Protein AF-A0A2G2VMS7-F1 (afdb_monomer_lite)

pLDDT: mean 73.16, std 27.75, range [20.22, 98.94]

Sequence (441 aa):
MAATEAIKEALWLKGLFSELSSHQGGIIIFCDSQSSIHSTKDQIYHERTKHIDIKYHFIRESIIEGKVSAQKINTRDNPADMFTKSLLVMKQSKSIPDMKPTVLRFYSSFNVTVRDIKIINSPQCHLKFDNSKGVKINNVTISAPESSPNTDGIHLQNTQDVEIHHSNIGTGDDCVSIQTGCSNIHVHHMNCGPGHGISLGGLGKYKSVACVSDIIVDNIILESTMYGARIKTWQGGIGSVKNISFSNIQVSDVRVPIMIDQYYCDKYVCKNQTGAVAISNVKFNQIIGTYSASPIHLACSNSIPCTDVDLIDIQLKPSRNYRGINQMGLCWNSYGKSQAPLLPSKEDIDADLISLIPRVTNMFGRVFIEPDGSSSYPASKEVNEAVRESVMRLFTYPWHEWWDIPIVSKQAMFQEFKVVAPDSSSEEEINSDEKFVGATP

Radius of gyration: 31.31 Å; chains: 1; bounding box: 99×70×89 Å

Structure (mmCIF, N/CA/C/O backbone):
data_AF-A0A2G2VMS7-F1
#
_entry.id   AF-A0A2G2VMS7-F1
#
loop_
_atom_site.group_PDB
_atom_site.id
_atom_site.type_symbol
_atom_site.label_atom_id
_atom_site.label_alt_id
_atom_site.label_comp_id
_atom_site.label_asym_id
_atom_site.label_entity_id
_atom_site.label_seq_id
_atom_site.pdbx_PDB_ins_code
_atom_site.Cartn_x
_atom_site.Cartn_y
_atom_site.Cartn_z
_atom_site.occupancy
_atom_site.B_iso_or_equiv
_atom_site.auth_seq_id
_atom_site.auth_comp_id
_atom_site.auth_asym_id
_atom_site.auth_atom_id
_atom_site.pdbx_PDB_model_num
ATOM 1 N N . MET A 1 1 ? -3.299 3.782 44.952 1.00 56.81 1 MET A N 1
ATOM 2 C CA . MET A 1 1 ? -3.317 4.721 43.807 1.00 56.81 1 MET A CA 1
ATOM 3 C C . MET A 1 1 ? -3.631 3.988 42.513 1.00 56.81 1 MET A C 1
ATOM 5 O O . MET A 1 1 ? -4.711 4.209 42.005 1.00 56.81 1 MET A O 1
ATOM 9 N N . ALA A 1 2 ? -2.799 3.052 42.054 1.00 62.12 2 ALA A N 1
ATOM 10 C CA . ALA A 1 2 ? -3.054 2.280 40.832 1.00 62.12 2 ALA A CA 1
ATOM 11 C C . ALA A 1 2 ? -4.267 1.317 40.910 1.00 62.12 2 ALA A C 1
ATOM 13 O O . ALA A 1 2 ? -5.183 1.404 40.102 1.00 62.12 2 ALA A O 1
ATOM 14 N N . ALA A 1 3 ? -4.345 0.487 41.961 1.00 64.62 3 ALA A N 1
ATOM 15 C CA . ALA A 1 3 ? -5.488 -0.415 42.183 1.00 64.62 3 ALA A CA 1
ATOM 16 C C . ALA A 1 3 ? -6.835 0.326 42.277 1.00 64.62 3 ALA A C 1
ATOM 18 O O . ALA A 1 3 ? -7.872 -0.206 41.909 1.00 64.62 3 ALA A O 1
ATOM 19 N N . THR A 1 4 ? -6.814 1.565 42.778 1.00 67.25 4 THR A N 1
ATOM 20 C CA . THR A 1 4 ? -8.007 2.402 42.936 1.00 67.25 4 THR A CA 1
ATOM 21 C C . THR A 1 4 ? -8.600 2.791 41.592 1.00 67.25 4 THR A C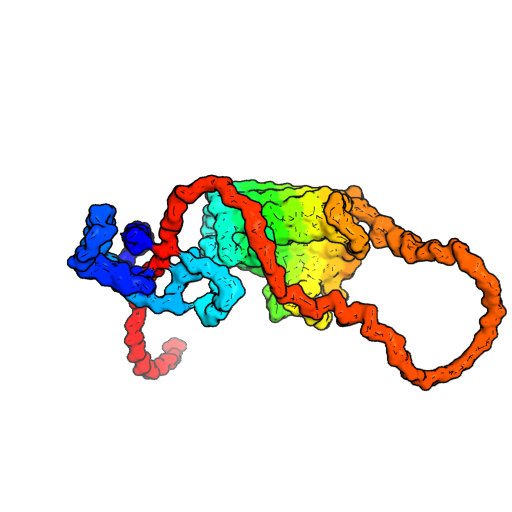 1
ATOM 23 O O . THR A 1 4 ? -9.810 2.702 41.421 1.00 67.25 4 THR A O 1
ATOM 26 N N . GLU A 1 5 ? -7.763 3.229 40.653 1.00 69.69 5 GLU A N 1
ATOM 27 C CA . GLU A 1 5 ? -8.233 3.637 39.329 1.00 69.69 5 GLU A CA 1
ATOM 28 C C . GLU A 1 5 ? -8.671 2.412 38.516 1.00 69.69 5 GLU A C 1
ATOM 30 O O . GLU A 1 5 ? -9.765 2.430 37.961 1.00 69.69 5 GLU A O 1
ATOM 35 N N . ALA A 1 6 ? -7.934 1.297 38.602 1.00 70.50 6 ALA A N 1
ATOM 36 C CA . ALA A 1 6 ? -8.342 0.039 37.975 1.00 70.50 6 ALA A CA 1
ATOM 37 C C . ALA A 1 6 ? -9.704 -0.477 38.482 1.00 70.50 6 ALA A C 1
ATOM 39 O O . ALA A 1 6 ? -10.517 -0.955 37.699 1.00 70.50 6 ALA A O 1
ATOM 40 N N . ILE A 1 7 ? -9.988 -0.354 39.786 1.00 72.50 7 ILE A N 1
ATOM 41 C CA . ILE A 1 7 ? -11.293 -0.724 40.363 1.00 72.50 7 ILE A CA 1
ATOM 42 C C . ILE A 1 7 ? -12.416 0.169 39.835 1.00 72.50 7 ILE A C 1
ATOM 44 O O . ILE A 1 7 ? -13.483 -0.337 39.492 1.00 72.50 7 ILE A O 1
ATOM 48 N N . LYS A 1 8 ? -12.198 1.486 39.767 1.00 71.31 8 LYS A N 1
ATOM 49 C CA . LYS A 1 8 ? -13.206 2.420 39.245 1.00 71.31 8 LYS A CA 1
ATOM 50 C C . LYS A 1 8 ? -13.518 2.141 37.780 1.00 71.31 8 LYS A C 1
ATOM 52 O O . LYS A 1 8 ? -14.686 2.103 37.411 1.00 71.31 8 LYS A O 1
ATOM 57 N N . GLU A 1 9 ? -12.486 1.924 36.973 1.00 73.12 9 GLU A N 1
ATOM 58 C CA . GLU A 1 9 ? -12.631 1.621 35.552 1.00 73.12 9 GLU A CA 1
ATOM 59 C C . GLU A 1 9 ? -13.335 0.277 35.338 1.00 73.12 9 GLU A C 1
ATOM 61 O O . GLU A 1 9 ? -14.265 0.187 34.541 1.00 73.12 9 GLU A O 1
ATOM 66 N N . ALA A 1 10 ? -12.998 -0.741 36.134 1.00 72.06 10 ALA A N 1
ATOM 67 C CA . ALA A 1 10 ? -13.682 -2.029 36.102 1.00 72.06 10 ALA A CA 1
ATOM 68 C C . ALA A 1 10 ? -15.173 -1.918 36.468 1.00 72.06 10 ALA A C 1
ATOM 70 O O . ALA A 1 10 ? -16.020 -2.538 35.824 1.00 72.06 10 ALA A O 1
ATOM 71 N N . LEU A 1 11 ? -15.508 -1.121 37.489 1.00 75.81 11 LEU A N 1
ATOM 72 C CA . LEU A 1 11 ? -16.896 -0.863 37.885 1.00 75.81 11 LEU A CA 1
ATOM 73 C C . LEU A 1 11 ? -17.662 -0.091 36.803 1.00 75.81 11 LEU A C 1
ATOM 75 O O . LEU A 1 11 ? -18.822 -0.410 36.545 1.00 75.81 11 LEU A O 1
ATOM 79 N N . TRP A 1 12 ? -17.016 0.876 36.146 1.00 75.75 12 TRP A N 1
ATOM 80 C CA . TRP A 1 12 ? -17.600 1.609 35.024 1.00 75.75 12 TRP A CA 1
ATOM 81 C C . TRP A 1 12 ? -17.863 0.696 33.820 1.00 75.75 12 TRP A C 1
ATOM 83 O O . TRP A 1 12 ? -18.983 0.669 33.312 1.00 75.75 12 TRP A O 1
ATOM 93 N N . LEU A 1 13 ? -16.881 -0.125 33.427 1.00 69.00 13 LEU A N 1
ATOM 94 C CA . LEU A 1 13 ? -17.032 -1.117 32.358 1.00 69.00 13 LEU A CA 1
ATOM 95 C C . LEU A 1 13 ? -18.156 -2.105 32.671 1.00 69.00 13 LEU A C 1
ATOM 97 O O . LEU A 1 13 ? -18.963 -2.404 31.799 1.00 69.00 13 LEU A O 1
ATOM 101 N N . LYS A 1 14 ? -18.263 -2.579 33.917 1.00 72.38 14 LYS A N 1
ATOM 102 C CA . LYS A 1 14 ? -19.378 -3.437 34.339 1.00 72.38 14 LYS A CA 1
ATOM 103 C C . LYS A 1 14 ? -20.733 -2.738 34.199 1.00 72.38 14 LYS A C 1
ATOM 105 O O . LYS A 1 14 ? -21.682 -3.382 33.766 1.00 72.38 14 LYS A O 1
ATOM 110 N N . GLY A 1 15 ? -20.820 -1.448 34.530 1.00 72.12 15 GLY A N 1
ATOM 111 C CA . GLY A 1 15 ? -22.018 -0.640 34.286 1.00 72.12 15 GLY A CA 1
ATOM 112 C C . GLY A 1 15 ? -22.392 -0.623 32.803 1.00 72.12 15 GLY A C 1
ATOM 113 O O . GLY A 1 15 ? -23.500 -1.014 32.446 1.00 72.12 15 GLY A O 1
ATOM 114 N N . LEU A 1 16 ? -21.430 -0.308 31.935 1.00 69.56 16 LEU A N 1
ATOM 115 C CA . LEU A 1 16 ? -21.624 -0.310 30.483 1.00 69.56 16 LEU A CA 1
ATOM 116 C C . LEU A 1 16 ? -22.055 -1.689 29.946 1.00 69.56 16 LEU A C 1
ATOM 118 O O . LEU A 1 16 ? -23.002 -1.796 29.172 1.00 69.56 16 LEU A O 1
ATOM 122 N N . PHE A 1 17 ? -21.402 -2.769 30.385 1.00 65.25 17 PHE A N 1
ATOM 123 C CA . PHE A 1 17 ? -21.760 -4.134 29.987 1.00 65.25 17 PHE A CA 1
ATOM 124 C C . PHE A 1 17 ? -23.147 -4.556 30.476 1.00 65.25 17 PHE A C 1
ATOM 126 O O . PHE A 1 17 ? -23.812 -5.319 29.778 1.00 65.25 17 PHE A O 1
ATOM 133 N N . SER A 1 18 ? -23.589 -4.057 31.635 1.00 68.88 18 SER A N 1
ATOM 134 C CA . SER A 1 18 ? -24.926 -4.336 32.171 1.00 68.88 18 SER A CA 1
ATOM 135 C C . SER A 1 18 ? -26.051 -3.657 31.382 1.00 68.88 18 SER A C 1
ATOM 137 O O . SER A 1 18 ? -27.169 -4.167 31.362 1.00 68.88 18 SER A O 1
ATOM 139 N N . GLU A 1 19 ? -25.755 -2.556 30.684 1.00 67.12 19 GLU A N 1
ATOM 140 C CA . GLU A 1 19 ? -26.687 -1.911 29.748 1.00 67.12 19 GLU A CA 1
ATOM 141 C C . GLU A 1 19 ? -26.764 -2.658 28.406 1.00 67.12 19 GLU A C 1
ATOM 143 O O . GLU A 1 19 ? -27.805 -2.662 27.752 1.00 67.12 19 GLU A O 1
ATOM 148 N N . LEU A 1 20 ? -25.674 -3.325 28.009 1.00 60.50 20 LEU A N 1
ATOM 149 C CA . LEU A 1 20 ? -25.564 -4.068 26.748 1.00 60.50 20 LEU A CA 1
ATOM 150 C C . LEU A 1 20 ? -25.966 -5.550 26.867 1.00 60.50 20 LEU A C 1
ATOM 152 O O . LEU A 1 20 ? -26.271 -6.186 25.859 1.00 60.50 20 LEU A O 1
ATOM 156 N N . SER A 1 21 ? -25.947 -6.127 28.072 1.00 54.62 21 SER A N 1
ATOM 157 C CA . SER A 1 21 ? -26.222 -7.548 28.321 1.00 54.62 21 SER A CA 1
ATOM 158 C C . SER A 1 21 ? -26.572 -7.817 29.794 1.00 54.62 21 SER A C 1
ATOM 160 O O . SER A 1 21 ? -26.029 -7.184 30.692 1.00 54.62 21 SER A O 1
ATOM 162 N N . SER A 1 22 ? -27.435 -8.797 30.086 1.00 55.59 22 SER A N 1
ATOM 163 C CA . SER A 1 22 ? -27.894 -9.122 31.456 1.00 55.59 22 SER A CA 1
ATOM 164 C C . SER A 1 22 ? -26.861 -9.871 32.325 1.00 55.59 22 SER A C 1
ATOM 166 O O . SER A 1 22 ? -27.227 -10.711 33.147 1.00 55.59 22 SER A O 1
ATOM 168 N N . HIS A 1 23 ? -25.564 -9.614 32.145 1.00 54.91 23 HIS A N 1
ATOM 169 C CA . HIS A 1 23 ? -24.501 -10.321 32.861 1.00 54.91 23 HIS A CA 1
ATOM 170 C C . HIS A 1 23 ? -24.306 -9.783 34.288 1.00 54.91 23 HIS A C 1
ATOM 172 O O . HIS A 1 23 ? -23.928 -8.630 34.494 1.00 54.91 23 HIS A O 1
ATOM 178 N N . GLN A 1 24 ? -24.497 -10.649 35.289 1.00 55.97 24 GLN A N 1
ATOM 179 C CA . GLN A 1 24 ? -24.246 -10.356 36.705 1.00 55.97 24 GLN A CA 1
ATOM 180 C C . GLN A 1 24 ? -23.114 -11.233 37.263 1.00 55.97 24 GLN A C 1
ATOM 182 O O . GLN A 1 24 ? -23.333 -12.128 38.071 1.00 55.97 24 GLN A O 1
ATOM 187 N N . GLY A 1 25 ? -21.879 -10.967 36.829 1.00 63.38 25 GLY A N 1
ATOM 188 C CA . GLY A 1 25 ? -20.665 -11.559 37.407 1.00 63.38 25 GLY A CA 1
ATOM 189 C C . GLY A 1 25 ? -19.941 -10.599 38.361 1.00 63.38 25 GLY A C 1
ATOM 190 O O . GLY A 1 25 ? -19.968 -9.378 38.173 1.00 63.38 25 GLY A O 1
ATOM 191 N N . GLY A 1 26 ? -19.286 -11.123 39.401 1.00 66.06 26 GLY A N 1
ATOM 192 C CA . GLY A 1 26 ? -18.329 -10.362 40.220 1.00 66.06 26 GLY A CA 1
ATOM 193 C C . GLY A 1 26 ? -17.059 -10.023 39.427 1.00 66.06 26 GLY A C 1
ATOM 194 O O . GLY A 1 26 ? -16.653 -10.789 38.557 1.00 66.06 26 GLY A O 1
ATOM 195 N N . ILE A 1 27 ? -16.434 -8.873 39.696 1.00 75.75 27 ILE A N 1
ATOM 196 C CA . ILE A 1 27 ? -15.222 -8.426 38.985 1.00 75.75 27 ILE A CA 1
ATOM 197 C C . ILE A 1 27 ? -13.990 -9.006 39.685 1.00 75.75 27 ILE A C 1
ATOM 199 O O . ILE A 1 27 ? -13.792 -8.747 40.870 1.00 75.75 27 ILE A O 1
ATOM 203 N N . ILE A 1 28 ? -13.120 -9.731 38.980 1.00 78.06 28 ILE A N 1
ATOM 204 C CA . ILE A 1 28 ? -11.822 -10.156 39.529 1.00 78.06 28 ILE A CA 1
ATOM 205 C C . ILE A 1 28 ? -10.730 -9.211 39.031 1.00 78.06 28 ILE A C 1
ATOM 207 O O . ILE A 1 28 ? -10.585 -9.020 37.826 1.00 78.06 28 ILE A O 1
ATOM 211 N N . ILE A 1 29 ? -9.949 -8.650 39.954 1.00 79.25 29 ILE A N 1
ATOM 212 C CA . ILE A 1 29 ? -8.814 -7.768 39.677 1.00 79.25 29 ILE A CA 1
ATOM 213 C C . ILE A 1 29 ? -7.516 -8.431 40.125 1.00 79.25 29 ILE A C 1
ATOM 215 O O . ILE A 1 29 ? -7.349 -8.789 41.291 1.00 79.25 29 ILE A O 1
ATOM 219 N N . PHE A 1 30 ? -6.568 -8.552 39.200 1.00 79.88 30 PHE A N 1
ATOM 220 C CA . PHE A 1 30 ? -5.276 -9.190 39.444 1.00 79.88 30 PHE A CA 1
ATOM 221 C C . PHE A 1 30 ? -4.177 -8.181 39.787 1.00 79.88 30 PHE A C 1
ATOM 223 O O . PHE A 1 30 ? -3.913 -7.271 39.008 1.00 79.88 30 PHE A O 1
ATOM 230 N N . CYS A 1 31 ? -3.506 -8.367 40.928 1.00 77.56 31 CYS A N 1
ATOM 231 C CA . CYS A 1 31 ? -2.429 -7.507 41.423 1.00 77.56 31 CYS A CA 1
ATOM 232 C C . CYS A 1 31 ? -1.133 -8.292 41.638 1.00 77.56 31 CYS A C 1
ATOM 234 O O . CYS A 1 31 ? -1.147 -9.374 42.223 1.00 77.56 31 CYS A O 1
ATOM 236 N N . ASP A 1 32 ? 0.007 -7.735 41.237 1.00 76.44 32 ASP A N 1
ATOM 237 C CA . ASP A 1 32 ? 1.329 -8.333 41.436 1.00 76.44 32 ASP A CA 1
ATOM 238 C C . ASP A 1 32 ? 2.009 -7.890 42.748 1.00 76.44 32 ASP A C 1
ATOM 240 O O . ASP A 1 32 ? 3.096 -8.369 43.070 1.00 76.44 32 ASP A O 1
ATOM 244 N N . SER A 1 33 ? 1.364 -7.055 43.567 1.00 78.81 33 SER A N 1
ATOM 245 C CA . SER A 1 33 ? 1.876 -6.575 44.858 1.00 78.81 33 SER A CA 1
ATOM 246 C C . SER A 1 33 ? 1.069 -7.154 46.024 1.00 78.81 33 SER A C 1
ATOM 248 O O . SER A 1 33 ? -0.098 -6.820 46.223 1.00 78.81 33 SER A O 1
ATOM 250 N N . GLN A 1 34 ? 1.706 -8.005 46.839 1.00 74.12 34 GLN A N 1
ATOM 251 C CA . GLN A 1 34 ? 1.060 -8.592 48.026 1.00 74.12 34 GLN A CA 1
ATOM 252 C C . GLN A 1 34 ? 0.698 -7.528 49.064 1.00 74.12 34 GLN A C 1
ATOM 254 O O . GLN A 1 34 ? -0.389 -7.568 49.629 1.00 74.12 34 GLN A O 1
ATOM 259 N N . SER A 1 35 ? 1.558 -6.525 49.257 1.00 69.38 35 SER A N 1
ATOM 260 C CA . SER A 1 35 ? 1.289 -5.415 50.175 1.00 69.38 35 SER A CA 1
ATOM 261 C C . SER A 1 35 ? 0.072 -4.598 49.737 1.00 69.38 35 SER A C 1
ATOM 263 O O . SER A 1 35 ? -0.714 -4.157 50.574 1.00 69.38 35 SER A O 1
ATOM 265 N N . SER A 1 36 ? -0.118 -4.422 48.424 1.00 69.75 36 SER A N 1
ATOM 266 C CA . SER A 1 36 ? -1.281 -3.720 47.874 1.00 69.75 36 SER A CA 1
ATOM 267 C C . SER A 1 36 ? -2.568 -4.517 48.078 1.00 69.75 36 SER A C 1
ATOM 269 O O . SER A 1 36 ? -3.551 -3.931 48.515 1.00 69.75 36 SER A O 1
ATOM 271 N N . ILE A 1 37 ? -2.553 -5.838 47.861 1.00 73.88 37 ILE A N 1
ATOM 272 C CA . ILE A 1 37 ? -3.697 -6.722 48.153 1.00 73.88 37 ILE A CA 1
ATOM 273 C C . ILE A 1 37 ? -4.012 -6.711 49.652 1.00 73.88 37 ILE A C 1
ATOM 275 O O . ILE A 1 37 ? -5.162 -6.534 50.045 1.00 73.88 37 ILE A O 1
ATOM 279 N N . HIS A 1 38 ? -3.001 -6.840 50.507 1.00 70.38 38 HIS A N 1
ATOM 280 C CA . HIS A 1 38 ? -3.191 -6.824 51.954 1.00 70.38 38 HIS A CA 1
ATOM 281 C C . HIS A 1 38 ? -3.762 -5.486 52.446 1.00 70.38 38 HIS A C 1
ATOM 283 O O . HIS A 1 38 ? -4.691 -5.479 53.241 1.00 70.38 38 HIS A O 1
ATOM 289 N N . SER A 1 39 ? -3.336 -4.354 51.872 1.00 67.50 39 SER A N 1
ATOM 290 C CA . SER A 1 39 ? -3.912 -3.032 52.185 1.00 67.50 39 SER A CA 1
ATOM 291 C C . SER A 1 39 ? -5.403 -2.912 51.832 1.00 67.50 39 SER A C 1
ATOM 293 O O . SER A 1 39 ? -6.114 -2.091 52.420 1.00 67.50 39 SER A O 1
ATOM 295 N N . THR A 1 40 ? -5.881 -3.708 50.867 1.00 67.06 40 THR A N 1
ATOM 296 C CA . THR A 1 40 ? -7.308 -3.765 50.513 1.00 67.06 40 THR A CA 1
ATOM 297 C C . THR A 1 40 ? -8.136 -4.636 51.455 1.00 67.06 40 THR A C 1
ATOM 299 O O . THR A 1 40 ? -9.352 -4.483 51.468 1.00 67.06 40 THR A O 1
ATOM 302 N N . LYS A 1 41 ? -7.500 -5.505 52.253 1.00 65.31 41 LYS A N 1
ATOM 303 C CA . LYS A 1 41 ? -8.172 -6.456 53.153 1.00 65.31 41 LYS A CA 1
ATOM 304 C C . LYS A 1 41 ? -8.037 -6.082 54.631 1.00 65.31 41 LYS A C 1
ATOM 306 O O . LYS A 1 41 ? -9.017 -6.191 55.353 1.00 65.31 41 LYS A O 1
ATOM 311 N N . ASP A 1 42 ? -6.877 -5.573 55.046 1.00 58.06 42 ASP A N 1
ATOM 312 C CA . ASP A 1 42 ? -6.546 -5.329 56.451 1.00 58.06 42 ASP A CA 1
ATOM 313 C C . ASP A 1 42 ? -6.157 -3.870 56.744 1.00 58.06 42 ASP A C 1
ATOM 315 O O . ASP A 1 42 ? -5.661 -3.117 55.896 1.00 58.06 42 ASP A O 1
ATOM 319 N N . GLN A 1 43 ? -6.396 -3.460 57.990 1.00 50.72 43 GLN A N 1
ATOM 320 C CA . GLN A 1 43 ? -6.168 -2.110 58.501 1.00 50.72 43 GLN A CA 1
ATOM 321 C C . GLN A 1 43 ? -4.821 -2.027 59.237 1.00 50.72 43 GLN A C 1
ATOM 323 O O . GLN A 1 43 ? -4.773 -1.802 60.442 1.00 50.72 43 GLN A O 1
ATOM 328 N N . ILE A 1 44 ? -3.702 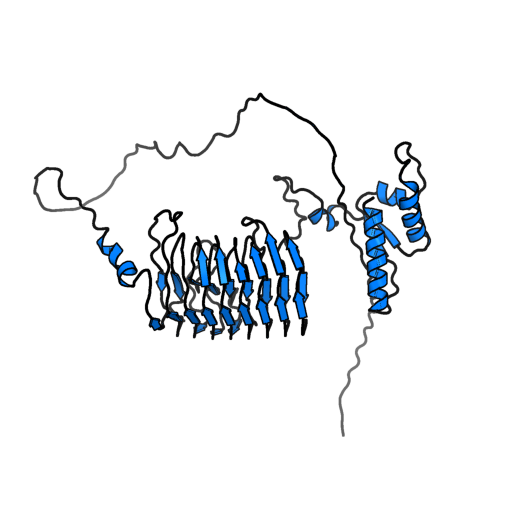-2.210 58.527 1.00 47.94 44 ILE A N 1
ATOM 329 C CA . ILE A 1 44 ? -2.377 -1.973 59.124 1.00 47.94 44 ILE A CA 1
ATOM 330 C C . ILE A 1 44 ? -1.934 -0.539 58.822 1.00 47.94 44 ILE A C 1
ATOM 332 O O . ILE A 1 44 ? -1.555 -0.195 57.701 1.00 47.94 44 ILE A O 1
ATOM 336 N N . TYR A 1 45 ? -2.017 0.308 59.848 1.00 45.88 45 TYR A N 1
ATOM 337 C CA . TYR A 1 45 ? -1.551 1.691 59.838 1.00 45.88 45 TYR A CA 1
ATOM 338 C C . TYR A 1 45 ? -0.018 1.743 59.787 1.00 45.88 45 TYR A C 1
ATOM 340 O O . TYR A 1 45 ? 0.657 1.318 60.719 1.00 45.88 45 TYR A O 1
ATOM 348 N N . HIS A 1 46 ? 0.537 2.339 58.730 1.00 46.19 46 HIS A N 1
ATOM 349 C CA . HIS A 1 46 ? 1.910 2.849 58.730 1.00 46.19 46 HIS A CA 1
ATOM 350 C C . HIS A 1 46 ? 1.890 4.384 58.766 1.00 46.19 46 HIS A C 1
ATOM 352 O O . HIS A 1 46 ? 1.114 5.018 58.046 1.00 46.19 46 HIS A O 1
ATOM 358 N N . GLU A 1 47 ? 2.785 4.996 59.550 1.00 39.19 47 GLU A N 1
ATOM 359 C CA . GLU A 1 47 ? 2.875 6.456 59.770 1.00 39.19 47 GLU A CA 1
ATOM 360 C C . GLU A 1 47 ? 3.038 7.299 58.486 1.00 39.19 47 GLU A C 1
ATOM 362 O O . GLU A 1 47 ? 2.795 8.504 58.501 1.00 39.19 47 GLU A O 1
ATOM 367 N N . ARG A 1 48 ? 3.383 6.683 57.344 1.00 49.22 48 ARG A N 1
ATOM 368 C CA . ARG A 1 48 ? 3.546 7.349 56.037 1.00 49.22 48 ARG A CA 1
ATOM 369 C C . ARG A 1 48 ? 2.254 7.507 55.210 1.00 49.22 48 ARG A C 1
ATOM 371 O O . ARG A 1 48 ? 2.331 7.976 54.078 1.00 49.22 48 ARG A O 1
ATOM 378 N N . THR A 1 49 ? 1.078 7.154 55.736 1.00 51.16 49 THR A N 1
ATOM 379 C CA . THR A 1 49 ? -0.153 6.955 54.931 1.00 51.16 49 THR A CA 1
ATOM 380 C C . THR A 1 49 ? -1.293 7.953 55.221 1.00 51.16 49 THR A C 1
ATOM 382 O O . THR A 1 49 ? -2.457 7.643 55.008 1.00 51.16 49 THR A O 1
ATOM 385 N N . LYS A 1 50 ? -0.987 9.171 55.695 1.00 44.62 50 LYS A N 1
ATOM 386 C CA . LYS A 1 50 ? -1.988 10.144 56.198 1.00 44.62 50 LYS A CA 1
ATOM 387 C C . LYS A 1 50 ? -2.885 10.844 55.154 1.00 44.62 50 LYS A C 1
ATOM 389 O O . LYS A 1 50 ? -3.862 11.466 55.546 1.00 44.62 50 LYS A O 1
ATOM 394 N N . HIS A 1 51 ? -2.609 10.753 53.849 1.00 47.28 51 HIS A N 1
ATOM 395 C CA . HIS A 1 51 ? -3.432 11.396 52.795 1.00 47.28 51 HIS A CA 1
ATOM 396 C C . HIS A 1 51 ? -4.261 10.405 51.959 1.00 47.28 51 HIS A C 1
ATOM 398 O O . HIS A 1 51 ? -4.668 10.708 50.838 1.00 47.28 51 HIS A O 1
ATOM 404 N N . ILE A 1 52 ? -4.470 9.192 52.472 1.00 52.06 52 ILE A N 1
ATOM 405 C CA . ILE A 1 52 ? -4.923 8.041 51.682 1.00 52.06 52 ILE A CA 1
ATOM 406 C C . ILE A 1 52 ? -6.360 7.587 52.005 1.00 52.06 52 ILE A C 1
ATOM 408 O O . ILE A 1 52 ? -6.958 6.883 51.190 1.00 52.06 52 ILE A O 1
ATOM 412 N N . ASP A 1 53 ? -6.952 8.047 53.112 1.00 52.84 53 ASP A N 1
ATOM 413 C CA . ASP A 1 53 ? -8.165 7.456 53.701 1.00 52.84 53 ASP A CA 1
ATOM 414 C C . ASP A 1 53 ? -9.350 7.314 52.727 1.00 52.84 53 ASP A C 1
ATOM 416 O O . ASP A 1 53 ? -9.858 6.209 52.543 1.00 52.84 53 ASP A O 1
ATOM 420 N N . ILE A 1 54 ? -9.749 8.365 52.001 1.00 55.03 54 ILE A N 1
ATOM 421 C CA . ILE A 1 54 ? -10.976 8.326 51.172 1.00 55.03 54 ILE A CA 1
ATOM 422 C C . ILE A 1 54 ? -10.886 7.290 50.035 1.00 55.03 54 ILE A C 1
ATOM 424 O O . ILE A 1 54 ? -11.836 6.555 49.766 1.00 55.03 54 ILE A O 1
ATOM 428 N N . LYS A 1 55 ? -9.729 7.191 49.367 1.00 55.59 55 LYS A N 1
ATOM 429 C CA . LYS A 1 55 ? -9.549 6.287 48.215 1.00 55.59 55 LYS A CA 1
ATOM 430 C C . LYS A 1 55 ? -9.498 4.813 48.624 1.00 55.59 55 LYS A C 1
ATOM 432 O O . LYS A 1 55 ? -9.827 3.952 47.812 1.00 55.59 55 LYS A O 1
ATOM 437 N N . TYR A 1 56 ? -9.060 4.520 49.847 1.00 60.41 56 TYR A N 1
ATOM 438 C CA . TYR A 1 56 ? -8.935 3.152 50.351 1.00 60.41 56 TYR A CA 1
ATOM 439 C C . TYR A 1 56 ? -10.241 2.660 50.981 1.00 60.41 56 TYR A C 1
ATOM 441 O O . TYR A 1 56 ? -10.524 1.468 50.884 1.00 60.41 56 TYR A O 1
ATOM 449 N N . HIS A 1 57 ? -11.070 3.559 51.526 1.00 65.06 57 HIS A N 1
ATOM 450 C CA . HIS A 1 57 ? -12.432 3.229 51.958 1.00 65.06 57 HIS A CA 1
ATOM 451 C C . HIS A 1 57 ? -13.299 2.719 50.799 1.00 65.06 57 HIS A C 1
ATOM 453 O O . HIS A 1 57 ? -13.835 1.622 50.900 1.00 65.06 57 HIS A O 1
ATOM 459 N N . PHE A 1 58 ? -13.322 3.419 49.659 1.00 69.12 58 PHE A N 1
ATOM 460 C CA . PHE A 1 58 ? -14.096 3.003 48.477 1.00 69.12 58 PHE A CA 1
ATOM 461 C C . PHE A 1 58 ? -13.735 1.596 47.963 1.00 69.12 58 PHE A C 1
ATOM 463 O O . PHE A 1 58 ? -14.603 0.793 47.618 1.00 69.12 58 PHE A O 1
ATOM 470 N N . ILE A 1 59 ? -12.435 1.280 47.917 1.00 70.62 59 ILE A N 1
ATOM 471 C CA . ILE A 1 59 ? -11.951 -0.039 47.484 1.00 70.62 59 ILE A CA 1
ATOM 472 C C . ILE A 1 59 ? -12.384 -1.124 48.470 1.00 70.62 59 ILE A C 1
ATOM 474 O O . ILE A 1 59 ? -12.827 -2.190 48.052 1.00 70.62 59 ILE A O 1
ATOM 478 N N . ARG A 1 60 ? -12.249 -0.851 49.771 1.00 71.38 60 ARG A N 1
ATOM 479 C CA . ARG A 1 60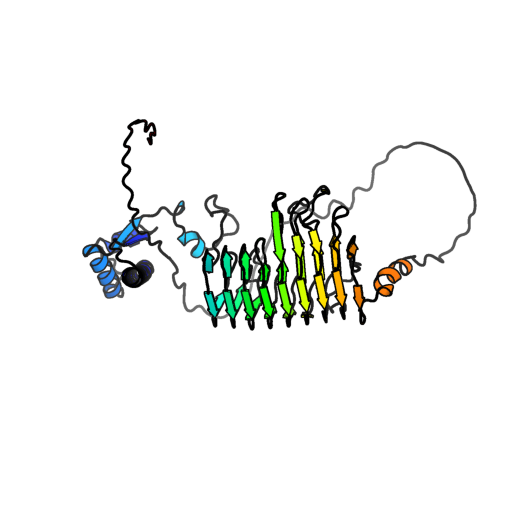 ? -12.630 -1.790 50.828 1.00 71.38 60 ARG A CA 1
ATOM 480 C C . ARG A 1 60 ? -14.123 -2.069 50.800 1.00 71.38 60 ARG A C 1
ATOM 482 O O . ARG A 1 60 ? -14.494 -3.232 50.796 1.00 71.38 60 ARG A O 1
ATOM 489 N N . GLU A 1 61 ? -14.956 -1.036 50.699 1.00 71.62 61 GLU A N 1
ATOM 490 C CA . GLU A 1 61 ? -16.408 -1.189 50.554 1.00 71.62 61 GLU A CA 1
ATOM 491 C C . GLU A 1 61 ? -16.752 -2.032 49.324 1.00 71.62 61 GLU A C 1
ATOM 493 O O . GLU A 1 61 ? -17.468 -3.019 49.442 1.00 71.62 61 GLU A O 1
ATOM 498 N N . SER A 1 62 ? -16.139 -1.751 48.171 1.00 74.12 62 SER A N 1
ATOM 499 C CA . SER A 1 62 ? -16.372 -2.519 46.937 1.00 74.12 62 SER A CA 1
ATOM 500 C C . SER A 1 62 ? -15.975 -4.002 47.044 1.00 74.12 62 SER A C 1
ATOM 502 O O . SER A 1 62 ? -16.567 -4.847 46.370 1.00 74.12 62 SER A O 1
ATOM 504 N N . ILE A 1 63 ? -14.976 -4.331 47.870 1.00 74.19 63 ILE A N 1
ATOM 505 C CA . ILE A 1 63 ? -14.538 -5.714 48.122 1.00 74.19 63 ILE A CA 1
ATOM 506 C C . ILE A 1 63 ? -15.421 -6.395 49.175 1.00 74.19 63 ILE A C 1
ATOM 508 O O . ILE A 1 63 ? -15.801 -7.549 48.991 1.00 74.19 63 ILE A O 1
ATOM 512 N N . ILE A 1 64 ? -15.781 -5.688 50.251 1.00 74.56 64 ILE A N 1
ATOM 513 C CA . ILE A 1 64 ? -16.667 -6.182 51.319 1.00 74.56 64 ILE A CA 1
ATOM 514 C C . ILE A 1 64 ? -18.072 -6.460 50.771 1.00 74.56 64 ILE A C 1
ATOM 516 O O . ILE A 1 64 ? -18.663 -7.486 51.089 1.00 74.56 64 ILE A O 1
ATOM 520 N N . GLU A 1 65 ? -18.579 -5.595 49.893 1.00 75.50 65 GLU A N 1
ATOM 521 C CA . GLU A 1 65 ? -19.853 -5.776 49.187 1.00 75.50 65 GLU A CA 1
ATOM 522 C C . GLU A 1 65 ? -19.798 -6.874 48.107 1.00 75.50 65 GLU A C 1
ATOM 524 O O . GLU A 1 65 ? -20.792 -7.122 47.426 1.00 75.50 65 GLU A O 1
ATOM 529 N N . GLY A 1 66 ? -18.640 -7.511 47.894 1.00 71.06 66 GLY A N 1
ATOM 530 C CA . GLY A 1 66 ? -18.464 -8.585 46.913 1.00 71.06 66 GLY A CA 1
ATOM 531 C C . GLY A 1 66 ? -18.534 -8.131 45.451 1.00 71.06 66 GLY A C 1
ATOM 532 O O . GLY A 1 66 ? -18.574 -8.967 44.547 1.00 71.06 66 GLY A O 1
ATOM 533 N N . LYS A 1 67 ? -18.531 -6.818 45.180 1.00 75.12 67 LYS A N 1
ATOM 534 C CA . LYS A 1 67 ? -18.553 -6.275 43.811 1.00 75.12 67 LYS A CA 1
ATOM 535 C C . LYS A 1 67 ? -17.245 -6.563 43.074 1.00 75.12 67 LYS A C 1
ATOM 537 O O . LYS A 1 67 ? -17.270 -6.769 41.856 1.00 75.12 67 LYS A O 1
ATOM 542 N N . VAL A 1 68 ? -16.130 -6.586 43.810 1.00 77.00 68 VAL A N 1
ATOM 543 C CA . VAL A 1 68 ? -14.776 -6.793 43.287 1.00 77.00 68 VAL A CA 1
ATOM 544 C C . VAL A 1 68 ? -13.978 -7.753 44.177 1.00 77.00 68 VAL A C 1
ATOM 546 O O . VAL A 1 68 ? -14.022 -7.656 45.397 1.00 77.00 68 VAL A O 1
ATOM 549 N N . SER A 1 69 ? -13.190 -8.647 43.582 1.00 80.44 69 SER A N 1
ATOM 550 C CA . SER A 1 69 ? -12.245 -9.530 44.276 1.00 80.44 69 SER A CA 1
ATOM 551 C C . SER A 1 69 ? -10.818 -9.259 43.807 1.00 80.44 69 SER A C 1
ATOM 553 O O . SER A 1 69 ? -10.537 -9.310 42.612 1.00 80.44 69 SER A O 1
ATOM 555 N N . ALA A 1 70 ? -9.904 -8.977 44.739 1.00 78.50 70 ALA A N 1
ATOM 556 C CA . ALA A 1 70 ? -8.487 -8.778 44.438 1.00 78.50 70 ALA A CA 1
ATOM 557 C C . ALA A 1 70 ? -7.702 -10.093 44.593 1.00 78.50 70 ALA A C 1
ATOM 559 O O . ALA A 1 70 ? -7.604 -10.642 45.698 1.00 78.50 70 ALA A O 1
ATOM 560 N N . GLN A 1 71 ? -7.111 -10.575 43.499 1.00 82.25 71 GLN A N 1
ATOM 561 C CA . GLN A 1 71 ? -6.316 -11.803 43.449 1.00 82.25 71 GLN A CA 1
ATOM 562 C C . GLN A 1 71 ? -4.852 -11.519 43.109 1.00 82.25 71 GLN A C 1
ATOM 564 O O . GLN A 1 71 ? -4.523 -10.567 42.403 1.00 82.25 71 GLN A O 1
ATOM 569 N N . LYS A 1 72 ? -3.949 -12.359 43.620 1.00 82.81 72 LYS A N 1
ATOM 570 C CA . LYS A 1 72 ? -2.524 -12.274 43.296 1.00 82.81 72 LYS A CA 1
ATOM 571 C C . LYS A 1 72 ? -2.277 -12.849 41.906 1.00 82.81 72 LYS A C 1
ATOM 573 O O . LYS A 1 72 ? -2.702 -13.963 41.629 1.00 82.81 72 LYS A O 1
ATOM 578 N N . ILE A 1 73 ? -1.505 -12.137 41.092 1.00 81.00 73 ILE A N 1
ATOM 579 C CA . ILE A 1 73 ? -0.926 -12.672 39.857 1.00 81.00 73 ILE A CA 1
ATOM 580 C C . ILE A 1 73 ? 0.593 -12.765 39.976 1.00 81.00 73 ILE A C 1
ATOM 582 O O . ILE A 1 73 ? 1.239 -11.951 40.649 1.00 81.00 73 ILE A O 1
ATOM 586 N N . ASN A 1 74 ? 1.170 -13.806 39.380 1.00 79.00 74 ASN A N 1
ATOM 587 C CA . ASN A 1 74 ? 2.615 -13.921 39.272 1.00 79.00 74 ASN A CA 1
ATOM 588 C C . ASN A 1 74 ? 3.121 -12.889 38.260 1.00 79.00 74 ASN A C 1
ATOM 590 O O . ASN A 1 74 ? 2.491 -12.664 37.235 1.00 79.00 74 ASN A O 1
ATOM 594 N N . THR A 1 75 ? 4.288 -12.304 38.514 1.00 70.75 75 THR A N 1
ATOM 595 C CA . THR A 1 75 ? 4.953 -11.382 37.586 1.00 70.75 75 THR A CA 1
ATOM 596 C C . THR A 1 75 ? 5.115 -11.974 36.182 1.00 70.75 75 THR A C 1
ATOM 598 O O . THR A 1 75 ? 4.961 -11.261 35.201 1.00 70.75 75 THR A O 1
ATOM 601 N N . ARG A 1 76 ? 5.377 -13.283 36.061 1.00 68.31 76 ARG A N 1
ATOM 602 C CA . ARG A 1 76 ? 5.502 -13.954 34.753 1.00 68.31 76 ARG A CA 1
ATOM 603 C C . ARG A 1 76 ? 4.189 -14.046 33.980 1.00 68.31 76 ARG A C 1
ATOM 605 O O . ARG A 1 76 ? 4.229 -14.134 32.760 1.00 68.31 76 ARG A O 1
ATOM 612 N N . ASP A 1 77 ? 3.072 -13.994 34.692 1.00 73.56 77 ASP A N 1
ATOM 613 C CA . ASP A 1 77 ? 1.729 -14.154 34.143 1.00 73.56 77 ASP A CA 1
ATOM 614 C C . ASP A 1 77 ? 0.983 -12.813 34.095 1.00 73.56 77 ASP A C 1
ATOM 616 O O . ASP A 1 77 ? -0.178 -12.774 33.697 1.00 73.56 77 ASP A O 1
ATOM 620 N N . ASN A 1 78 ? 1.626 -11.712 34.512 1.00 74.62 78 ASN A N 1
ATOM 621 C CA . ASN A 1 78 ? 1.026 -10.387 34.564 1.00 74.62 78 ASN A CA 1
ATOM 622 C C . ASN A 1 78 ? 1.136 -9.690 33.198 1.00 74.62 78 ASN A C 1
ATOM 624 O O . ASN A 1 78 ? 2.192 -9.134 32.890 1.00 74.62 78 ASN A O 1
ATOM 628 N N . PRO A 1 79 ? 0.068 -9.637 32.381 1.00 66.31 79 PRO A N 1
ATOM 629 C CA . PRO A 1 79 ? 0.141 -8.994 31.071 1.00 66.31 79 PRO A CA 1
ATOM 630 C C . PRO A 1 79 ? 0.399 -7.484 31.173 1.00 66.31 79 PRO A C 1
ATOM 632 O O . PRO A 1 79 ? 0.921 -6.896 30.231 1.00 66.31 79 PRO A O 1
ATOM 635 N N . ALA A 1 80 ? 0.088 -6.856 32.314 1.00 66.06 80 ALA A N 1
ATOM 636 C CA . ALA A 1 80 ? 0.328 -5.432 32.527 1.00 66.06 80 ALA A CA 1
ATOM 637 C C . ALA A 1 80 ? 1.821 -5.074 32.609 1.00 66.06 80 ALA A C 1
ATOM 639 O O . ALA A 1 80 ? 2.192 -3.924 32.366 1.00 66.06 80 ALA A O 1
ATOM 640 N N . ASP A 1 81 ? 2.700 -6.041 32.895 1.00 65.00 81 ASP A N 1
ATOM 641 C CA . ASP A 1 81 ? 4.149 -5.820 32.893 1.00 65.00 81 ASP A CA 1
ATOM 642 C C . ASP A 1 81 ? 4.648 -5.361 31.516 1.00 65.00 81 ASP A C 1
ATOM 644 O O . ASP A 1 81 ? 5.562 -4.541 31.445 1.00 65.00 81 ASP A O 1
ATOM 648 N N . MET A 1 82 ? 4.010 -5.834 30.437 1.00 63.50 82 MET A N 1
ATOM 649 C CA . MET A 1 82 ? 4.320 -5.442 29.057 1.00 63.50 82 MET A CA 1
ATOM 650 C C . MET A 1 82 ? 4.165 -3.934 28.829 1.00 63.50 82 MET A C 1
ATOM 652 O O . MET A 1 82 ? 4.935 -3.348 28.074 1.00 63.50 82 MET A O 1
ATOM 656 N N . PHE A 1 83 ? 3.182 -3.313 29.481 1.00 56.75 83 PHE A N 1
ATOM 657 C CA . PHE A 1 83 ? 2.860 -1.896 29.312 1.00 56.75 83 PHE A CA 1
ATOM 658 C C . PHE A 1 83 ? 3.552 -0.995 30.343 1.00 56.75 83 PHE A C 1
ATOM 660 O O . PHE A 1 83 ? 3.664 0.208 30.131 1.00 56.75 83 PHE A O 1
ATOM 667 N N . THR A 1 84 ? 4.013 -1.558 31.465 1.00 58.34 84 THR A N 1
ATOM 668 C CA . THR A 1 84 ? 4.431 -0.774 32.642 1.00 58.34 84 THR A CA 1
ATOM 669 C C . THR A 1 84 ? 5.913 -0.892 32.984 1.00 58.34 84 THR A C 1
ATOM 671 O O . THR A 1 84 ? 6.446 -0.029 33.686 1.00 58.34 84 THR A O 1
ATOM 674 N N . LYS A 1 85 ? 6.619 -1.924 32.498 1.00 60.62 85 LYS A N 1
ATOM 675 C CA . LYS A 1 85 ? 8.043 -2.129 32.801 1.00 60.62 85 LYS A CA 1
ATOM 676 C C . LYS A 1 85 ? 8.927 -1.693 31.640 1.00 60.62 85 LYS A C 1
ATOM 678 O O . LYS A 1 85 ? 8.813 -2.186 30.523 1.00 60.62 85 LYS A O 1
ATOM 683 N N . SER A 1 86 ? 9.861 -0.786 31.929 1.00 51.72 86 SER A N 1
ATOM 684 C CA . SER A 1 86 ? 10.886 -0.354 30.978 1.00 51.72 86 SER A CA 1
ATOM 685 C C . SER A 1 86 ? 11.763 -1.532 30.548 1.00 51.72 86 SER A C 1
ATOM 687 O O . SER A 1 86 ? 12.309 -2.252 31.387 1.00 51.72 86 SER A O 1
ATOM 689 N N . LEU A 1 87 ? 11.924 -1.711 29.236 1.00 52.94 87 LEU A N 1
ATOM 690 C CA . LEU A 1 87 ? 12.809 -2.721 28.662 1.00 52.94 87 LEU A CA 1
ATOM 691 C C . LEU A 1 87 ? 14.270 -2.349 28.960 1.00 52.94 87 LEU A C 1
ATOM 693 O O . LEU A 1 87 ? 14.846 -1.475 28.317 1.00 52.94 87 LEU A O 1
ATOM 697 N N . LEU A 1 88 ? 14.887 -3.013 29.939 1.00 47.62 88 LEU A N 1
ATOM 698 C CA . LEU A 1 88 ? 16.339 -2.968 30.104 1.00 47.62 88 LEU A CA 1
ATOM 699 C C . LEU A 1 88 ? 16.978 -3.838 29.014 1.00 47.62 88 LEU A C 1
ATOM 701 O O . LEU A 1 88 ? 16.676 -5.026 28.903 1.00 47.62 88 LEU A O 1
ATOM 705 N N . VAL A 1 89 ? 17.895 -3.241 28.249 1.00 50.06 89 VAL A N 1
ATOM 706 C CA . VAL A 1 89 ? 18.559 -3.757 27.030 1.00 50.06 89 VAL A CA 1
ATOM 707 C C . VAL A 1 89 ? 19.271 -5.123 27.183 1.00 50.06 89 VAL A C 1
ATOM 709 O O . VAL A 1 89 ? 19.785 -5.654 26.209 1.00 50.06 89 VAL A O 1
ATOM 712 N N . MET A 1 90 ? 19.275 -5.776 28.350 1.00 41.53 90 MET A N 1
ATOM 713 C CA . MET A 1 90 ? 19.974 -7.059 28.548 1.00 41.53 90 MET A CA 1
ATOM 714 C C . MET A 1 90 ? 19.211 -8.125 29.348 1.00 41.53 90 MET A C 1
ATOM 716 O O . MET A 1 90 ? 19.816 -8.980 29.992 1.00 41.53 90 MET A O 1
ATOM 720 N N . LYS A 1 91 ? 17.879 -8.153 29.274 1.00 40.81 91 LYS A N 1
ATOM 721 C CA . LYS A 1 91 ? 17.116 -9.363 29.623 1.00 40.81 91 LYS A CA 1
ATOM 722 C C . LYS A 1 91 ? 15.933 -9.518 28.674 1.00 40.81 91 LYS A C 1
ATOM 724 O O . LYS A 1 91 ? 14.827 -9.088 28.980 1.00 40.81 91 LYS A O 1
ATOM 729 N N . GLN A 1 92 ? 16.158 -10.181 27.539 1.00 45.00 92 GLN A N 1
ATOM 730 C CA . GLN A 1 92 ? 15.082 -10.912 26.867 1.00 45.00 92 GLN A CA 1
ATOM 731 C C . GLN A 1 92 ? 14.562 -11.947 27.872 1.00 45.00 92 GLN A C 1
ATOM 733 O O . GLN A 1 92 ? 15.140 -13.023 28.038 1.00 45.00 92 GLN A O 1
ATOM 738 N N . SER A 1 93 ? 13.523 -11.595 28.632 1.00 40.41 93 SER A N 1
ATOM 739 C CA . SER A 1 93 ? 12.804 -12.598 29.398 1.00 40.41 93 SER A CA 1
ATOM 740 C C . SER A 1 93 ? 12.109 -13.502 28.386 1.00 40.41 93 SER A C 1
ATOM 742 O O . SER A 1 93 ? 11.450 -13.036 27.459 1.00 40.41 93 SER A O 1
ATOM 744 N N . LYS A 1 94 ? 12.239 -14.817 28.575 1.00 46.53 94 LYS A N 1
ATOM 745 C CA . LYS A 1 94 ? 11.489 -15.866 27.861 1.00 46.53 94 LYS A CA 1
ATOM 746 C C . LYS A 1 94 ? 9.963 -15.797 28.114 1.00 46.53 94 LYS A C 1
ATOM 748 O O . LYS A 1 94 ? 9.295 -16.819 28.077 1.00 46.53 94 LYS A O 1
ATOM 753 N N . SER A 1 95 ? 9.429 -14.628 28.467 1.00 49.53 95 SER A N 1
ATOM 754 C CA . SER A 1 95 ? 8.053 -14.421 28.920 1.00 49.53 95 SER A CA 1
ATOM 755 C C . SER A 1 95 ? 7.379 -13.202 28.292 1.00 49.53 95 SER A C 1
ATOM 757 O O . SER A 1 95 ? 6.285 -12.856 28.721 1.00 49.53 95 SER A O 1
ATOM 759 N N . ILE A 1 96 ? 8.005 -12.524 27.323 1.00 50.69 96 ILE A N 1
ATOM 760 C CA . ILE A 1 96 ? 7.264 -11.594 26.465 1.00 50.69 96 ILE A CA 1
ATOM 761 C C . ILE A 1 96 ? 6.521 -12.484 25.464 1.00 50.69 96 ILE A C 1
ATOM 763 O O . ILE A 1 96 ? 7.190 -13.241 24.754 1.00 50.69 96 ILE A O 1
ATOM 767 N N . PRO A 1 97 ? 5.177 -12.471 25.417 1.00 50.44 97 PRO A N 1
ATOM 768 C CA . PRO A 1 97 ? 4.466 -13.108 24.322 1.00 50.44 97 PRO A CA 1
ATOM 769 C C . PRO A 1 97 ? 5.037 -12.561 23.013 1.00 50.44 97 PRO A C 1
ATOM 771 O O . PRO A 1 97 ? 5.157 -11.349 22.859 1.00 50.44 97 PRO A O 1
ATOM 774 N N . ASP A 1 98 ? 5.365 -13.431 22.061 1.00 61.28 98 ASP A N 1
ATOM 775 C CA . ASP A 1 98 ? 5.851 -13.032 20.725 1.00 61.28 98 ASP A CA 1
ATOM 776 C C . ASP A 1 98 ? 4.836 -12.131 19.975 1.00 61.28 98 ASP A C 1
ATOM 778 O O . ASP A 1 98 ? 5.123 -11.517 18.951 1.00 61.28 98 ASP A O 1
ATOM 782 N N . MET A 1 99 ? 3.623 -12.012 20.519 1.00 66.75 99 MET A N 1
ATOM 783 C CA . MET A 1 99 ? 2.524 -11.237 19.977 1.00 66.75 99 MET A CA 1
ATOM 784 C C . MET A 1 99 ? 2.372 -9.892 20.699 1.00 66.75 99 MET A C 1
ATOM 786 O O . MET A 1 99 ? 1.890 -9.818 21.829 1.00 66.75 99 MET A O 1
ATOM 790 N N . LYS A 1 100 ? 2.739 -8.811 20.005 1.00 82.81 100 LYS A N 1
ATOM 791 C CA . LYS A 1 100 ? 2.422 -7.434 20.408 1.00 82.81 100 LYS A CA 1
ATOM 792 C C . LYS A 1 100 ? 0.956 -7.119 20.066 1.00 82.81 100 LYS A C 1
ATOM 794 O O . LYS A 1 100 ? 0.499 -7.538 19.001 1.00 82.81 100 LYS A O 1
ATOM 799 N N . PRO A 1 101 ? 0.208 -6.399 20.918 1.00 88.44 101 PRO A N 1
ATOM 800 C CA . PRO A 1 101 ? -1.186 -6.076 20.637 1.00 88.44 101 PRO A CA 1
ATOM 801 C C . PRO A 1 101 ? -1.318 -4.963 19.586 1.00 88.44 101 PRO A C 1
ATOM 803 O O . PRO A 1 101 ? -0.544 -4.008 19.560 1.00 88.44 101 PRO A O 1
ATOM 806 N N . THR A 1 102 ? -2.355 -5.073 18.759 1.00 91.94 102 THR A N 1
ATOM 807 C CA . THR A 1 102 ? -2.904 -3.970 17.955 1.00 91.94 102 THR A CA 1
ATOM 808 C C . THR A 1 102 ? -3.797 -3.107 18.852 1.00 91.94 102 THR A C 1
ATOM 810 O O . THR A 1 102 ? -4.581 -3.668 19.615 1.00 91.94 102 THR A O 1
ATOM 813 N N . VAL A 1 103 ? -3.715 -1.773 18.757 1.00 91.12 103 VAL A N 1
ATOM 814 C CA . VAL A 1 103 ? -4.499 -0.860 19.618 1.00 91.12 103 VAL A CA 1
ATOM 815 C C . VAL A 1 103 ? -6.004 -1.011 19.405 1.00 91.12 103 VAL A C 1
ATOM 817 O O . VAL A 1 103 ? -6.735 -1.198 20.375 1.00 91.12 103 VAL A O 1
ATOM 820 N N . LEU A 1 104 ? -6.477 -0.950 18.157 1.00 95.31 104 LEU A N 1
ATOM 821 C CA . LEU A 1 104 ? -7.893 -1.116 17.849 1.00 95.31 104 LEU A CA 1
ATOM 822 C C . LEU A 1 104 ? -8.078 -2.072 16.674 1.00 95.31 104 LEU A C 1
ATOM 824 O O . LEU A 1 104 ? -7.558 -1.858 15.578 1.00 95.31 104 LEU A O 1
ATOM 828 N N . ARG A 1 105 ? -8.841 -3.137 16.917 1.00 96.44 105 ARG A N 1
ATOM 829 C CA . ARG A 1 105 ? -9.146 -4.178 15.939 1.00 96.44 105 ARG A CA 1
ATOM 830 C C . ARG A 1 105 ? -10.653 -4.378 15.849 1.00 96.44 105 ARG A C 1
ATOM 832 O O . ARG A 1 105 ? -11.278 -4.779 16.825 1.00 96.44 105 ARG A O 1
ATOM 839 N N . PHE A 1 106 ? -11.205 -4.166 14.664 1.00 97.88 106 PHE A N 1
ATOM 840 C CA . PHE A 1 106 ? -12.564 -4.543 14.301 1.00 97.88 106 PHE A CA 1
ATOM 841 C C . PHE A 1 106 ? -12.528 -5.901 13.608 1.00 97.88 106 PHE A C 1
ATOM 843 O O . PHE A 1 106 ? -11.748 -6.119 12.680 1.00 97.88 106 PHE A O 1
ATOM 850 N N . TYR A 1 107 ? -13.354 -6.828 14.076 1.00 97.62 107 TYR A N 1
ATOM 851 C CA . TYR A 1 107 ? -13.429 -8.182 13.543 1.00 97.62 107 TYR A CA 1
ATOM 852 C C . TYR A 1 107 ? -14.875 -8.500 13.185 1.00 97.62 107 TYR A C 1
ATOM 854 O O . TYR A 1 107 ? -15.764 -8.290 14.008 1.00 97.62 107 TYR A O 1
ATOM 862 N N . SER A 1 108 ? -15.113 -9.010 11.974 1.00 97.62 108 SER A N 1
ATOM 863 C CA . SER A 1 108 ? -16.456 -9.379 11.492 1.00 97.62 108 SER A CA 1
ATOM 864 C C . SER A 1 108 ? -17.496 -8.271 11.698 1.00 97.62 108 SER A C 1
ATOM 866 O O . SER A 1 108 ? -18.608 -8.518 12.160 1.00 97.62 108 SER A O 1
ATOM 868 N N . SER A 1 109 ? -17.097 -7.026 11.431 1.00 98.00 109 SER A N 1
ATOM 869 C CA . SER A 1 109 ? -17.895 -5.832 11.709 1.00 98.00 109 SER A CA 1
ATOM 870 C C . SER A 1 109 ? -18.448 -5.228 10.417 1.00 98.00 109 SER A C 1
ATOM 872 O O . SER A 1 109 ? -17.787 -5.237 9.379 1.00 98.00 109 SER A O 1
ATOM 874 N N . PHE A 1 110 ? -19.661 -4.681 10.480 1.00 98.12 110 PHE A N 1
ATOM 875 C CA . PHE A 1 110 ? -20.381 -4.160 9.317 1.00 98.12 110 PHE A CA 1
ATOM 876 C C . PHE A 1 110 ? -20.786 -2.704 9.548 1.00 98.12 110 PHE A C 1
ATOM 878 O O . PHE A 1 110 ? -21.238 -2.373 10.642 1.00 98.12 110 PHE A O 1
ATOM 885 N N . ASN A 1 111 ? -20.666 -1.853 8.526 1.00 98.44 111 ASN A N 1
ATOM 886 C CA . ASN A 1 111 ? -21.057 -0.436 8.576 1.00 98.44 111 ASN A CA 1
ATOM 887 C C . ASN A 1 111 ? -20.347 0.352 9.694 1.00 98.44 111 ASN A C 1
ATOM 889 O O . ASN A 1 111 ? -20.969 1.109 10.441 1.00 98.44 111 ASN A O 1
ATOM 893 N N . VAL A 1 112 ? -19.033 0.158 9.826 1.00 98.12 112 VAL A N 1
ATOM 894 C CA . VAL A 1 112 ? -18.220 0.815 10.858 1.00 98.12 112 VAL A CA 1
ATOM 895 C C . VAL A 1 112 ? -17.761 2.180 10.368 1.00 98.12 112 VAL A C 1
ATOM 897 O O . VAL A 1 112 ? -17.209 2.292 9.279 1.00 98.12 112 VAL A O 1
ATOM 900 N N . THR A 1 113 ? -17.925 3.213 11.195 1.00 98.62 113 THR A N 1
ATOM 901 C CA . THR A 1 113 ? -17.313 4.530 10.967 1.00 98.62 113 THR A CA 1
ATOM 902 C C . THR A 1 113 ? -16.331 4.856 12.086 1.00 98.62 113 THR A C 1
ATOM 904 O O . THR A 1 113 ? -16.708 4.854 13.257 1.00 98.62 113 THR A O 1
ATOM 907 N N . VAL A 1 114 ? -15.085 5.165 11.729 1.00 98.50 114 VAL A N 1
ATOM 908 C CA . VAL A 1 114 ? -14.039 5.643 12.643 1.00 98.50 114 VAL A CA 1
ATOM 909 C C . VAL A 1 114 ? -13.649 7.052 12.225 1.00 98.50 114 VAL A C 1
ATOM 911 O O . VAL A 1 114 ? -13.171 7.250 11.111 1.00 98.50 114 VAL A O 1
ATOM 914 N N . ARG A 1 115 ? -13.850 8.034 13.107 1.00 98.38 115 ARG A N 1
ATOM 915 C CA . ARG A 1 115 ? -13.630 9.436 12.752 1.00 98.38 115 ARG A CA 1
ATOM 916 C C . ARG A 1 115 ? -13.142 10.301 13.890 1.00 98.38 115 ARG A C 1
ATOM 918 O O . ARG A 1 115 ? -13.483 10.031 15.037 1.00 98.38 115 ARG A O 1
ATOM 925 N N . ASP A 1 116 ? -12.400 11.350 13.551 1.00 98.19 116 ASP A N 1
ATOM 926 C CA . ASP A 1 116 ? -12.011 12.423 14.475 1.00 98.19 116 ASP A CA 1
ATOM 927 C C . ASP A 1 116 ? -11.198 11.934 15.691 1.00 98.19 116 ASP A C 1
ATOM 929 O O . ASP A 1 116 ? -11.307 12.474 16.794 1.00 98.19 116 ASP A O 1
ATOM 933 N N . ILE A 1 117 ? -10.378 10.894 15.502 1.00 97.62 117 ILE A N 1
ATOM 934 C CA . ILE A 1 117 ? -9.548 10.311 16.564 1.00 97.62 117 ILE A CA 1
ATOM 935 C C . ILE A 1 117 ? -8.055 10.437 16.278 1.00 97.62 117 ILE A C 1
ATOM 937 O O . ILE A 1 117 ? -7.606 10.475 15.130 1.00 97.62 117 ILE A O 1
ATOM 941 N N . LYS A 1 118 ? -7.273 10.429 17.361 1.00 98.44 118 LYS A N 1
ATOM 942 C CA . LYS A 1 118 ? -5.815 10.360 17.322 1.00 98.44 118 LYS A CA 1
ATOM 943 C C . LYS A 1 118 ? -5.324 9.085 18.005 1.00 98.44 118 LYS A C 1
ATOM 945 O O . LYS A 1 118 ? -5.704 8.830 19.144 1.00 98.44 118 LYS A O 1
ATOM 950 N N . ILE A 1 119 ? -4.457 8.321 17.341 1.00 97.56 119 ILE A N 1
ATOM 951 C CA . ILE A 1 119 ? -3.851 7.095 17.885 1.00 97.56 119 ILE A CA 1
ATOM 952 C C . ILE A 1 119 ? -2.332 7.226 17.821 1.00 97.56 119 ILE A C 1
ATOM 954 O O . ILE A 1 119 ? -1.774 7.542 16.773 1.00 97.56 119 ILE A O 1
ATOM 958 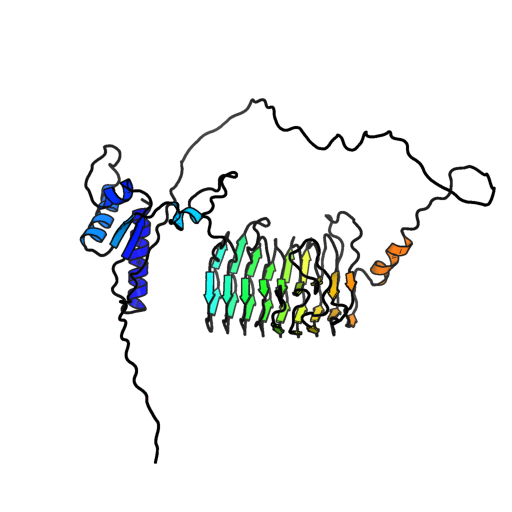N N . ILE A 1 120 ? -1.657 7.014 18.950 1.00 97.56 120 ILE A N 1
ATOM 959 C CA . ILE A 1 120 ? -0.223 7.275 19.088 1.00 97.56 120 ILE A CA 1
ATOM 960 C C . ILE A 1 120 ? 0.475 6.035 19.642 1.00 97.56 120 ILE A C 1
ATOM 962 O O . ILE A 1 120 ? 0.018 5.474 20.634 1.00 97.56 120 ILE A O 1
ATOM 966 N N . ASN A 1 121 ? 1.608 5.667 19.041 1.00 94.94 121 ASN A N 1
ATOM 967 C CA . ASN A 1 121 ? 2.548 4.656 19.525 1.00 94.94 121 ASN A CA 1
ATOM 968 C C . ASN A 1 121 ? 1.902 3.288 19.783 1.00 94.94 121 ASN A C 1
ATOM 970 O O . ASN A 1 121 ? 2.082 2.704 20.854 1.00 94.94 121 ASN A O 1
ATOM 974 N N . SER A 1 122 ? 1.163 2.763 18.799 1.00 94.38 122 SER A N 1
ATOM 975 C CA . SER A 1 122 ? 0.690 1.381 18.890 1.00 94.38 122 SER A CA 1
ATOM 976 C C . SER A 1 122 ? 1.878 0.405 18.977 1.00 94.38 122 SER A C 1
ATOM 978 O O . SER A 1 122 ? 2.853 0.574 18.239 1.00 94.38 122 SER A O 1
ATOM 980 N N . PRO A 1 123 ? 1.824 -0.635 19.836 1.00 90.69 123 PRO A N 1
ATOM 981 C CA . PRO A 1 123 ? 2.857 -1.675 19.887 1.00 90.69 123 PRO A CA 1
ATOM 982 C C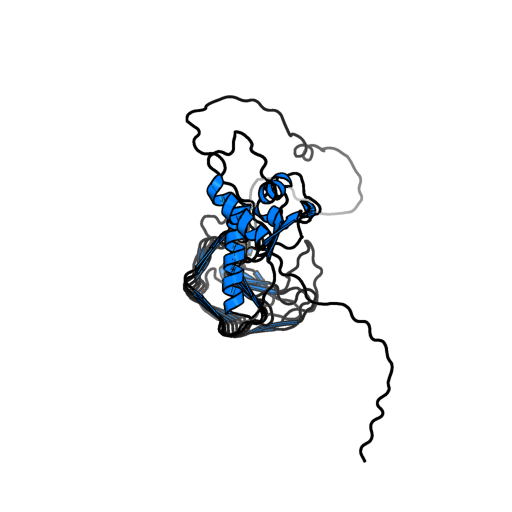 . PRO A 1 123 ? 2.977 -2.498 18.592 1.00 90.69 123 PRO A C 1
ATOM 984 O O . PRO A 1 123 ? 4.007 -3.134 18.362 1.00 90.69 123 PRO A O 1
ATOM 987 N N . GLN A 1 124 ? 1.916 -2.509 17.781 1.00 92.25 124 GLN A N 1
ATOM 988 C CA . GLN A 1 124 ? 1.820 -3.140 16.464 1.00 92.25 124 GLN A CA 1
ATOM 989 C C . GLN A 1 124 ? 0.971 -2.229 15.550 1.00 92.25 124 GLN A C 1
ATOM 991 O O . GLN A 1 124 ? 1.133 -1.012 15.582 1.00 92.25 124 GLN A O 1
ATOM 996 N N . CYS A 1 125 ? 0.022 -2.763 14.774 1.00 95.62 125 CYS A N 1
ATOM 997 C CA . CYS A 1 125 ? -0.892 -1.973 13.949 1.00 95.62 125 CYS A CA 1
ATOM 998 C C . CYS A 1 125 ? -1.751 -1.025 14.810 1.00 95.62 125 CYS A C 1
ATOM 1000 O O . CYS A 1 125 ? -2.086 -1.349 15.954 1.00 95.62 125 CYS A O 1
ATOM 1002 N N . HIS A 1 126 ? -2.139 0.134 14.282 1.00 98.25 126 HIS A N 1
ATOM 1003 C CA . HIS A 1 126 ? -2.977 1.098 15.006 1.00 98.25 126 HIS A CA 1
ATOM 1004 C C . HIS A 1 126 ? -4.466 0.794 14.826 1.00 98.25 126 HIS A C 1
ATOM 1006 O O . HIS A 1 126 ? -5.168 0.575 15.814 1.00 98.25 126 HIS A O 1
ATOM 1012 N N . LEU A 1 127 ? -4.927 0.739 13.574 1.00 98.06 127 LEU A N 1
ATOM 1013 C CA . LEU A 1 127 ? -6.292 0.379 13.202 1.00 98.06 127 LEU A CA 1
ATOM 1014 C C . LEU A 1 127 ? -6.277 -0.875 12.342 1.00 98.06 127 LEU A C 1
ATOM 1016 O O . LEU A 1 127 ? -5.686 -0.876 11.267 1.00 98.06 127 LEU A O 1
ATOM 1020 N N . LYS A 1 128 ? -6.958 -1.930 12.783 1.00 98.44 128 LYS A N 1
ATOM 1021 C CA . LYS A 1 128 ? -7.082 -3.171 12.020 1.00 98.44 128 LYS A CA 1
ATOM 1022 C C . LYS A 1 128 ? -8.538 -3.528 11.761 1.00 98.44 128 LYS A C 1
ATOM 1024 O O . LYS A 1 128 ? -9.350 -3.492 12.679 1.00 98.44 128 LYS A O 1
ATOM 1029 N N . PHE A 1 129 ? -8.839 -3.926 10.532 1.00 98.69 129 PHE A N 1
ATOM 1030 C CA . PHE A 1 129 ? -10.137 -4.450 10.122 1.00 98.69 129 PHE A CA 1
ATOM 1031 C C . PHE A 1 129 ? -9.947 -5.828 9.514 1.00 98.69 129 PHE A C 1
ATOM 1033 O O . PHE A 1 129 ? -9.241 -5.988 8.520 1.00 98.69 129 PHE A O 1
ATOM 1040 N N . ASP A 1 130 ? -10.593 -6.813 10.122 1.00 98.12 130 ASP A N 1
ATOM 1041 C CA . ASP A 1 130 ? -10.581 -8.195 9.670 1.00 98.12 130 ASP A CA 1
ATOM 1042 C C . ASP A 1 130 ? -12.007 -8.651 9.365 1.00 98.12 130 ASP A C 1
ATOM 1044 O O . ASP A 1 130 ? -12.914 -8.452 10.180 1.00 98.12 130 ASP A O 1
ATOM 1048 N N . ASN A 1 131 ? -12.203 -9.305 8.218 1.00 98.50 131 ASN A N 1
ATOM 1049 C CA . ASN A 1 131 ? -13.487 -9.896 7.817 1.00 98.50 131 ASN A CA 1
ATOM 1050 C C . ASN A 1 131 ? -14.664 -8.899 7.876 1.00 98.50 131 ASN A C 1
ATOM 1052 O O . ASN A 1 131 ? -15.774 -9.273 8.243 1.00 98.50 131 ASN A O 1
ATOM 1056 N N . SER A 1 132 ? -14.419 -7.619 7.596 1.00 98.75 132 SER A N 1
ATOM 1057 C CA . SER A 1 132 ? -15.391 -6.540 7.808 1.00 98.75 132 SER A CA 1
ATOM 1058 C C . SER A 1 132 ? -15.952 -6.006 6.485 1.00 98.75 132 SER A C 1
ATOM 1060 O O . SER A 1 132 ? -15.425 -6.295 5.410 1.00 98.75 132 SER A O 1
ATOM 1062 N N . LYS A 1 133 ? -17.035 -5.226 6.526 1.00 98.81 133 LYS A N 1
ATOM 1063 C CA . LYS A 1 133 ? -17.626 -4.643 5.311 1.00 98.81 133 LYS A CA 1
ATOM 1064 C C . LYS A 1 133 ? -18.277 -3.287 5.565 1.00 98.81 133 LYS A C 1
ATOM 1066 O O . LYS A 1 133 ? -18.877 -3.091 6.618 1.00 98.81 133 LYS A O 1
ATOM 1071 N N . GLY A 1 134 ? -18.203 -2.367 4.606 1.00 98.75 134 GLY A N 1
ATOM 1072 C CA . GLY A 1 134 ? -18.805 -1.038 4.744 1.00 98.75 134 GLY A CA 1
ATOM 1073 C C . GLY A 1 134 ? -18.061 -0.210 5.788 1.00 98.75 134 GLY A C 1
ATOM 1074 O O . GLY A 1 134 ? -18.641 0.218 6.782 1.00 98.75 134 GLY A O 1
ATOM 1075 N N . VAL A 1 135 ? -16.752 -0.058 5.620 1.00 98.88 135 VAL A N 1
ATOM 1076 C CA . VAL A 1 135 ? -15.894 0.643 6.584 1.00 98.88 135 VAL A CA 1
ATOM 1077 C C . VAL A 1 135 ? -15.629 2.060 6.091 1.00 98.88 135 VAL A C 1
ATOM 1079 O O . VAL A 1 135 ? -15.219 2.257 4.953 1.00 98.88 135 VAL A O 1
ATOM 1082 N N . LYS A 1 136 ? -15.819 3.051 6.961 1.00 98.88 136 LYS A N 1
ATOM 1083 C CA . LYS A 1 136 ? -15.486 4.453 6.697 1.00 98.88 136 LYS A CA 1
ATOM 1084 C C . LYS A 1 136 ? -14.502 4.963 7.732 1.00 98.88 136 LYS A C 1
ATOM 1086 O O . LYS A 1 136 ? -14.751 4.848 8.931 1.00 98.88 136 LYS A O 1
ATOM 1091 N N . ILE A 1 137 ? -13.390 5.523 7.278 1.00 98.88 137 ILE A N 1
ATOM 1092 C CA . ILE A 1 137 ? -12.355 6.084 8.143 1.00 98.88 137 ILE A CA 1
ATOM 1093 C C . ILE A 1 137 ? -12.056 7.495 7.667 1.00 98.88 137 ILE A C 1
ATOM 1095 O O . ILE A 1 137 ? -11.596 7.677 6.541 1.00 98.88 137 ILE A O 1
ATOM 1099 N N . ASN A 1 138 ? -12.295 8.499 8.505 1.00 98.56 138 ASN A N 1
ATOM 1100 C CA . ASN A 1 138 ? -12.051 9.879 8.108 1.00 98.56 138 ASN A CA 1
ATOM 1101 C C . ASN A 1 138 ? -11.552 10.786 9.226 1.00 98.56 138 ASN A C 1
ATOM 1103 O O . ASN A 1 138 ? -11.929 10.643 10.382 1.00 98.56 138 ASN A O 1
ATOM 1107 N N . ASN A 1 139 ? -10.718 11.760 8.862 1.00 98.62 139 ASN A N 1
ATOM 1108 C CA . ASN A 1 139 ? -10.156 12.721 9.811 1.00 98.62 139 ASN A CA 1
ATOM 1109 C C . ASN A 1 139 ? -9.457 12.048 11.007 1.00 98.62 139 ASN A C 1
ATOM 1111 O O . ASN A 1 139 ? -9.645 12.438 12.160 1.00 98.62 139 ASN A O 1
ATOM 1115 N N . VAL A 1 140 ? -8.673 10.997 10.742 1.00 98.75 140 VAL A N 1
ATOM 1116 C CA . VAL A 1 140 ? -7.871 10.329 11.773 1.00 98.75 140 VAL A CA 1
ATOM 1117 C C . VAL A 1 140 ? -6.419 10.791 11.718 1.00 98.75 140 VAL A C 1
ATOM 1119 O O . VAL A 1 140 ? -5.867 11.072 10.654 1.00 98.75 140 VAL A O 1
ATOM 1122 N N . THR A 1 141 ? -5.778 10.867 12.881 1.00 98.81 141 THR A N 1
ATOM 1123 C CA . THR A 1 141 ? -4.336 11.113 12.987 1.00 98.81 141 THR A CA 1
ATOM 1124 C C . THR A 1 141 ? -3.660 9.922 13.648 1.00 98.81 141 THR A C 1
ATOM 1126 O O . THR A 1 141 ? -3.997 9.569 14.777 1.00 98.81 141 THR A O 1
ATOM 1129 N N . ILE A 1 142 ? -2.690 9.309 12.977 1.00 98.81 142 ILE A N 1
ATOM 1130 C CA . ILE A 1 142 ? -1.949 8.159 13.498 1.00 98.81 142 ILE A CA 1
ATOM 1131 C C . ILE A 1 142 ? -0.457 8.475 13.501 1.00 98.81 142 ILE A C 1
ATOM 1133 O O . ILE A 1 142 ? 0.077 8.956 12.503 1.00 98.81 142 ILE A O 1
ATOM 1137 N N . SER A 1 143 ? 0.221 8.220 14.620 1.00 98.44 143 SER A N 1
ATOM 1138 C CA . SER A 1 143 ? 1.656 8.490 14.736 1.00 98.44 143 SER A CA 1
ATOM 1139 C C . SER A 1 143 ? 2.409 7.427 15.533 1.00 98.44 143 SER A C 1
ATOM 1141 O O . SER A 1 143 ? 2.042 7.162 16.676 1.00 98.44 143 SER A O 1
ATOM 1143 N N . ALA A 1 144 ? 3.510 6.914 14.991 1.00 97.50 144 ALA A N 1
ATOM 1144 C CA . ALA A 1 144 ? 4.518 6.119 15.696 1.00 97.50 144 ALA A CA 1
ATOM 1145 C C . ALA A 1 144 ? 5.932 6.473 15.188 1.00 97.50 144 ALA A C 1
ATOM 1147 O O . ALA A 1 144 ? 6.057 7.031 14.096 1.00 97.50 144 ALA A O 1
ATOM 1148 N N . PRO A 1 145 ? 7.009 6.170 15.941 1.00 96.56 145 PRO A N 1
ATOM 1149 C CA . PRO A 1 145 ? 8.374 6.414 15.479 1.00 96.56 145 PRO A CA 1
ATOM 1150 C C . PRO A 1 145 ? 8.690 5.636 14.195 1.00 96.56 145 PRO A C 1
ATOM 1152 O O . PRO A 1 145 ? 8.333 4.465 14.089 1.00 96.56 145 PRO A O 1
ATOM 1155 N N . GLU A 1 146 ? 9.439 6.247 13.271 1.00 93.31 146 GLU A N 1
ATOM 1156 C CA . GLU A 1 146 ? 9.887 5.619 12.012 1.00 93.31 146 GLU A CA 1
ATOM 1157 C C . GLU A 1 146 ? 10.642 4.299 12.244 1.00 93.31 146 GLU A C 1
ATOM 1159 O O . GLU A 1 146 ? 10.525 3.350 11.478 1.00 93.31 146 GLU A O 1
ATOM 1164 N N . SER A 1 147 ? 11.397 4.207 13.338 1.00 92.75 147 SER A N 1
ATOM 1165 C CA . SER A 1 147 ? 12.155 3.007 13.693 1.00 92.75 147 SER A CA 1
ATOM 1166 C C . SER A 1 147 ? 11.310 1.894 14.327 1.00 92.75 147 SER A C 1
ATOM 1168 O O . SER A 1 147 ? 11.866 0.858 14.694 1.00 92.75 147 SER A O 1
ATOM 1170 N N . SER A 1 148 ? 9.995 2.089 14.499 1.00 92.38 148 SER A N 1
ATOM 1171 C CA . SER A 1 148 ? 9.107 1.136 15.170 1.00 92.38 148 SER A CA 1
ATOM 1172 C C . SER A 1 148 ? 8.522 0.117 14.182 1.00 92.38 148 SER A C 1
ATOM 1174 O O . SER A 1 148 ? 7.581 0.440 13.451 1.00 92.38 148 SER A O 1
ATOM 1176 N N . PRO A 1 149 ? 9.019 -1.132 14.157 1.00 89.94 149 PRO A N 1
ATOM 1177 C CA . PRO A 1 149 ? 8.630 -2.100 13.138 1.00 89.94 149 PRO A CA 1
ATOM 1178 C C . PRO A 1 149 ? 7.174 -2.547 13.303 1.00 89.94 149 PRO A C 1
ATOM 1180 O O . PRO A 1 149 ? 6.690 -2.684 14.430 1.00 89.94 149 PRO A O 1
ATOM 1183 N N . ASN A 1 150 ? 6.511 -2.862 12.184 1.00 92.44 150 ASN A N 1
ATOM 1184 C CA . ASN A 1 150 ? 5.161 -3.441 12.145 1.00 92.44 150 ASN A CA 1
ATOM 1185 C C . ASN A 1 150 ? 4.084 -2.557 12.788 1.00 92.44 150 ASN A C 1
ATOM 1187 O O . ASN A 1 150 ? 3.124 -3.064 13.376 1.00 92.44 150 ASN A O 1
ATOM 1191 N N . THR A 1 151 ? 4.268 -1.238 12.704 1.00 96.31 151 THR A N 1
ATOM 1192 C CA . THR A 1 151 ? 3.340 -0.247 13.249 1.00 96.31 151 THR A CA 1
ATOM 1193 C C . THR A 1 151 ? 2.368 0.308 12.217 1.00 96.31 151 THR A C 1
ATOM 1195 O O . THR A 1 151 ? 2.082 1.501 12.235 1.00 96.31 151 THR A O 1
ATOM 1198 N N . ASP A 1 152 ? 1.835 -0.553 11.341 1.00 98.31 152 ASP A N 1
ATOM 1199 C CA . ASP A 1 152 ? 0.909 -0.172 10.269 1.00 98.31 152 ASP A CA 1
ATOM 1200 C C . ASP A 1 152 ? -0.162 0.812 10.775 1.00 98.31 152 ASP A C 1
ATOM 1202 O O . ASP A 1 152 ? -0.738 0.631 11.857 1.00 98.31 152 ASP A O 1
ATOM 1206 N N . GLY A 1 153 ? -0.445 1.856 9.996 1.00 98.62 153 GLY A N 1
ATOM 1207 C CA . GLY A 1 153 ? -1.477 2.834 10.325 1.00 98.62 153 GLY A CA 1
ATOM 1208 C C . GLY A 1 153 ? -2.865 2.204 10.267 1.00 98.62 153 GLY A C 1
ATOM 1209 O O . GLY A 1 153 ? -3.494 1.949 11.296 1.00 98.62 153 GLY A O 1
ATOM 1210 N N . ILE A 1 154 ? -3.327 1.920 9.050 1.00 98.81 154 ILE A N 1
ATOM 1211 C CA . ILE A 1 154 ? -4.583 1.206 8.803 1.00 98.81 154 ILE A CA 1
ATOM 1212 C C . ILE A 1 154 ? -4.274 -0.114 8.104 1.00 98.81 154 ILE A C 1
ATOM 1214 O O . ILE A 1 154 ? -3.674 -0.130 7.034 1.00 98.81 154 ILE A O 1
ATOM 1218 N N . HIS A 1 155 ? -4.712 -1.219 8.692 1.00 98.75 155 HIS A N 1
ATOM 1219 C CA . HIS A 1 155 ? -4.500 -2.568 8.191 1.00 98.75 155 HIS A CA 1
ATOM 1220 C C . HIS A 1 155 ? -5.841 -3.226 7.862 1.00 98.75 155 HIS A C 1
ATOM 1222 O O . HIS A 1 155 ? -6.684 -3.413 8.739 1.00 98.75 155 HIS A O 1
ATOM 1228 N N . LEU A 1 156 ? -6.036 -3.592 6.600 1.00 98.88 156 LEU A N 1
ATOM 1229 C CA . LEU A 1 156 ? -7.258 -4.203 6.089 1.00 98.88 156 LEU A CA 1
ATOM 1230 C C . LEU A 1 156 ? -6.969 -5.636 5.655 1.00 98.88 156 LEU A C 1
ATOM 1232 O O . LEU A 1 156 ? -6.059 -5.874 4.865 1.00 98.88 156 LEU A O 1
ATOM 1236 N N . GLN A 1 157 ? -7.770 -6.585 6.127 1.00 98.50 157 GLN A N 1
ATOM 1237 C CA . GLN A 1 157 ? -7.717 -7.976 5.693 1.00 98.50 157 GLN A CA 1
ATOM 1238 C C . GLN A 1 157 ? -9.130 -8.533 5.542 1.00 98.50 157 GLN A C 1
ATOM 1240 O O . GLN A 1 157 ? -9.988 -8.314 6.398 1.00 98.50 157 GLN A O 1
ATOM 1245 N N . ASN A 1 158 ? -9.387 -9.255 4.447 1.00 98.56 158 ASN A N 1
ATOM 1246 C CA . ASN A 1 158 ? -10.707 -9.802 4.116 1.00 98.56 158 ASN A CA 1
ATOM 1247 C C . ASN A 1 158 ? -11.840 -8.768 4.257 1.00 98.56 158 ASN A C 1
ATOM 1249 O O . ASN A 1 158 ? -12.920 -9.087 4.749 1.00 98.56 158 ASN A O 1
ATOM 1253 N N . THR A 1 159 ? -11.566 -7.509 3.913 1.00 98.81 159 THR A N 1
ATOM 1254 C CA . THR A 1 159 ? -12.470 -6.388 4.186 1.00 98.81 159 THR A CA 1
ATOM 1255 C C . THR A 1 159 ? -12.883 -5.704 2.891 1.00 98.81 159 THR A C 1
ATOM 1257 O O . THR A 1 159 ? -12.034 -5.427 2.045 1.00 98.81 159 THR A O 1
ATOM 1260 N N . GLN A 1 160 ? -14.181 -5.450 2.732 1.00 98.88 160 GLN A N 1
ATOM 1261 C CA . GLN A 1 160 ? -14.775 -4.959 1.483 1.00 98.88 160 GLN A CA 1
ATOM 1262 C C . GLN A 1 160 ? -15.531 -3.648 1.689 1.00 98.88 160 GLN A C 1
ATOM 1264 O O . GLN A 1 160 ? -15.993 -3.375 2.796 1.00 98.88 160 GLN A O 1
ATOM 1269 N N . ASP A 1 161 ? -15.709 -2.877 0.618 1.00 98.88 161 ASP A N 1
ATOM 1270 C CA . ASP A 1 161 ? -16.445 -1.607 0.626 1.00 98.88 161 ASP A CA 1
ATOM 1271 C C . ASP A 1 161 ? -15.869 -0.642 1.675 1.00 98.88 161 ASP A C 1
ATOM 1273 O O . ASP A 1 161 ? -16.471 -0.401 2.727 1.00 98.88 161 ASP A O 1
ATOM 1277 N N . VAL A 1 162 ? -14.657 -0.147 1.417 1.00 98.94 162 VAL A N 1
ATOM 1278 C CA . VAL A 1 162 ? -13.909 0.693 2.362 1.00 98.94 162 VAL A CA 1
ATOM 1279 C C . VAL A 1 162 ? -13.621 2.068 1.776 1.00 98.94 162 VAL A C 1
ATOM 1281 O O . VAL A 1 162 ? -13.122 2.175 0.662 1.00 98.94 162 VAL A O 1
ATOM 1284 N N . GLU A 1 163 ? -13.863 3.111 2.562 1.00 98.94 163 GLU A N 1
ATOM 1285 C CA . GLU A 1 163 ? -13.545 4.501 2.239 1.00 98.94 163 GLU A CA 1
ATOM 1286 C C . GLU A 1 163 ? -12.616 5.063 3.330 1.00 98.94 163 GLU A C 1
ATOM 1288 O O . GLU A 1 163 ? -12.985 5.095 4.506 1.00 98.94 163 GLU A O 1
ATOM 1293 N N . ILE A 1 164 ? -11.395 5.472 2.969 1.00 98.94 164 ILE A N 1
ATOM 1294 C CA . ILE A 1 164 ? -10.410 6.065 3.889 1.00 98.94 164 ILE A CA 1
ATOM 1295 C C . ILE A 1 164 ? -10.027 7.435 3.360 1.00 98.94 164 ILE A C 1
ATOM 1297 O O . ILE A 1 164 ? -9.488 7.527 2.257 1.00 98.94 164 ILE A O 1
ATOM 1301 N N . HIS A 1 165 ? -10.248 8.493 4.143 1.00 98.88 165 HIS A N 1
ATOM 1302 C CA . HIS A 1 165 ? -9.934 9.826 3.654 1.00 98.88 165 HIS A CA 1
ATOM 1303 C C . HIS A 1 165 ? -9.553 10.883 4.683 1.00 98.88 165 HIS A C 1
ATOM 1305 O O . HIS A 1 165 ? -9.812 10.757 5.879 1.00 98.88 165 HIS A O 1
ATOM 1311 N N . HIS A 1 166 ? -8.973 11.984 4.196 1.00 98.81 166 HIS A N 1
ATOM 1312 C CA . HIS A 1 166 ? -8.702 13.203 4.969 1.00 98.81 166 HIS A CA 1
ATOM 1313 C C . HIS A 1 166 ? -7.924 12.937 6.265 1.00 98.81 166 HIS A C 1
ATOM 1315 O O . HIS A 1 166 ? -8.268 13.470 7.312 1.00 98.81 166 HIS A O 1
ATOM 1321 N N . SER A 1 167 ? -6.924 12.058 6.223 1.00 98.81 167 SER A N 1
ATOM 1322 C CA . SER A 1 167 ? -6.230 11.580 7.425 1.00 98.81 167 SER A CA 1
ATOM 1323 C C . SER A 1 167 ? -4.715 11.738 7.310 1.00 98.81 167 SER A C 1
ATOM 1325 O O . SER A 1 167 ? -4.161 11.778 6.211 1.00 98.81 167 SER A O 1
ATOM 1327 N N . ASN A 1 168 ? -4.045 11.842 8.458 1.00 98.88 168 ASN A N 1
ATOM 1328 C CA . ASN A 1 168 ? -2.599 12.038 8.556 1.00 98.88 168 ASN A CA 1
ATOM 1329 C C . ASN A 1 168 ? -1.953 10.874 9.315 1.00 98.88 168 ASN A C 1
ATOM 1331 O O . ASN A 1 168 ? -2.284 10.640 10.478 1.00 98.88 168 ASN A O 1
ATOM 1335 N N . ILE A 1 169 ? -1.054 10.135 8.671 1.00 98.81 169 ILE A N 1
ATOM 1336 C CA . ILE A 1 169 ? -0.493 8.892 9.205 1.00 98.81 169 ILE A CA 1
ATOM 1337 C C . ILE A 1 169 ? 1.027 8.878 9.008 1.00 98.81 169 ILE A C 1
ATOM 1339 O O . ILE A 1 169 ? 1.519 8.851 7.885 1.00 98.81 169 ILE A O 1
ATOM 1343 N N . GLY A 1 170 ? 1.778 8.821 10.105 1.00 98.56 170 GLY A N 1
ATOM 1344 C CA . GLY A 1 170 ? 3.229 8.611 10.092 1.00 98.56 170 GLY A CA 1
ATOM 1345 C C . GLY A 1 170 ? 3.608 7.472 11.026 1.00 98.56 170 GLY A C 1
ATOM 1346 O O . GLY A 1 170 ? 3.278 7.513 12.206 1.00 98.56 170 GLY A O 1
ATOM 1347 N N . THR A 1 171 ? 4.255 6.424 10.528 1.00 97.62 171 THR A N 1
ATOM 1348 C CA . THR A 1 171 ? 4.565 5.227 11.332 1.00 97.62 171 THR A CA 1
ATOM 1349 C C . THR A 1 171 ? 5.927 4.649 10.953 1.00 97.62 171 THR A C 1
ATOM 1351 O O . THR A 1 171 ? 6.636 5.219 10.126 1.00 97.62 171 THR A O 1
ATOM 1354 N N . GLY A 1 172 ? 6.311 3.521 11.551 1.00 96.50 172 GLY A N 1
ATOM 1355 C CA . GLY A 1 172 ? 7.482 2.757 11.116 1.00 96.50 172 GLY A CA 1
ATOM 1356 C C . GLY A 1 172 ? 7.173 1.645 10.112 1.00 96.50 172 GLY A C 1
ATOM 1357 O O . GLY A 1 172 ? 8.056 0.852 9.800 1.00 96.50 172 GLY A O 1
ATOM 1358 N N . ASP A 1 173 ? 5.933 1.544 9.618 1.00 97.19 173 ASP A N 1
ATOM 1359 C CA . ASP A 1 173 ? 5.551 0.567 8.594 1.00 97.19 173 ASP A CA 1
ATOM 1360 C C . ASP A 1 173 ? 4.524 1.171 7.613 1.00 97.19 173 ASP A C 1
ATOM 1362 O O . ASP A 1 173 ? 4.549 2.372 7.334 1.00 97.19 173 ASP A O 1
ATOM 1366 N N . ASP A 1 174 ? 3.663 0.351 7.014 1.00 98.56 174 ASP A N 1
ATOM 1367 C CA . ASP A 1 174 ? 2.681 0.772 6.015 1.00 98.56 174 ASP A CA 1
ATOM 1368 C C . ASP A 1 174 ? 1.720 1.857 6.546 1.00 98.56 174 ASP A C 1
ATOM 1370 O O . ASP A 1 174 ? 1.085 1.705 7.588 1.00 98.56 174 ASP A O 1
ATOM 1374 N N . CYS A 1 175 ? 1.561 2.950 5.791 1.00 98.62 175 CYS A N 1
ATOM 1375 C CA . CYS A 1 175 ? 0.546 3.975 6.056 1.00 98.62 175 CYS A CA 1
ATOM 1376 C C . CYS A 1 175 ? -0.856 3.350 5.974 1.00 98.62 175 CYS A C 1
ATOM 1378 O O . CYS A 1 175 ? -1.661 3.439 6.906 1.00 98.62 175 CYS A O 1
ATOM 1380 N N . VAL A 1 176 ? -1.101 2.644 4.866 1.00 98.88 176 VAL A N 1
ATOM 1381 C CA . VAL A 1 176 ? -2.268 1.787 4.654 1.00 98.88 176 VAL A CA 1
ATOM 1382 C C . VAL A 1 176 ? -1.786 0.458 4.079 1.00 98.88 176 VAL A C 1
ATOM 1384 O O . VAL A 1 176 ? -1.056 0.433 3.087 1.00 98.88 176 VAL A O 1
ATOM 1387 N N . SER A 1 177 ? -2.199 -0.639 4.706 1.00 98.56 177 SER A N 1
ATOM 1388 C CA . SER A 1 177 ? -1.847 -2.015 4.365 1.00 98.56 177 SER A CA 1
ATOM 1389 C C . SER A 1 177 ? -3.106 -2.766 3.936 1.00 98.56 177 SER A C 1
ATOM 1391 O O . SER A 1 177 ? -4.036 -2.925 4.726 1.00 98.56 177 SER A O 1
ATOM 1393 N N . ILE A 1 178 ? -3.157 -3.206 2.679 1.00 98.88 178 ILE A N 1
ATOM 1394 C CA . ILE A 1 178 ? -4.301 -3.901 2.075 1.00 98.88 178 ILE A CA 1
ATOM 1395 C C . ILE A 1 178 ? -3.902 -5.351 1.809 1.00 98.88 178 ILE A C 1
ATOM 1397 O O . ILE A 1 178 ? -3.081 -5.635 0.935 1.00 98.88 178 ILE A O 1
ATOM 1401 N N . GLN A 1 179 ? -4.465 -6.278 2.576 1.00 98.50 179 GLN A N 1
ATOM 1402 C CA . GLN A 1 179 ? -4.171 -7.706 2.486 1.00 98.50 179 GLN A CA 1
ATOM 1403 C C . GLN A 1 179 ? -5.184 -8.450 1.609 1.00 98.50 179 GLN A C 1
ATOM 1405 O O . GLN A 1 179 ? -6.079 -7.873 0.996 1.00 98.50 179 GLN A O 1
ATOM 1410 N N . THR A 1 180 ? -5.012 -9.768 1.528 1.00 98.25 180 THR A N 1
ATOM 1411 C CA . THR A 1 180 ? -5.910 -10.667 0.798 1.00 98.25 180 THR A CA 1
ATOM 1412 C C . THR A 1 180 ? -7.374 -10.530 1.228 1.00 98.25 180 THR A C 1
ATOM 1414 O O . THR A 1 180 ? -7.669 -10.181 2.372 1.00 98.25 180 THR A O 1
ATOM 1417 N N . GLY A 1 181 ? -8.284 -10.829 0.299 1.00 98.19 181 GLY A N 1
ATOM 1418 C CA . GLY A 1 181 ? -9.734 -10.815 0.489 1.00 98.19 181 GLY A CA 1
ATOM 1419 C C . GLY A 1 181 ? -10.344 -9.413 0.491 1.00 98.19 181 GLY A C 1
ATOM 1420 O O . GLY A 1 181 ? -11.537 -9.269 0.758 1.00 98.19 181 GLY A O 1
ATOM 1421 N N . CYS A 1 182 ? -9.539 -8.388 0.211 1.00 98.88 182 CYS A N 1
ATOM 1422 C CA . CYS A 1 182 ? -9.983 -7.009 0.115 1.00 98.88 182 CYS A CA 1
ATOM 1423 C C . CYS A 1 182 ? -10.479 -6.655 -1.289 1.00 98.88 182 CYS A C 1
ATOM 1425 O O . CYS A 1 182 ? -9.849 -7.013 -2.284 1.00 98.88 182 CYS A O 1
ATOM 1427 N N . SER A 1 183 ? -11.594 -5.925 -1.369 1.00 98.88 183 SER A N 1
ATOM 1428 C CA . SER A 1 183 ? -12.093 -5.392 -2.642 1.00 98.88 183 SER A CA 1
ATOM 1429 C C . SER A 1 183 ? -12.956 -4.147 -2.469 1.00 98.88 183 SER A C 1
ATOM 1431 O O . SER A 1 183 ? -13.513 -3.949 -1.389 1.00 98.88 183 SER A O 1
ATOM 1433 N N . ASN A 1 184 ? -13.066 -3.335 -3.524 1.00 98.94 184 ASN A N 1
ATOM 1434 C CA . ASN A 1 184 ? -13.801 -2.067 -3.522 1.00 98.94 184 ASN A CA 1
ATOM 1435 C C . ASN A 1 184 ? -13.323 -1.130 -2.399 1.00 98.94 184 ASN A C 1
ATOM 1437 O O . ASN A 1 184 ? -14.032 -0.869 -1.424 1.00 98.94 184 ASN A O 1
ATOM 1441 N N . ILE A 1 185 ? -12.069 -0.689 -2.506 1.00 98.94 185 ILE A N 1
ATOM 1442 C CA . ILE A 1 185 ? -11.429 0.185 -1.516 1.00 98.94 185 ILE A CA 1
ATOM 1443 C C . ILE A 1 185 ? -11.042 1.495 -2.180 1.00 98.94 185 ILE A C 1
ATOM 1445 O O . ILE A 1 185 ? -10.371 1.496 -3.211 1.00 98.94 185 ILE A O 1
ATOM 1449 N N . HIS A 1 186 ? -11.403 2.601 -1.541 1.00 98.94 186 HIS A N 1
ATOM 1450 C CA . HIS A 1 186 ? -11.046 3.944 -1.960 1.00 98.94 186 HIS A CA 1
ATOM 1451 C C . HIS A 1 186 ? -10.258 4.650 -0.854 1.00 98.94 186 HIS A C 1
ATOM 1453 O O . HIS A 1 186 ? -10.761 4.853 0.249 1.00 98.94 186 HIS A O 1
ATOM 1459 N N . VAL A 1 187 ? -9.002 4.997 -1.137 1.00 98.94 187 VAL A N 1
ATOM 1460 C CA . VAL A 1 187 ? -8.117 5.743 -0.232 1.00 98.94 187 VAL A CA 1
ATOM 1461 C C . VAL A 1 187 ? -7.812 7.090 -0.865 1.00 98.94 187 VAL A C 1
ATOM 1463 O O . VAL A 1 187 ? -7.197 7.121 -1.929 1.00 98.94 187 VAL A O 1
ATOM 1466 N N . HIS A 1 188 ? -8.206 8.198 -0.235 1.00 98.88 188 HIS A N 1
ATOM 1467 C CA . HIS A 1 188 ? -7.985 9.509 -0.839 1.00 98.88 188 HIS A CA 1
ATOM 1468 C C . HIS A 1 188 ? -7.769 10.668 0.126 1.00 98.88 188 HIS A C 1
ATOM 1470 O O . HIS A 1 188 ? -8.243 10.657 1.252 1.00 98.88 188 HIS A O 1
ATOM 1476 N N . HIS A 1 189 ? -7.093 11.727 -0.325 1.00 98.81 189 HIS A N 1
ATOM 1477 C CA . HIS A 1 189 ? -6.828 12.917 0.501 1.00 98.81 189 HIS A CA 1
ATOM 1478 C C . HIS A 1 189 ? -6.071 12.550 1.788 1.00 98.81 189 HIS A C 1
ATOM 1480 O O . HIS A 1 189 ? -6.496 12.873 2.896 1.00 98.81 189 HIS A O 1
ATOM 1486 N N . MET A 1 190 ? -4.973 11.812 1.641 1.00 98.56 190 MET A N 1
ATOM 1487 C CA . MET A 1 190 ? -4.173 11.309 2.759 1.00 98.56 190 MET A CA 1
ATOM 1488 C C . MET A 1 190 ? -2.795 11.953 2.777 1.00 98.56 190 MET A C 1
ATOM 1490 O O . MET A 1 190 ? -2.175 12.122 1.727 1.00 98.56 190 MET A O 1
ATOM 1494 N N . ASN A 1 191 ? -2.286 12.199 3.980 1.00 98.81 191 ASN A N 1
ATOM 1495 C CA . ASN A 1 191 ? -0.886 12.532 4.211 1.00 98.81 191 ASN A CA 1
ATOM 1496 C C . ASN A 1 191 ? -0.215 11.333 4.886 1.00 98.81 191 ASN A C 1
ATOM 1498 O O . ASN A 1 191 ? -0.642 10.906 5.959 1.00 98.81 191 ASN A O 1
ATOM 1502 N N . CYS A 1 192 ? 0.810 10.781 4.245 1.00 98.75 192 CYS A N 1
ATOM 1503 C CA . CYS A 1 192 ? 1.552 9.620 4.713 1.00 98.75 192 CYS A CA 1
ATOM 1504 C C . CYS A 1 192 ? 3.034 9.977 4.876 1.00 98.75 192 CYS A C 1
ATOM 1506 O O . CYS A 1 192 ? 3.671 10.408 3.916 1.00 98.75 192 CYS A O 1
ATOM 1508 N N . GLY A 1 193 ? 3.616 9.741 6.047 1.00 96.50 193 GLY A N 1
ATOM 1509 C CA . GLY A 1 193 ? 5.048 9.959 6.241 1.00 96.50 193 GLY A CA 1
ATOM 1510 C C . GLY A 1 193 ? 5.444 10.256 7.683 1.00 96.50 193 GLY A C 1
ATOM 1511 O O . GLY A 1 193 ? 4.759 11.045 8.340 1.00 96.50 193 GLY A O 1
ATOM 1512 N N . PRO A 1 194 ? 6.537 9.657 8.196 1.00 97.56 194 PRO A N 1
ATOM 1513 C CA . PRO A 1 194 ? 7.370 8.609 7.580 1.00 97.56 194 PRO A CA 1
ATOM 1514 C C . PRO A 1 194 ? 6.659 7.234 7.532 1.00 97.56 194 PRO A C 1
ATOM 1516 O O . PRO A 1 194 ? 5.501 7.115 7.941 1.00 97.56 194 PRO A O 1
ATOM 1519 N N . GLY A 1 195 ? 7.324 6.201 6.993 1.00 97.50 195 GLY A N 1
ATOM 1520 C CA . GLY A 1 195 ? 6.813 4.818 6.939 1.00 97.50 195 GLY A CA 1
ATOM 1521 C C . GLY A 1 195 ? 7.050 4.115 5.597 1.00 97.50 195 GLY A C 1
ATOM 1522 O O . GLY A 1 195 ? 7.948 4.476 4.842 1.00 97.50 195 GLY A O 1
ATOM 1523 N N . HIS A 1 196 ? 6.241 3.110 5.262 1.00 98.12 196 HIS A N 1
ATOM 1524 C CA . HIS A 1 196 ? 6.382 2.275 4.058 1.00 98.12 196 HIS A CA 1
ATOM 1525 C C . HIS A 1 196 ? 5.363 2.572 2.940 1.00 98.12 196 HIS A C 1
ATOM 1527 O O . HIS A 1 196 ? 5.279 1.805 1.981 1.00 98.12 196 HIS A O 1
ATOM 1533 N N . GLY A 1 197 ? 4.614 3.673 3.041 1.00 98.31 197 GLY A N 1
ATOM 1534 C CA . GLY A 1 197 ? 3.668 4.107 2.007 1.00 98.31 197 GLY A CA 1
ATOM 1535 C C . GLY A 1 197 ? 2.347 3.344 1.998 1.00 98.31 197 GLY A C 1
ATOM 1536 O O . GLY A 1 197 ? 1.910 2.830 3.028 1.00 98.31 197 GLY A O 1
ATOM 1537 N N . ILE A 1 198 ? 1.687 3.308 0.840 1.00 98.81 198 ILE A N 1
ATOM 1538 C CA . ILE A 1 198 ? 0.421 2.594 0.639 1.00 98.81 198 ILE A CA 1
ATOM 1539 C C . ILE A 1 198 ? 0.726 1.270 -0.054 1.00 98.81 198 ILE A C 1
ATOM 1541 O O . ILE A 1 198 ? 1.206 1.248 -1.190 1.00 98.81 198 ILE A O 1
ATOM 1545 N N . SER A 1 199 ? 0.438 0.169 0.635 1.00 98.56 199 SER A N 1
ATOM 1546 C CA . SER A 1 199 ? 0.888 -1.160 0.237 1.00 98.56 199 SER A CA 1
ATOM 1547 C C . SER A 1 199 ? -0.255 -2.147 0.074 1.00 98.56 199 SER A C 1
ATOM 1549 O O . SER A 1 199 ? -1.053 -2.353 0.985 1.00 98.56 199 SER A O 1
ATOM 1551 N N . LEU A 1 200 ? -0.265 -2.847 -1.057 1.00 98.81 200 LEU A N 1
ATOM 1552 C CA . LEU A 1 200 ? -1.048 -4.061 -1.268 1.00 98.81 200 LEU A CA 1
ATOM 1553 C C . LEU A 1 200 ? -0.137 -5.269 -1.011 1.00 98.81 200 LEU A C 1
ATOM 1555 O O . LEU A 1 200 ? 0.845 -5.471 -1.727 1.00 98.81 200 LEU A O 1
ATOM 1559 N N . GLY A 1 201 ? -0.451 -6.074 0.004 1.00 94.81 201 GLY A N 1
ATOM 1560 C CA . GLY A 1 201 ? 0.287 -7.280 0.394 1.00 94.81 201 GLY A CA 1
ATOM 1561 C C . GLY A 1 201 ? 1.098 -7.175 1.679 1.00 94.81 201 GLY A C 1
ATOM 1562 O O . GLY A 1 201 ? 1.025 -6.179 2.386 1.00 94.81 201 GLY A O 1
ATOM 1563 N N . GLY A 1 202 ? 1.913 -8.168 2.057 1.00 95.69 202 GLY A N 1
ATOM 1564 C CA . GLY A 1 202 ? 2.442 -9.274 1.248 1.00 95.69 202 GLY A CA 1
ATOM 1565 C C . GLY A 1 202 ? 1.433 -10.371 0.917 1.00 95.69 202 GLY A C 1
ATOM 1566 O O . GLY A 1 202 ? 1.064 -11.157 1.784 1.00 95.69 202 GLY A O 1
ATOM 1567 N N . LEU A 1 203 ? 1.054 -10.481 -0.356 1.00 97.81 203 LEU A N 1
ATOM 1568 C CA . LEU A 1 203 ? 0.010 -11.403 -0.821 1.00 97.81 203 LEU A CA 1
ATOM 1569 C C . LEU A 1 203 ? 0.558 -12.786 -1.182 1.00 97.81 203 LEU A C 1
ATOM 1571 O O . LEU A 1 203 ? 1.588 -12.891 -1.838 1.00 97.81 203 LEU A O 1
ATOM 1575 N N . GLY A 1 204 ? -0.143 -13.853 -0.796 1.00 95.94 204 GLY A N 1
ATOM 1576 C CA . GLY A 1 204 ? 0.171 -15.221 -1.228 1.00 95.94 204 GLY A CA 1
ATOM 1577 C C . GLY A 1 204 ? 1.278 -15.913 -0.427 1.00 95.94 204 GLY A C 1
ATOM 1578 O O . GLY A 1 204 ? 1.931 -16.833 -0.929 1.00 95.94 204 GLY A O 1
ATOM 1579 N N . LYS A 1 205 ? 1.518 -15.486 0.823 1.00 93.62 205 LYS A N 1
ATOM 1580 C CA . LYS A 1 205 ? 2.516 -16.111 1.709 1.00 93.62 205 LYS A CA 1
ATOM 1581 C C . LYS A 1 205 ? 2.273 -17.615 1.819 1.00 93.62 205 LYS A C 1
ATOM 1583 O O . LYS A 1 205 ? 1.129 -18.051 1.894 1.00 93.62 205 LYS A O 1
ATOM 1588 N N . TYR A 1 206 ? 3.341 -18.410 1.843 1.00 90.94 206 TYR A N 1
ATOM 1589 C CA . TYR A 1 206 ? 3.261 -19.875 1.937 1.00 90.94 206 TYR A CA 1
ATOM 1590 C C . TYR A 1 206 ? 2.464 -20.539 0.803 1.00 90.94 206 TYR A C 1
ATOM 1592 O O . TYR A 1 206 ? 1.818 -21.559 1.024 1.00 90.94 206 TYR A O 1
ATOM 1600 N N . LYS A 1 207 ? 2.519 -19.976 -0.414 1.00 91.25 207 LYS A N 1
ATOM 1601 C CA . LYS A 1 207 ? 1.761 -20.465 -1.581 1.00 91.25 207 LYS A CA 1
ATOM 1602 C C . LYS A 1 207 ? 0.242 -20.436 -1.368 1.00 91.25 207 LYS A C 1
ATOM 1604 O O . LYS A 1 207 ? -0.491 -21.202 -1.988 1.00 91.25 207 LYS A O 1
ATOM 1609 N N . SER A 1 208 ? -0.225 -19.575 -0.465 1.00 93.06 208 SER A N 1
ATOM 1610 C CA . SER A 1 208 ? -1.652 -19.359 -0.253 1.00 93.06 208 SER A CA 1
ATOM 1611 C C . SER A 1 208 ? -2.275 -18.617 -1.432 1.00 93.06 208 SER A C 1
ATOM 1613 O O . SER A 1 208 ? -1.591 -17.926 -2.196 1.00 93.06 208 SER A O 1
ATOM 1615 N N . VAL A 1 209 ? -3.593 -18.767 -1.559 1.00 96.62 209 VAL A N 1
ATOM 1616 C CA . VAL A 1 209 ? -4.391 -17.972 -2.488 1.00 96.62 209 VAL A CA 1
ATOM 1617 C C . VAL A 1 209 ? -4.578 -16.576 -1.904 1.00 96.62 209 VAL A C 1
ATOM 1619 O O . VAL A 1 209 ? -5.025 -16.434 -0.765 1.00 96.62 209 VAL A O 1
ATOM 1622 N N . ALA A 1 210 ? -4.258 -15.552 -2.688 1.00 97.88 210 ALA A N 1
ATOM 1623 C CA . ALA A 1 210 ? -4.502 -14.169 -2.337 1.00 97.88 210 ALA A CA 1
ATOM 1624 C C . ALA A 1 210 ? -5.184 -13.404 -3.467 1.00 97.88 210 ALA A C 1
ATOM 1626 O O . ALA A 1 210 ? -4.700 -13.377 -4.599 1.00 97.88 210 ALA A O 1
ATOM 1627 N N . CYS A 1 211 ? -6.306 -12.769 -3.134 1.00 98.50 211 CYS A N 1
ATOM 1628 C CA . CYS A 1 211 ? -7.110 -12.011 -4.083 1.00 98.50 211 CYS A CA 1
ATOM 1629 C C . CYS A 1 211 ? -7.335 -10.592 -3.567 1.00 98.50 211 CYS A C 1
ATOM 1631 O O . CYS A 1 211 ? -7.784 -10.425 -2.434 1.00 98.50 211 CYS A O 1
ATOM 1633 N N . VAL A 1 212 ? -7.032 -9.595 -4.394 1.00 98.88 212 VAL A N 1
ATOM 1634 C CA . VAL A 1 212 ? -7.334 -8.179 -4.151 1.00 98.88 212 VAL A CA 1
ATOM 1635 C C . VAL A 1 212 ? -7.866 -7.582 -5.447 1.00 98.88 212 VAL A C 1
ATOM 1637 O O . VAL A 1 212 ? -7.288 -7.821 -6.511 1.00 98.88 212 VAL A O 1
ATOM 1640 N N . SER A 1 213 ? -8.958 -6.823 -5.393 1.00 98.88 213 SER A N 1
ATOM 1641 C CA . SER A 1 213 ? -9.461 -6.156 -6.595 1.00 98.88 213 SER A CA 1
ATOM 1642 C C . SER A 1 213 ? -10.105 -4.808 -6.343 1.00 98.88 213 SER A C 1
ATOM 1644 O O . SER A 1 213 ? -10.581 -4.538 -5.248 1.00 98.88 213 SER A O 1
ATOM 1646 N N . ASP A 1 214 ? -10.153 -3.982 -7.384 1.00 98.94 214 ASP A N 1
ATOM 1647 C CA . ASP A 1 214 ? -10.958 -2.758 -7.408 1.00 98.94 214 ASP A CA 1
ATOM 1648 C C . ASP A 1 214 ? -10.525 -1.789 -6.295 1.00 98.94 214 ASP A C 1
ATOM 1650 O O . ASP A 1 214 ? -11.269 -1.479 -5.362 1.00 98.94 214 ASP A O 1
ATOM 1654 N N . ILE A 1 215 ? -9.261 -1.367 -6.375 1.00 98.94 215 ILE A N 1
ATOM 1655 C CA . ILE A 1 215 ? -8.628 -0.471 -5.403 1.00 98.94 215 ILE A CA 1
ATOM 1656 C C . ILE A 1 215 ? -8.299 0.849 -6.092 1.00 98.94 215 ILE A C 1
ATOM 1658 O O . ILE A 1 215 ? -7.591 0.873 -7.100 1.00 98.94 215 ILE A O 1
ATOM 1662 N N . ILE A 1 216 ? -8.781 1.947 -5.524 1.00 98.94 216 ILE A N 1
ATOM 1663 C CA . ILE A 1 216 ? -8.507 3.303 -5.985 1.00 98.94 216 ILE A CA 1
ATOM 1664 C C . ILE A 1 216 ? -7.769 4.036 -4.871 1.00 98.94 216 ILE A C 1
ATOM 1666 O O . ILE A 1 216 ? -8.232 4.105 -3.735 1.00 98.94 216 ILE A O 1
ATOM 1670 N N . VAL A 1 217 ? -6.606 4.574 -5.203 1.00 98.94 217 VAL A N 1
ATOM 1671 C CA . VAL A 1 217 ? -5.773 5.382 -4.323 1.00 98.94 217 VAL A CA 1
ATOM 1672 C C . VAL A 1 217 ? -5.512 6.699 -5.036 1.00 98.94 217 VAL A C 1
ATOM 1674 O O . VAL A 1 217 ? -4.821 6.708 -6.057 1.00 98.94 217 VAL A O 1
ATOM 1677 N N . ASP A 1 218 ? -6.056 7.805 -4.534 1.00 98.69 218 ASP A N 1
ATOM 1678 C CA . ASP A 1 218 ? -5.887 9.109 -5.173 1.00 98.69 218 ASP A CA 1
ATOM 1679 C C . ASP A 1 218 ? -5.652 10.277 -4.224 1.00 98.69 218 ASP A C 1
ATOM 1681 O O . ASP A 1 218 ? -5.973 10.221 -3.047 1.00 98.69 218 ASP A O 1
ATOM 1685 N N . ASN A 1 219 ? -5.062 11.360 -4.728 1.00 98.81 219 ASN A N 1
ATOM 1686 C CA . ASN A 1 219 ? -4.870 12.590 -3.959 1.00 98.81 219 ASN A CA 1
ATOM 1687 C C . ASN A 1 219 ? -4.084 12.322 -2.660 1.00 98.81 219 ASN A C 1
ATOM 1689 O O . ASN A 1 219 ? -4.547 12.597 -1.552 1.00 98.81 219 ASN A O 1
ATOM 1693 N N . ILE A 1 220 ? -2.894 11.740 -2.809 1.00 98.88 220 ILE A N 1
ATOM 1694 C CA . ILE A 1 220 ? -2.032 11.323 -1.697 1.00 98.88 220 ILE A CA 1
ATOM 1695 C C . ILE A 1 220 ? -0.781 12.195 -1.660 1.00 98.88 220 ILE A C 1
ATOM 1697 O O . ILE A 1 220 ? -0.178 12.469 -2.697 1.00 98.88 220 ILE A O 1
ATOM 1701 N N . ILE A 1 221 ? -0.351 12.576 -0.460 1.00 98.94 221 ILE A N 1
ATOM 1702 C CA . ILE A 1 221 ? 0.957 13.181 -0.212 1.00 98.94 221 ILE A CA 1
ATOM 1703 C C . ILE A 1 221 ? 1.797 12.180 0.580 1.00 98.94 221 ILE A C 1
ATOM 1705 O O . ILE A 1 221 ? 1.391 11.726 1.648 1.00 98.94 221 ILE A O 1
ATOM 1709 N N . LEU A 1 222 ? 2.963 11.824 0.048 1.00 98.81 222 LEU A N 1
ATOM 1710 C CA . LEU A 1 222 ? 3.928 10.916 0.662 1.00 98.81 222 LEU A CA 1
ATOM 1711 C C . LEU A 1 222 ? 5.233 11.659 0.927 1.00 98.81 222 LEU A C 1
ATOM 1713 O O . LEU A 1 222 ? 5.877 12.134 -0.007 1.00 98.81 222 LEU A O 1
ATOM 1717 N N . GLU A 1 223 ? 5.654 11.716 2.185 1.00 98.12 223 GLU A N 1
ATOM 1718 C CA . GLU A 1 223 ? 6.881 12.398 2.595 1.00 98.12 223 GLU A CA 1
ATOM 1719 C C . GLU A 1 223 ? 7.796 11.455 3.376 1.00 98.12 223 GLU A C 1
ATOM 1721 O O . GLU A 1 223 ? 7.366 10.805 4.326 1.00 98.12 223 GLU A O 1
ATOM 1726 N N . SER A 1 224 ? 9.070 11.376 2.979 1.00 96.56 224 SER A N 1
ATOM 1727 C CA . SER A 1 224 ? 10.106 10.598 3.680 1.00 96.56 224 SER A CA 1
ATOM 1728 C C . SER A 1 224 ? 9.700 9.141 3.962 1.00 96.56 224 SER A C 1
ATOM 1730 O O . SER A 1 224 ? 9.994 8.578 5.015 1.00 96.56 224 SER A O 1
ATOM 1732 N N . THR A 1 225 ? 8.981 8.517 3.028 1.00 98.12 225 THR A N 1
ATOM 1733 C CA . THR A 1 225 ? 8.590 7.104 3.110 1.00 98.12 225 THR A CA 1
ATOM 1734 C C . THR A 1 225 ? 9.569 6.215 2.344 1.00 98.12 225 THR A C 1
ATOM 1736 O O . THR A 1 225 ? 10.222 6.633 1.386 1.00 98.12 225 THR A O 1
ATOM 1739 N N . MET A 1 226 ? 9.676 4.946 2.735 1.00 96.94 226 MET A N 1
ATOM 1740 C CA . MET A 1 226 ? 10.465 3.962 1.993 1.00 96.94 226 MET A CA 1
ATOM 1741 C C . MET A 1 226 ? 9.854 3.645 0.626 1.00 96.94 226 MET A C 1
ATOM 1743 O O . MET A 1 226 ? 10.582 3.423 -0.338 1.00 96.94 226 MET A O 1
ATOM 1747 N N . TYR A 1 227 ? 8.529 3.626 0.527 1.00 98.19 227 TYR A N 1
ATOM 1748 C CA . TYR A 1 227 ? 7.831 3.336 -0.718 1.00 98.19 227 TYR A CA 1
ATOM 1749 C C . TYR A 1 227 ? 6.654 4.284 -0.885 1.00 98.19 227 TYR A C 1
ATOM 1751 O O . TYR A 1 227 ? 6.113 4.760 0.109 1.00 98.19 227 TYR A O 1
ATOM 1759 N N . GLY A 1 228 ? 6.262 4.551 -2.129 1.00 98.38 228 GLY A N 1
ATOM 1760 C CA . GLY A 1 228 ? 5.049 5.309 -2.415 1.00 98.38 228 GLY A CA 1
ATOM 1761 C C . GLY A 1 228 ? 3.842 4.392 -2.590 1.00 98.38 228 GLY A C 1
ATOM 1762 O O . GLY A 1 228 ? 3.242 3.942 -1.614 1.00 98.38 228 GLY A O 1
ATOM 1763 N N . ALA A 1 229 ? 3.501 4.113 -3.845 1.00 98.62 229 ALA A N 1
ATOM 1764 C CA . ALA A 1 229 ? 2.502 3.128 -4.238 1.00 98.62 229 ALA A CA 1
ATOM 1765 C C . ALA A 1 229 ? 3.172 1.761 -4.434 1.00 98.62 229 ALA A C 1
ATOM 1767 O O . ALA A 1 229 ? 4.009 1.598 -5.328 1.00 98.62 229 ALA A O 1
ATOM 1768 N N . ARG A 1 230 ? 2.821 0.780 -3.593 1.00 98.69 230 ARG A N 1
ATOM 1769 C CA . ARG A 1 230 ? 3.504 -0.518 -3.538 1.00 98.69 230 ARG A CA 1
ATOM 1770 C C . ARG A 1 230 ? 2.546 -1.699 -3.677 1.00 98.69 230 ARG A C 1
ATOM 1772 O O . ARG A 1 230 ? 1.548 -1.790 -2.970 1.00 98.69 230 ARG A O 1
ATOM 1779 N N . ILE A 1 231 ? 2.912 -2.672 -4.508 1.00 98.81 231 ILE A N 1
ATOM 1780 C CA . ILE A 1 231 ? 2.299 -4.005 -4.561 1.00 98.81 231 ILE A CA 1
ATOM 1781 C C . ILE A 1 231 ? 3.391 -5.041 -4.277 1.00 98.81 231 ILE A C 1
ATOM 1783 O O . ILE A 1 231 ? 4.392 -5.099 -4.985 1.00 98.81 231 ILE A O 1
ATOM 1787 N N . LYS A 1 232 ? 3.212 -5.858 -3.237 1.00 97.12 232 LYS A N 1
ATOM 1788 C CA . LYS A 1 232 ? 4.162 -6.897 -2.814 1.00 97.12 232 LYS A CA 1
ATOM 1789 C C . LYS A 1 232 ? 3.472 -8.259 -2.765 1.00 97.12 232 LYS A C 1
ATOM 1791 O O . LYS A 1 232 ? 2.510 -8.459 -2.021 1.00 97.12 232 LYS A O 1
ATOM 1796 N N . THR A 1 233 ? 3.966 -9.226 -3.532 1.00 97.50 233 THR A N 1
ATOM 1797 C CA . THR A 1 233 ? 3.432 -10.596 -3.539 1.00 97.50 233 THR A CA 1
ATOM 1798 C C . THR A 1 233 ? 4.547 -11.595 -3.293 1.00 97.50 233 THR A C 1
ATOM 1800 O O . THR A 1 233 ? 5.629 -11.475 -3.858 1.00 97.50 233 THR A O 1
ATOM 1803 N N . TRP A 1 234 ? 4.272 -12.595 -2.466 1.00 95.44 234 TRP A N 1
ATOM 1804 C CA . TRP A 1 234 ? 5.214 -13.652 -2.155 1.00 95.44 234 TRP A CA 1
ATOM 1805 C C . TRP A 1 234 ? 5.484 -14.519 -3.373 1.00 95.44 234 TRP A C 1
ATOM 1807 O O . TRP A 1 234 ? 4.567 -14.983 -4.057 1.00 95.44 234 TRP A O 1
ATOM 1817 N N . GLN A 1 235 ? 6.757 -14.820 -3.574 1.00 92.06 235 GLN A N 1
ATOM 1818 C CA . GLN A 1 235 ? 7.166 -15.737 -4.617 1.00 92.06 235 GLN A CA 1
ATOM 1819 C C . GLN A 1 235 ? 6.596 -17.147 -4.357 1.00 92.06 235 GLN A C 1
ATOM 1821 O O . GLN A 1 235 ? 6.742 -17.705 -3.265 1.00 92.06 235 GLN A O 1
ATOM 1826 N N . GLY A 1 236 ? 5.962 -17.749 -5.364 1.00 91.69 236 GLY A N 1
ATOM 1827 C CA . GLY A 1 236 ? 5.211 -19.002 -5.235 1.00 91.69 236 GLY A CA 1
ATOM 1828 C C . GLY A 1 236 ? 3.745 -18.830 -4.819 1.00 91.69 236 GLY A C 1
ATOM 1829 O O . GLY A 1 236 ? 3.041 -19.835 -4.729 1.00 91.69 236 GLY A O 1
ATOM 1830 N N . GLY A 1 237 ? 3.287 -17.600 -4.559 1.00 94.06 237 GLY A N 1
ATOM 1831 C CA . GLY A 1 237 ? 1.886 -17.287 -4.266 1.00 94.06 237 GLY A CA 1
ATOM 1832 C C . GLY A 1 237 ? 0.940 -17.610 -5.425 1.00 94.06 237 GLY A C 1
ATOM 1833 O O . GLY A 1 237 ? 1.371 -17.789 -6.563 1.00 94.06 237 GLY A O 1
ATOM 1834 N N . ILE A 1 238 ? -0.356 -17.694 -5.124 1.00 95.75 238 ILE A N 1
ATOM 1835 C CA . ILE A 1 238 ? -1.420 -18.014 -6.087 1.00 95.75 238 ILE A CA 1
ATOM 1836 C C . ILE A 1 238 ? -2.531 -16.968 -5.937 1.00 95.75 238 ILE A C 1
ATOM 1838 O O . ILE A 1 238 ? -2.737 -16.447 -4.847 1.00 95.75 238 ILE A O 1
ATOM 1842 N N . GLY A 1 239 ? -3.269 -16.660 -7.001 1.00 97.56 239 GLY A N 1
ATOM 1843 C CA . GLY A 1 239 ? -4.431 -15.767 -6.951 1.00 97.56 239 GLY A CA 1
ATOM 1844 C C . GLY A 1 239 ? -4.284 -14.576 -7.889 1.00 97.56 239 GLY A C 1
ATOM 1845 O O . GLY A 1 239 ? -3.619 -14.690 -8.919 1.00 97.56 239 GLY A O 1
ATOM 1846 N N . SER A 1 240 ? -4.913 -13.450 -7.549 1.00 98.44 240 SER A N 1
ATOM 1847 C CA . SER A 1 240 ? -4.991 -12.288 -8.440 1.00 98.44 240 SER A CA 1
ATOM 1848 C C . SER A 1 240 ? -5.022 -10.944 -7.712 1.00 98.44 240 SER A C 1
ATOM 1850 O O . SER A 1 240 ? -5.812 -10.757 -6.789 1.00 98.44 240 SER A O 1
ATOM 1852 N N . VAL A 1 241 ? -4.264 -9.976 -8.217 1.00 98.88 241 VAL A N 1
ATOM 1853 C CA . VAL A 1 241 ? -4.410 -8.542 -7.946 1.00 98.88 241 VAL A CA 1
ATOM 1854 C C . VAL A 1 241 ? -4.863 -7.875 -9.235 1.00 98.88 241 VAL A C 1
ATOM 1856 O O . VAL A 1 241 ? -4.151 -7.946 -10.238 1.00 98.88 241 VAL A O 1
ATOM 1859 N N . LYS A 1 242 ? -6.043 -7.252 -9.239 1.00 98.75 242 LYS A N 1
ATOM 1860 C CA . LYS A 1 242 ? -6.583 -6.653 -10.466 1.00 98.75 242 LYS A CA 1
ATOM 1861 C C . LYS A 1 242 ? -7.338 -5.352 -10.253 1.00 98.75 242 LYS A C 1
ATOM 1863 O O . LYS A 1 242 ? -7.943 -5.166 -9.207 1.00 98.75 242 LYS A O 1
ATOM 1868 N N . ASN A 1 243 ? -7.367 -4.506 -11.280 1.00 98.88 243 ASN A N 1
ATOM 1869 C CA . ASN A 1 243 ? -8.105 -3.239 -11.286 1.00 98.88 243 ASN A CA 1
ATOM 1870 C C . ASN A 1 243 ? -7.641 -2.308 -10.158 1.00 98.88 243 ASN A C 1
ATOM 1872 O O . ASN A 1 243 ? -8.394 -1.988 -9.238 1.00 98.88 243 ASN A O 1
ATOM 1876 N N . ILE A 1 244 ? -6.371 -1.914 -10.213 1.00 98.94 244 ILE A N 1
ATOM 1877 C CA . ILE A 1 244 ? -5.749 -1.041 -9.216 1.00 98.94 244 ILE A CA 1
ATOM 1878 C C . ILE A 1 244 ? -5.423 0.297 -9.872 1.00 98.94 244 ILE A C 1
ATOM 1880 O O . ILE A 1 244 ? -4.816 0.324 -10.938 1.00 98.94 244 ILE A O 1
ATOM 1884 N N . SER A 1 245 ? -5.789 1.409 -9.240 1.00 98.88 245 SER A N 1
ATOM 1885 C CA . SER A 1 245 ? -5.465 2.752 -9.722 1.00 98.88 245 SER A CA 1
ATOM 1886 C C . SER A 1 245 ? -4.786 3.560 -8.627 1.00 98.88 245 SER A C 1
ATOM 1888 O O . SER A 1 245 ? -5.387 3.818 -7.591 1.00 98.88 245 SER A O 1
ATOM 1890 N N . PHE A 1 246 ? -3.560 4.000 -8.887 1.00 98.88 246 PHE A N 1
ATOM 1891 C CA . PHE A 1 246 ? -2.828 4.987 -8.104 1.00 98.88 246 PHE A CA 1
ATOM 1892 C C . PHE A 1 246 ? -2.768 6.284 -8.906 1.00 98.88 246 PHE A C 1
ATOM 1894 O O . PHE A 1 246 ? -2.166 6.310 -9.982 1.00 98.88 246 PHE A O 1
ATOM 1901 N N . SER A 1 247 ? -3.393 7.355 -8.419 1.00 98.75 247 SER A N 1
ATOM 1902 C CA . SER A 1 247 ? -3.468 8.621 -9.153 1.00 98.75 247 SER A CA 1
ATOM 1903 C C . SER A 1 247 ? -3.225 9.864 -8.307 1.00 98.75 247 SER A C 1
ATOM 1905 O O . SER A 1 247 ? -3.569 9.885 -7.138 1.00 98.75 247 SER A O 1
ATOM 1907 N N . ASN A 1 248 ? -2.691 10.937 -8.893 1.00 98.69 248 ASN A N 1
ATOM 1908 C CA . ASN A 1 248 ? -2.521 12.229 -8.209 1.00 98.69 248 ASN A CA 1
ATOM 1909 C C . ASN A 1 248 ? -1.727 12.086 -6.896 1.00 98.69 248 ASN A C 1
ATOM 1911 O O . ASN A 1 248 ? -2.207 12.442 -5.816 1.00 98.69 248 ASN A O 1
ATOM 1915 N N . ILE A 1 249 ? -0.530 11.507 -6.983 1.00 98.88 249 ILE A N 1
ATOM 1916 C CA . ILE A 1 249 ? 0.319 11.233 -5.823 1.00 98.88 249 ILE A CA 1
ATOM 1917 C C . ILE A 1 249 ? 1.525 12.167 -5.851 1.00 98.88 249 ILE A C 1
ATOM 1919 O O . ILE A 1 249 ? 2.333 12.125 -6.777 1.00 98.88 249 ILE A O 1
ATOM 1923 N N . GLN A 1 250 ? 1.666 12.980 -4.810 1.00 98.81 250 GLN A N 1
ATOM 1924 C CA . GLN A 1 250 ? 2.836 13.825 -4.599 1.00 98.81 250 GLN A CA 1
ATOM 1925 C C . GLN A 1 250 ? 3.837 13.098 -3.707 1.00 98.81 250 GLN A C 1
ATOM 1927 O O . GLN A 1 250 ? 3.486 12.660 -2.612 1.00 98.81 250 GLN A O 1
ATOM 1932 N N . VAL A 1 251 ? 5.085 12.978 -4.156 1.00 98.62 251 VAL A N 1
ATOM 1933 C CA . VAL A 1 251 ? 6.158 12.306 -3.412 1.00 98.62 251 VAL A CA 1
ATOM 1934 C C . VAL A 1 251 ? 7.294 13.271 -3.072 1.00 98.62 251 VAL A C 1
ATOM 1936 O O . VAL A 1 251 ? 7.809 13.984 -3.931 1.00 98.62 251 VAL A O 1
ATOM 1939 N N . SER A 1 252 ? 7.722 13.298 -1.813 1.00 98.12 252 SER A N 1
ATOM 1940 C CA . SER A 1 252 ? 8.850 14.104 -1.336 1.00 98.12 252 SER A CA 1
ATOM 1941 C C . SER A 1 252 ? 9.844 13.220 -0.591 1.00 98.12 252 SER A C 1
ATOM 1943 O O . SER A 1 252 ? 9.497 12.610 0.418 1.00 98.12 252 SER A O 1
ATOM 1945 N N . ASP A 1 253 ? 11.071 13.126 -1.106 1.00 96.12 253 ASP A N 1
ATOM 1946 C CA . ASP A 1 253 ? 12.158 12.310 -0.541 1.00 96.12 253 ASP A CA 1
ATOM 1947 C C . ASP A 1 253 ? 11.805 10.819 -0.331 1.00 96.12 253 ASP A C 1
ATOM 1949 O O . ASP A 1 253 ? 12.354 10.144 0.539 1.00 96.12 253 ASP A O 1
ATOM 1953 N N . VAL A 1 254 ? 10.894 10.277 -1.146 1.00 97.19 254 VAL A N 1
ATOM 1954 C CA . VAL A 1 254 ? 10.443 8.878 -1.045 1.00 97.19 254 VAL A CA 1
ATOM 1955 C C . VAL A 1 254 ? 11.499 7.941 -1.630 1.00 97.19 254 VAL A C 1
ATOM 1957 O O . VAL A 1 254 ? 11.973 8.168 -2.739 1.00 97.19 254 VAL A O 1
ATOM 1960 N N . ARG A 1 255 ? 11.885 6.856 -0.947 1.00 95.50 255 ARG A N 1
ATOM 1961 C CA . ARG A 1 255 ? 12.982 6.011 -1.465 1.00 95.50 255 ARG A CA 1
ATOM 1962 C C . ARG A 1 255 ? 12.642 5.359 -2.804 1.00 95.50 255 ARG A C 1
ATOM 1964 O O . ARG A 1 255 ? 13.447 5.471 -3.728 1.00 95.50 255 ARG A O 1
ATOM 1971 N N . VAL A 1 256 ? 11.482 4.704 -2.903 1.00 96.81 256 VAL A N 1
ATOM 1972 C CA . VAL A 1 256 ? 10.980 4.085 -4.143 1.00 96.81 256 VAL A CA 1
ATOM 1973 C C . VAL A 1 256 ? 9.496 4.429 -4.359 1.00 96.81 256 VAL A C 1
ATOM 1975 O O . VAL A 1 256 ? 8.622 3.746 -3.822 1.00 96.81 256 VAL A O 1
ATOM 1978 N N . PRO A 1 257 ? 9.174 5.493 -5.119 1.00 97.94 257 PRO A N 1
ATOM 1979 C CA . PRO A 1 257 ? 7.798 5.961 -5.310 1.00 97.94 257 PRO A CA 1
ATOM 1980 C C . PRO A 1 257 ? 6.831 4.935 -5.908 1.00 97.94 257 PRO A C 1
ATOM 1982 O O . PRO A 1 257 ? 5.677 4.879 -5.490 1.00 97.94 257 PRO A O 1
ATOM 1985 N N . ILE A 1 258 ? 7.281 4.137 -6.876 1.00 98.25 258 ILE A N 1
ATOM 1986 C CA . ILE A 1 258 ? 6.446 3.170 -7.601 1.00 98.25 258 ILE A CA 1
ATOM 1987 C C . ILE A 1 258 ? 7.076 1.791 -7.469 1.00 98.25 258 ILE A C 1
ATOM 1989 O O . ILE A 1 258 ? 8.217 1.598 -7.890 1.00 98.25 258 ILE A O 1
ATOM 1993 N N . MET A 1 259 ? 6.340 0.829 -6.906 1.00 97.88 259 MET A N 1
ATOM 1994 C CA . MET A 1 259 ? 6.854 -0.520 -6.693 1.00 97.88 259 MET A CA 1
ATOM 1995 C C . MET A 1 259 ? 5.827 -1.620 -6.981 1.00 97.88 259 MET A C 1
ATOM 1997 O O . MET A 1 259 ? 4.737 -1.638 -6.413 1.00 97.88 259 MET A O 1
ATOM 2001 N N . ILE A 1 260 ? 6.232 -2.603 -7.780 1.00 98.56 260 ILE A N 1
ATOM 2002 C CA . ILE A 1 260 ? 5.633 -3.935 -7.856 1.00 98.56 260 ILE A CA 1
ATOM 2003 C C . ILE A 1 260 ? 6.755 -4.949 -7.644 1.00 98.56 260 ILE A C 1
ATOM 2005 O O . ILE A 1 260 ? 7.744 -4.921 -8.366 1.00 98.56 260 ILE A O 1
ATOM 2009 N N . ASP A 1 261 ? 6.603 -5.847 -6.677 1.00 96.75 261 ASP A N 1
ATOM 2010 C CA . ASP A 1 261 ? 7.572 -6.910 -6.402 1.00 96.75 261 ASP A CA 1
ATOM 2011 C C . ASP A 1 261 ? 6.861 -8.252 -6.197 1.00 96.75 261 ASP A C 1
ATOM 2013 O O . ASP A 1 261 ? 6.196 -8.478 -5.179 1.00 96.75 261 ASP A O 1
ATOM 2017 N N . GLN A 1 262 ? 6.996 -9.146 -7.182 1.00 96.38 262 GLN A N 1
ATOM 2018 C CA . GLN A 1 262 ? 6.498 -10.524 -7.123 1.00 96.38 262 GLN A CA 1
ATOM 2019 C C . GLN A 1 262 ? 7.528 -11.531 -6.577 1.00 96.38 262 GLN A C 1
ATOM 2021 O O . GLN A 1 262 ? 7.233 -12.726 -6.479 1.00 96.38 262 GLN A O 1
ATOM 2026 N N . TYR A 1 263 ? 8.724 -11.071 -6.205 1.00 93.50 263 TYR A N 1
ATOM 2027 C CA . TYR A 1 263 ? 9.807 -11.881 -5.645 1.00 93.50 263 TYR A CA 1
ATOM 2028 C C . TYR A 1 263 ? 9.905 -11.763 -4.118 1.00 93.50 263 TYR A C 1
ATOM 2030 O O . TYR A 1 263 ? 10.851 -12.281 -3.520 1.00 93.50 263 TYR A O 1
ATOM 2038 N N . TYR A 1 264 ? 8.912 -11.139 -3.472 1.00 90.81 264 TYR A N 1
ATOM 2039 C CA . TYR A 1 264 ? 8.930 -10.875 -2.038 1.00 90.81 264 TYR A CA 1
ATOM 2040 C C . TYR A 1 264 ? 9.160 -12.153 -1.220 1.00 90.81 264 TYR A C 1
ATOM 2042 O O . TYR A 1 264 ? 8.498 -13.183 -1.417 1.00 90.81 264 TYR A O 1
ATOM 2050 N N . CYS A 1 265 ? 10.099 -12.077 -0.278 1.00 87.31 265 CYS A N 1
ATOM 2051 C CA . CYS A 1 265 ? 10.409 -13.162 0.637 1.00 87.31 265 CYS A CA 1
ATOM 2052 C C . CYS A 1 265 ? 11.103 -12.666 1.918 1.00 87.31 265 CYS A C 1
ATOM 2054 O O . CYS A 1 265 ? 11.663 -11.576 1.958 1.00 87.31 265 CYS A O 1
ATOM 2056 N N . ASP A 1 266 ? 11.075 -13.479 2.977 1.00 82.00 266 ASP A N 1
ATOM 2057 C CA . ASP A 1 266 ? 11.621 -13.159 4.306 1.00 82.00 266 ASP A CA 1
ATOM 2058 C C . ASP A 1 266 ? 13.033 -13.714 4.551 1.00 82.00 266 ASP A C 1
ATOM 2060 O O . ASP A 1 266 ? 13.567 -13.597 5.655 1.00 82.00 266 ASP A O 1
ATOM 2064 N N . LYS A 1 267 ? 13.658 -14.322 3.537 1.00 80.06 267 LYS A N 1
ATOM 2065 C CA . LYS A 1 267 ? 15.012 -14.877 3.641 1.00 80.06 267 LYS A CA 1
ATOM 2066 C C . LYS A 1 267 ? 15.998 -14.017 2.873 1.00 80.06 267 LYS A C 1
ATOM 2068 O O . LYS A 1 267 ? 15.680 -13.483 1.820 1.00 80.06 267 LYS A O 1
ATOM 2073 N N . TYR A 1 268 ? 17.233 -13.981 3.368 1.00 72.25 268 TYR A N 1
ATOM 2074 C CA . TYR A 1 268 ? 18.339 -13.285 2.707 1.00 72.25 268 TYR A CA 1
ATOM 2075 C C . TYR A 1 268 ? 18.586 -13.791 1.275 1.00 72.25 268 TYR A C 1
ATOM 2077 O O . TYR A 1 268 ? 18.936 -13.017 0.392 1.00 72.25 268 TYR A O 1
ATOM 2085 N N . VAL A 1 269 ? 18.367 -15.090 1.036 1.00 76.19 269 VAL A N 1
ATOM 2086 C CA . VAL A 1 269 ? 18.405 -15.698 -0.299 1.00 76.19 269 VAL A CA 1
ATOM 2087 C C . VAL A 1 269 ? 17.171 -16.566 -0.485 1.00 76.19 269 VAL A C 1
ATOM 2089 O O . VAL A 1 269 ? 16.920 -17.498 0.287 1.00 76.19 269 VAL A O 1
ATOM 2092 N N . CYS A 1 270 ? 16.428 -16.289 -1.549 1.00 79.56 270 CYS A N 1
ATOM 2093 C CA . CYS A 1 270 ? 15.252 -17.042 -1.948 1.00 79.56 270 CYS A CA 1
ATOM 2094 C C . CYS A 1 270 ? 15.511 -17.698 -3.297 1.00 79.56 270 CYS A C 1
ATOM 2096 O O . CYS A 1 270 ? 15.992 -17.068 -4.232 1.00 79.56 270 CYS A O 1
ATOM 2098 N N . LYS A 1 271 ? 15.226 -19.000 -3.394 1.00 83.38 271 LYS A N 1
ATOM 2099 C CA . LYS A 1 271 ? 15.271 -19.700 -4.681 1.00 83.38 271 LYS A CA 1
ATOM 2100 C C . LYS A 1 271 ? 14.082 -19.256 -5.510 1.00 83.38 271 LYS A C 1
ATOM 2102 O O . LYS A 1 271 ? 12.975 -19.298 -4.976 1.00 83.38 271 LYS A O 1
ATOM 2107 N N . ASN A 1 272 ? 14.294 -18.933 -6.782 1.00 81.50 272 ASN A N 1
ATOM 2108 C CA . ASN A 1 272 ? 13.211 -18.612 -7.708 1.00 81.50 272 ASN A CA 1
ATOM 2109 C C . ASN A 1 272 ? 12.165 -19.737 -7.754 1.00 81.50 272 ASN A C 1
ATOM 2111 O O . ASN A 1 272 ? 12.502 -20.921 -7.787 1.00 81.50 272 ASN A O 1
ATOM 2115 N N . GLN A 1 273 ? 10.891 -19.355 -7.734 1.00 84.12 273 GLN A N 1
ATOM 2116 C CA . GLN A 1 273 ? 9.736 -20.249 -7.803 1.00 84.12 273 GLN A CA 1
ATOM 2117 C C . GLN A 1 273 ? 8.887 -19.865 -9.014 1.00 84.12 273 GLN A C 1
ATOM 2119 O O . GLN A 1 273 ? 8.885 -18.717 -9.442 1.00 84.12 273 GLN A O 1
ATOM 2124 N N . THR A 1 274 ? 8.166 -20.840 -9.560 1.00 81.56 274 THR A N 1
ATOM 2125 C CA . THR A 1 274 ? 7.401 -20.705 -10.808 1.00 81.56 274 THR A CA 1
ATOM 2126 C C . THR A 1 274 ? 5.966 -20.206 -10.613 1.00 81.56 274 THR A C 1
ATOM 2128 O O . THR A 1 274 ? 5.308 -19.883 -11.597 1.00 81.56 274 THR A O 1
ATOM 2131 N N . GLY A 1 275 ? 5.463 -20.128 -9.379 1.00 86.44 275 GLY A N 1
ATOM 2132 C CA . GLY A 1 275 ? 4.161 -19.529 -9.067 1.00 86.44 275 GLY A CA 1
ATOM 2133 C C . GLY A 1 275 ? 4.293 -18.059 -8.670 1.00 86.44 275 GLY A C 1
ATOM 2134 O O . GLY A 1 275 ? 5.295 -17.670 -8.071 1.00 86.44 275 GLY A O 1
ATOM 2135 N N . ALA A 1 276 ? 3.279 -17.259 -8.975 1.00 93.56 276 ALA A N 1
ATOM 2136 C CA . ALA A 1 276 ? 3.119 -15.896 -8.485 1.00 93.56 276 ALA A CA 1
ATOM 2137 C C . ALA A 1 276 ? 1.631 -15.520 -8.486 1.00 93.56 276 ALA A C 1
ATOM 2139 O O . ALA A 1 276 ? 0.841 -16.045 -9.275 1.00 93.56 276 ALA A O 1
ATOM 2140 N N . VAL A 1 277 ? 1.249 -14.592 -7.609 1.00 97.88 277 VAL A N 1
ATOM 2141 C CA . VAL A 1 277 ? -0.079 -13.969 -7.653 1.00 97.88 277 VAL A CA 1
ATOM 2142 C C . VAL A 1 277 ? -0.155 -13.151 -8.941 1.00 97.88 277 VAL A C 1
ATOM 2144 O O . VAL A 1 277 ? 0.685 -12.278 -9.139 1.00 97.88 277 VAL A O 1
ATOM 2147 N N . ALA A 1 278 ? -1.119 -13.428 -9.821 1.00 98.44 278 ALA A N 1
ATOM 2148 C CA . ALA A 1 278 ? -1.234 -12.724 -11.098 1.00 98.44 278 ALA A CA 1
ATOM 2149 C C . ALA A 1 278 ? -1.570 -11.244 -10.869 1.00 98.44 278 ALA A C 1
ATOM 2151 O O . ALA A 1 278 ? -2.459 -10.940 -10.077 1.00 98.44 278 ALA A O 1
ATOM 2152 N N . ILE A 1 279 ? -0.880 -10.330 -11.553 1.00 98.81 279 ILE A N 1
ATOM 2153 C CA . ILE A 1 279 ? -1.117 -8.884 -11.448 1.00 98.81 279 ILE A CA 1
ATOM 2154 C C . ILE A 1 279 ? -1.549 -8.366 -12.818 1.00 98.81 279 ILE A C 1
ATOM 2156 O O . ILE A 1 279 ? -0.831 -8.545 -13.804 1.00 98.81 279 ILE A O 1
ATOM 2160 N N . SER A 1 280 ? -2.721 -7.738 -12.881 1.00 98.81 280 SER A N 1
ATOM 2161 C CA . SER A 1 280 ? -3.288 -7.232 -14.136 1.00 98.81 280 SER A CA 1
ATOM 2162 C C . SER A 1 280 ? -4.029 -5.912 -13.952 1.00 98.81 280 SER A C 1
ATOM 2164 O O . SER A 1 280 ? -4.688 -5.739 -12.929 1.00 98.81 280 SER A O 1
ATOM 2166 N N . ASN A 1 281 ? -4.031 -5.038 -14.956 1.00 98.75 281 ASN A N 1
ATOM 2167 C CA . ASN A 1 281 ? -4.792 -3.782 -14.952 1.00 98.75 281 ASN A CA 1
ATOM 2168 C C . ASN A 1 281 ? -4.449 -2.907 -13.732 1.00 98.75 281 ASN A C 1
ATOM 2170 O O . ASN A 1 281 ? -5.276 -2.678 -12.841 1.00 98.75 281 ASN A O 1
ATOM 2174 N N . VAL A 1 282 ? -3.187 -2.482 -13.675 1.00 98.88 282 VAL A N 1
ATOM 2175 C CA . VAL A 1 282 ? -2.657 -1.577 -12.651 1.00 98.88 282 VAL A CA 1
ATOM 2176 C C . VAL A 1 282 ? -2.276 -0.271 -13.325 1.00 98.88 282 VAL A C 1
ATOM 2178 O O . VAL A 1 282 ? -1.427 -0.252 -14.206 1.00 98.88 282 VAL A O 1
ATOM 2181 N N . LYS A 1 283 ? -2.864 0.837 -12.893 1.00 98.69 283 LYS A N 1
ATOM 2182 C CA . LYS A 1 283 ? -2.582 2.162 -13.434 1.00 98.69 283 LYS A CA 1
ATOM 2183 C C . LYS A 1 283 ? -1.857 3.010 -12.401 1.00 98.69 283 LYS A C 1
ATOM 2185 O O . LYS A 1 283 ? -2.381 3.234 -11.314 1.00 98.69 283 LYS A O 1
ATOM 2190 N N . PHE A 1 284 ? -0.698 3.538 -12.771 1.00 98.56 284 PHE A N 1
ATOM 2191 C CA . PHE A 1 284 ? -0.031 4.632 -12.074 1.00 98.56 284 PHE A CA 1
ATOM 2192 C C . PHE A 1 284 ? -0.182 5.896 -12.920 1.00 98.56 284 PHE A C 1
ATOM 2194 O O . PHE A 1 284 ? 0.159 5.897 -14.102 1.00 98.56 284 PHE A O 1
ATOM 2201 N N . ASN A 1 285 ? -0.731 6.959 -12.339 1.00 98.19 285 ASN A N 1
ATOM 2202 C CA . ASN A 1 285 ? -1.084 8.174 -13.065 1.00 98.19 285 ASN A CA 1
ATOM 2203 C C . ASN A 1 285 ? -0.736 9.434 -12.266 1.00 98.19 285 ASN A C 1
ATOM 2205 O O . ASN A 1 285 ? -1.176 9.549 -11.128 1.00 98.19 285 ASN A O 1
ATOM 2209 N N . GLN A 1 286 ? -0.039 10.416 -12.838 1.00 97.69 286 GLN A N 1
ATOM 2210 C CA . GLN A 1 286 ? 0.270 11.673 -12.133 1.00 97.69 286 GLN A CA 1
ATOM 2211 C C . GLN A 1 286 ? 0.966 11.423 -10.784 1.00 97.69 286 GLN A C 1
ATOM 2213 O O . GLN A 1 286 ? 0.479 11.830 -9.726 1.00 97.69 286 GLN A O 1
ATOM 2218 N N . ILE A 1 287 ? 2.094 10.706 -10.822 1.00 98.31 287 ILE A N 1
ATOM 2219 C CA . ILE A 1 287 ? 2.973 10.530 -9.658 1.00 98.31 287 ILE A CA 1
ATOM 2220 C C . ILE A 1 287 ? 4.164 11.462 -9.830 1.00 98.31 287 ILE A C 1
ATOM 2222 O O . ILE A 1 287 ? 4.990 11.273 -10.726 1.00 98.31 287 ILE A O 1
ATOM 2226 N N . ILE A 1 288 ? 4.213 12.497 -8.997 1.00 97.94 288 ILE A N 1
ATOM 2227 C CA . ILE A 1 288 ? 5.049 13.676 -9.221 1.00 97.94 288 ILE A CA 1
ATOM 2228 C C . ILE A 1 288 ? 5.868 13.972 -7.966 1.00 97.94 288 ILE A C 1
ATOM 2230 O O . ILE A 1 288 ? 5.354 13.917 -6.852 1.00 97.94 288 ILE A O 1
ATOM 2234 N N . GLY A 1 289 ? 7.148 14.303 -8.140 1.00 97.25 289 GLY A N 1
ATOM 2235 C CA . GLY A 1 289 ? 7.989 14.819 -7.063 1.00 97.25 289 GLY A CA 1
ATOM 2236 C C . GLY A 1 289 ? 9.393 14.226 -7.037 1.00 97.25 289 GLY A C 1
ATOM 2237 O O . GLY A 1 289 ? 10.052 14.142 -8.075 1.00 97.25 289 GLY A O 1
ATOM 2238 N N . THR A 1 290 ? 9.890 13.879 -5.846 1.00 95.62 290 THR A N 1
ATOM 2239 C CA . THR A 1 290 ? 11.289 13.475 -5.645 1.00 95.62 290 THR A CA 1
ATOM 2240 C C . THR A 1 290 ? 11.483 12.098 -5.017 1.00 95.62 290 THR A C 1
ATOM 2242 O O . THR A 1 290 ? 10.695 11.680 -4.169 1.00 95.62 290 THR A O 1
ATOM 2245 N N . TYR A 1 291 ? 12.565 11.418 -5.416 1.00 94.62 291 TYR A N 1
ATOM 2246 C CA . TYR A 1 291 ? 12.960 10.108 -4.895 1.00 94.62 291 TYR A CA 1
ATOM 2247 C C . TYR A 1 291 ? 14.394 10.064 -4.362 1.00 94.62 291 TYR A C 1
ATOM 2249 O O . TYR A 1 291 ? 15.269 10.760 -4.868 1.00 94.62 291 TYR A O 1
ATOM 2257 N N . SER A 1 292 ? 14.661 9.204 -3.379 1.00 92.62 292 SER A N 1
ATOM 2258 C CA . SER A 1 292 ? 15.972 9.122 -2.711 1.00 92.62 292 SER A CA 1
ATOM 2259 C C . SER A 1 292 ? 16.760 7.830 -2.953 1.00 92.62 292 SER A C 1
ATOM 2261 O O . SER A 1 292 ? 17.927 7.764 -2.563 1.00 92.62 292 SER A O 1
ATOM 2263 N N . ALA A 1 293 ? 16.188 6.824 -3.632 1.00 91.31 293 ALA A N 1
ATOM 2264 C CA . ALA A 1 293 ? 16.916 5.609 -4.022 1.00 91.31 293 ALA A CA 1
ATOM 2265 C C . ALA A 1 293 ? 16.679 5.172 -5.478 1.00 91.31 293 ALA A C 1
ATOM 2267 O O . ALA A 1 293 ? 17.639 5.068 -6.230 1.00 91.31 293 ALA A O 1
ATOM 2268 N N . SER A 1 294 ? 15.436 4.928 -5.892 1.00 91.81 294 SER A N 1
ATOM 2269 C CA . SER A 1 294 ? 15.112 4.536 -7.272 1.00 91.81 294 SER A CA 1
ATOM 2270 C C . SER A 1 294 ? 13.738 5.086 -7.652 1.00 91.81 294 SER A C 1
ATOM 2272 O O . SER A 1 294 ? 12.845 5.071 -6.806 1.00 91.81 294 SER A O 1
ATOM 2274 N N . PRO A 1 295 ? 13.524 5.581 -8.884 1.00 92.62 295 PRO A N 1
ATOM 2275 C CA . PRO A 1 295 ? 12.236 6.162 -9.255 1.00 92.62 295 PRO A CA 1
ATOM 2276 C C . PRO A 1 295 ? 11.129 5.102 -9.357 1.00 92.62 295 PRO A C 1
ATOM 2278 O O . PRO A 1 295 ? 9.990 5.355 -8.965 1.00 92.62 295 PRO A O 1
ATOM 2281 N N . ILE A 1 296 ? 11.454 3.919 -9.888 1.00 94.12 296 ILE A N 1
ATOM 2282 C CA . ILE A 1 296 ? 10.495 2.858 -10.218 1.00 94.12 296 ILE A CA 1
ATOM 2283 C C . ILE A 1 296 ? 11.146 1.489 -9.990 1.00 94.12 296 ILE A C 1
ATOM 2285 O O . ILE A 1 296 ? 12.287 1.268 -10.389 1.00 94.12 296 ILE A O 1
ATOM 2289 N N . HIS A 1 297 ? 10.406 0.552 -9.400 1.00 95.25 297 HIS A N 1
ATOM 2290 C CA . HIS A 1 297 ? 10.805 -0.847 -9.262 1.00 95.25 297 HIS A CA 1
ATOM 2291 C C . HIS A 1 297 ? 9.646 -1.784 -9.617 1.00 95.25 297 HIS A C 1
ATOM 2293 O O . HIS A 1 297 ? 8.784 -2.049 -8.789 1.00 95.25 297 HIS A O 1
ATOM 2299 N N . LEU A 1 298 ? 9.618 -2.297 -10.843 1.00 96.69 298 LEU A N 1
ATOM 2300 C CA . LEU A 1 298 ? 8.666 -3.302 -11.309 1.00 96.69 298 LEU A CA 1
ATOM 2301 C C . LEU A 1 298 ? 9.415 -4.618 -11.532 1.00 96.69 298 LEU A C 1
ATOM 2303 O O . LEU A 1 298 ? 10.095 -4.783 -12.540 1.00 96.69 298 LEU A O 1
ATOM 2307 N N . ALA A 1 299 ? 9.302 -5.547 -10.591 1.00 95.81 299 ALA A N 1
ATOM 2308 C CA . ALA A 1 299 ? 9.901 -6.873 -10.644 1.00 95.81 299 ALA A CA 1
ATOM 2309 C C . ALA A 1 299 ? 8.804 -7.943 -10.703 1.00 95.81 299 ALA A C 1
ATOM 2311 O O . ALA A 1 299 ? 8.294 -8.393 -9.674 1.00 95.81 299 ALA A O 1
ATOM 2312 N N . CYS A 1 300 ? 8.442 -8.351 -11.920 1.00 96.62 300 CYS A N 1
ATOM 2313 C CA . CYS A 1 300 ? 7.389 -9.334 -12.154 1.00 96.62 300 CYS A CA 1
ATOM 2314 C C . CYS A 1 300 ? 7.949 -10.726 -12.485 1.00 96.62 300 CYS A C 1
ATOM 2316 O O . CYS A 1 300 ? 9.019 -10.869 -13.071 1.00 96.62 300 CYS A O 1
ATOM 2318 N N . SER A 1 301 ? 7.226 -11.775 -12.101 1.00 95.44 301 SER A N 1
ATOM 2319 C CA . SER A 1 301 ? 7.640 -13.171 -12.236 1.00 95.44 301 SER A CA 1
ATOM 2320 C C . SER A 1 301 ? 7.821 -13.568 -13.694 1.00 95.44 301 SER A C 1
ATOM 2322 O O . SER A 1 301 ? 6.917 -13.366 -14.495 1.00 95.44 301 SER A O 1
ATOM 2324 N N . ASN A 1 302 ? 8.928 -14.240 -14.024 1.00 92.44 302 ASN A N 1
ATOM 2325 C CA . ASN A 1 302 ? 9.213 -14.768 -15.369 1.00 92.44 302 ASN A CA 1
ATOM 2326 C C . ASN A 1 302 ? 8.107 -15.669 -15.941 1.00 92.44 302 ASN A C 1
ATOM 2328 O O . ASN A 1 302 ? 7.916 -15.711 -17.152 1.00 92.44 302 ASN A O 1
ATOM 2332 N N . SER A 1 303 ? 7.412 -16.423 -15.088 1.00 92.38 303 SER A N 1
ATOM 2333 C CA . SER A 1 303 ? 6.366 -17.362 -15.507 1.00 92.38 303 SER A CA 1
ATOM 2334 C C . SER A 1 303 ? 4.972 -16.739 -15.550 1.00 92.38 303 SER A C 1
ATOM 2336 O O . SER A 1 303 ? 4.109 -17.246 -16.261 1.00 92.38 303 SER A O 1
ATOM 2338 N N . ILE A 1 304 ? 4.739 -15.679 -14.774 1.00 95.62 304 ILE A N 1
ATOM 2339 C CA . ILE A 1 304 ? 3.446 -14.998 -14.655 1.00 95.62 304 ILE A CA 1
ATOM 2340 C C . ILE A 1 304 ? 3.731 -13.489 -14.656 1.00 95.62 304 ILE A C 1
ATOM 2342 O O . ILE A 1 304 ? 3.862 -12.899 -13.580 1.00 95.62 304 ILE A O 1
ATOM 2346 N N . PRO A 1 305 ? 3.895 -12.879 -15.845 1.00 96.75 305 PRO A N 1
ATOM 2347 C CA . PRO A 1 305 ? 4.193 -11.458 -15.960 1.00 96.75 305 PRO A CA 1
ATOM 2348 C C . PRO A 1 305 ? 3.072 -10.585 -15.400 1.00 96.75 305 PRO A C 1
ATOM 2350 O O . PRO A 1 305 ? 1.908 -10.994 -15.354 1.00 96.75 305 PRO A O 1
ATOM 2353 N N . CYS A 1 306 ? 3.412 -9.343 -15.058 1.00 98.44 306 CYS A N 1
ATOM 2354 C CA . CYS A 1 306 ? 2.397 -8.325 -14.829 1.00 98.44 306 CYS A CA 1
ATOM 2355 C C . CYS A 1 306 ? 1.879 -7.815 -16.178 1.00 98.44 306 CYS A C 1
ATOM 2357 O O . CYS A 1 306 ? 2.666 -7.529 -17.082 1.00 98.44 306 CYS A O 1
ATOM 2359 N N . THR A 1 307 ? 0.563 -7.697 -16.318 1.00 98.38 307 THR A N 1
ATOM 2360 C CA . THR A 1 307 ? -0.098 -7.296 -17.572 1.00 98.38 307 THR A CA 1
ATOM 2361 C C . THR A 1 307 ? -0.934 -6.041 -17.369 1.00 98.38 307 THR A C 1
ATOM 2363 O O . THR A 1 307 ? -1.415 -5.785 -16.270 1.00 98.38 307 THR A O 1
ATOM 2366 N N . ASP A 1 308 ? -1.088 -5.232 -18.414 1.00 98.06 308 ASP A N 1
ATOM 2367 C CA . ASP A 1 308 ? -1.799 -3.949 -18.362 1.00 98.06 308 ASP A CA 1
ATOM 2368 C C . ASP A 1 308 ? -1.350 -3.063 -17.178 1.00 98.06 308 ASP A C 1
ATOM 2370 O O . ASP A 1 308 ? -2.165 -2.557 -16.405 1.00 98.06 308 ASP A O 1
ATOM 2374 N N . VAL A 1 309 ? -0.029 -2.938 -16.996 1.00 98.12 309 VAL A N 1
ATOM 2375 C CA . VAL A 1 309 ? 0.597 -2.040 -16.016 1.00 98.12 309 VAL A CA 1
ATOM 2376 C C . VAL A 1 309 ? 0.927 -0.710 -16.688 1.00 98.12 309 VAL A C 1
ATOM 2378 O O . VAL A 1 309 ? 1.977 -0.557 -17.314 1.00 98.12 309 VAL A O 1
ATOM 2381 N N . ASP A 1 310 ? 0.016 0.248 -16.569 1.00 97.12 310 ASP A N 1
ATOM 2382 C CA . ASP A 1 310 ? 0.105 1.537 -17.243 1.00 97.12 310 ASP A CA 1
ATOM 2383 C C . ASP A 1 310 ? 0.841 2.581 -16.384 1.00 97.12 310 ASP A C 1
ATOM 2385 O O . ASP A 1 310 ? 0.539 2.762 -15.203 1.00 97.12 310 ASP A O 1
ATOM 2389 N N . LEU A 1 311 ? 1.781 3.307 -16.999 1.00 96.56 311 LEU A N 1
ATOM 2390 C CA . LEU A 1 311 ? 2.526 4.429 -16.410 1.00 96.56 311 LEU A CA 1
ATOM 2391 C C . LEU A 1 311 ? 2.199 5.720 -17.170 1.00 96.56 311 LEU A C 1
ATOM 2393 O O . LEU A 1 311 ? 2.658 5.926 -18.293 1.00 96.56 311 LEU A O 1
ATOM 2397 N N . ILE A 1 312 ? 1.397 6.598 -16.583 1.00 95.75 312 ILE A N 1
ATOM 2398 C CA . ILE A 1 312 ? 0.876 7.794 -17.255 1.00 95.75 312 ILE A CA 1
ATOM 2399 C C . ILE A 1 312 ? 1.296 9.031 -16.460 1.00 95.75 312 ILE A C 1
ATOM 2401 O O . ILE A 1 312 ? 1.063 9.092 -15.258 1.00 95.75 312 ILE A O 1
ATOM 2405 N N . ASP A 1 313 ? 1.905 10.015 -17.122 1.00 94.62 313 ASP A N 1
ATOM 2406 C CA . ASP A 1 313 ? 2.271 11.302 -16.509 1.00 94.62 313 ASP A CA 1
ATOM 2407 C C . ASP A 1 313 ? 3.090 11.136 -15.207 1.00 94.62 313 ASP A C 1
ATOM 2409 O O . ASP A 1 313 ? 2.688 11.535 -14.113 1.00 94.62 313 ASP A O 1
ATOM 2413 N N . ILE A 1 314 ? 4.228 10.444 -15.305 1.00 95.44 314 ILE A N 1
ATOM 2414 C CA . ILE A 1 314 ? 5.121 10.182 -14.169 1.00 95.44 314 ILE A CA 1
ATOM 2415 C C . ILE A 1 314 ? 6.263 11.190 -14.210 1.00 95.44 314 ILE A C 1
ATOM 2417 O O . ILE A 1 314 ? 7.040 11.208 -15.161 1.00 95.44 314 ILE A O 1
ATOM 2421 N N . GLN A 1 315 ? 6.400 12.016 -13.174 1.00 94.88 315 GLN A N 1
ATOM 2422 C CA . GLN A 1 315 ? 7.390 13.093 -13.133 1.00 94.88 315 GLN A CA 1
ATOM 2423 C C . GLN A 1 315 ? 8.220 13.020 -11.849 1.00 94.88 315 GLN A C 1
ATOM 2425 O O . GLN A 1 315 ? 7.966 13.726 -10.873 1.00 94.88 315 GLN A O 1
ATOM 2430 N N . LEU A 1 316 ? 9.236 12.161 -11.856 1.00 93.50 316 LEU A N 1
ATOM 2431 C CA . LEU A 1 316 ? 10.091 11.870 -10.711 1.00 93.50 316 LEU A CA 1
ATOM 2432 C C . LEU A 1 316 ? 11.510 12.400 -10.929 1.00 93.50 316 LEU A C 1
ATOM 2434 O O . LEU A 1 316 ? 12.107 12.227 -11.989 1.00 93.50 316 LEU A O 1
ATOM 2438 N N . LYS A 1 317 ? 12.069 13.042 -9.901 1.00 92.25 317 LYS A N 1
ATOM 2439 C CA . LYS A 1 317 ? 13.437 13.581 -9.912 1.00 92.25 317 LYS A CA 1
ATOM 2440 C C . LYS A 1 317 ? 14.219 13.118 -8.680 1.00 92.25 317 LYS A C 1
ATOM 2442 O O . LYS A 1 317 ? 13.617 12.943 -7.625 1.00 92.25 317 LYS A O 1
ATOM 2447 N N . PRO A 1 318 ? 15.546 12.952 -8.753 1.00 91.12 318 PRO A N 1
ATOM 2448 C CA . PRO A 1 318 ? 16.342 12.686 -7.560 1.00 91.12 318 PRO A CA 1
ATOM 2449 C C . PRO A 1 318 ? 16.138 13.772 -6.491 1.00 91.12 318 PRO A C 1
ATOM 2451 O O . PRO A 1 318 ? 16.085 14.965 -6.804 1.00 91.12 318 PRO A O 1
ATOM 2454 N N . SER A 1 319 ? 16.026 13.371 -5.227 1.00 90.56 319 SER A N 1
ATOM 2455 C CA . SER A 1 319 ? 16.002 14.282 -4.085 1.00 90.56 319 SER A CA 1
ATOM 2456 C C . SER A 1 319 ? 17.408 14.812 -3.789 1.00 90.56 319 SER A C 1
ATOM 2458 O O . SER A 1 319 ? 18.416 14.268 -4.243 1.00 90.56 319 SER A O 1
ATOM 2460 N N . ARG A 1 320 ? 17.507 15.868 -2.975 1.00 82.75 320 ARG A N 1
ATOM 2461 C CA . ARG A 1 320 ? 18.810 16.411 -2.544 1.00 82.75 320 ARG A CA 1
ATOM 2462 C C . ARG A 1 320 ? 19.635 15.409 -1.730 1.00 82.75 320 ARG A C 1
ATOM 2464 O O . ARG A 1 320 ? 20.856 15.513 -1.704 1.00 82.75 320 ARG A O 1
ATOM 2471 N N . ASN A 1 321 ? 18.969 14.457 -1.078 1.00 72.81 321 ASN A N 1
ATOM 2472 C CA . ASN A 1 321 ? 19.588 13.421 -0.255 1.00 72.81 321 ASN A CA 1
ATOM 2473 C C . ASN A 1 321 ? 20.028 12.195 -1.074 1.00 72.81 321 ASN A C 1
ATOM 2475 O O . ASN A 1 321 ? 20.589 11.255 -0.507 1.00 72.81 321 ASN A O 1
ATOM 2479 N N . TYR A 1 322 ? 19.791 12.186 -2.391 1.00 75.12 322 TYR A N 1
ATOM 2480 C CA . TYR A 1 322 ? 20.175 11.096 -3.280 1.00 75.12 322 TYR A CA 1
ATOM 2481 C C . TYR A 1 322 ? 21.700 10.911 -3.292 1.00 75.12 322 TYR A C 1
ATOM 2483 O O . TYR A 1 322 ? 22.446 11.751 -3.790 1.00 75.12 322 TYR A O 1
ATOM 2491 N N . ARG A 1 323 ? 22.178 9.786 -2.745 1.00 66.19 323 ARG A N 1
ATOM 2492 C CA . ARG A 1 323 ? 23.619 9.491 -2.613 1.00 66.19 323 ARG A CA 1
ATOM 2493 C C . ARG A 1 323 ? 24.241 8.786 -3.825 1.00 66.19 323 ARG A C 1
ATOM 2495 O O . ARG A 1 323 ? 25.344 8.263 -3.713 1.00 66.19 323 ARG A O 1
ATOM 2502 N N . GLY A 1 324 ? 23.576 8.793 -4.982 1.00 56.47 324 GLY A N 1
ATOM 2503 C CA . GLY A 1 324 ? 24.247 8.544 -6.263 1.00 56.47 324 GLY A CA 1
ATOM 2504 C C . GLY A 1 324 ? 24.793 7.133 -6.500 1.00 56.47 324 GLY A C 1
ATOM 2505 O O . GLY A 1 324 ? 25.712 6.988 -7.298 1.00 56.47 324 GLY A O 1
ATOM 2506 N N . ILE A 1 325 ? 24.261 6.088 -5.857 1.00 55.81 325 ILE A N 1
ATOM 2507 C CA . ILE A 1 325 ? 24.601 4.710 -6.245 1.00 55.81 325 ILE A CA 1
ATOM 2508 C C . ILE A 1 325 ? 23.542 4.232 -7.238 1.00 55.81 325 ILE A C 1
ATOM 2510 O O . ILE A 1 325 ? 22.459 3.845 -6.815 1.00 55.81 325 ILE A O 1
ATOM 2514 N N . ASN A 1 326 ? 23.868 4.310 -8.533 1.00 51.22 326 ASN A N 1
ATOM 2515 C CA . ASN A 1 326 ? 23.183 3.745 -9.707 1.00 51.22 326 ASN A CA 1
ATOM 2516 C C . ASN A 1 326 ? 22.086 2.700 -9.409 1.00 51.22 326 ASN A C 1
ATOM 2518 O O . ASN A 1 326 ? 22.300 1.501 -9.581 1.00 51.22 326 ASN A O 1
ATOM 2522 N N . GLN A 1 327 ? 20.891 3.136 -9.013 1.00 58.88 327 GLN A N 1
ATOM 2523 C CA . GLN A 1 327 ? 19.691 2.305 -9.079 1.00 58.88 327 GLN A CA 1
ATOM 2524 C C . GLN A 1 327 ? 18.721 2.960 -10.046 1.00 58.88 327 GLN A C 1
ATOM 2526 O O . GLN A 1 327 ? 17.740 3.606 -9.670 1.00 58.88 327 GLN A O 1
ATOM 2531 N N . MET A 1 328 ? 19.054 2.777 -11.325 1.00 71.81 328 MET A N 1
ATOM 2532 C CA . MET A 1 328 ? 18.155 3.011 -12.450 1.00 71.81 328 MET A CA 1
ATOM 2533 C C . MET A 1 328 ? 16.811 2.328 -12.169 1.00 71.81 328 MET A C 1
ATOM 2535 O O . MET A 1 328 ? 16.748 1.350 -11.418 1.00 71.81 328 MET A O 1
ATOM 2539 N N . GLY A 1 329 ? 15.727 2.861 -12.735 1.00 83.12 329 GLY A N 1
ATOM 2540 C CA . GLY A 1 329 ? 14.420 2.231 -12.583 1.00 83.12 329 GLY A CA 1
ATOM 2541 C C . GLY A 1 329 ? 14.468 0.780 -13.073 1.00 83.12 329 GLY A C 1
ATOM 2542 O O . GLY A 1 329 ? 14.973 0.515 -14.162 1.00 83.12 329 GLY A O 1
ATOM 2543 N N . LEU A 1 330 ? 13.967 -0.163 -12.276 1.00 89.50 330 LEU A N 1
ATOM 2544 C CA . LEU A 1 330 ? 13.843 -1.557 -12.696 1.00 89.50 330 LEU A CA 1
ATOM 2545 C C . LEU A 1 330 ? 12.479 -1.755 -13.350 1.00 89.50 330 LEU A C 1
ATOM 2547 O O . LEU A 1 330 ? 11.458 -1.498 -12.719 1.00 89.50 330 LEU A O 1
ATOM 2551 N N . CYS A 1 331 ? 12.467 -2.279 -14.571 1.00 92.31 331 CYS A N 1
ATOM 2552 C CA . CYS A 1 331 ? 11.258 -2.747 -15.238 1.00 92.31 331 CYS A CA 1
ATOM 2553 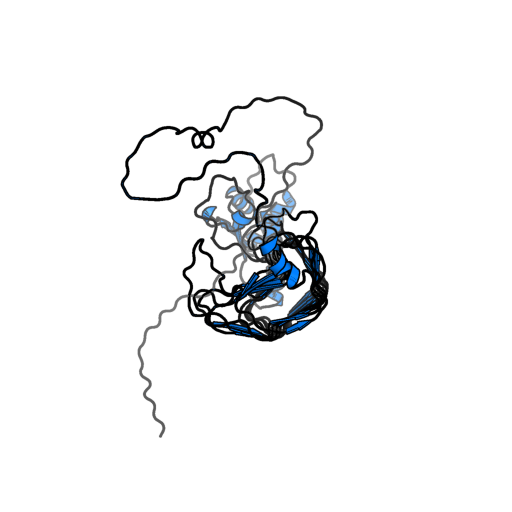C C . CYS A 1 331 ? 11.510 -4.142 -15.805 1.00 92.31 331 CYS A C 1
ATOM 2555 O O . CYS A 1 331 ? 12.163 -4.301 -16.834 1.00 92.31 331 CYS A O 1
ATOM 2557 N N . TRP A 1 332 ? 11.000 -5.159 -15.120 1.00 94.38 332 TRP A N 1
ATOM 2558 C CA . TRP A 1 332 ? 11.222 -6.558 -15.440 1.00 94.38 332 TRP A CA 1
ATOM 2559 C C . TRP A 1 332 ? 9.897 -7.311 -15.563 1.00 94.38 332 TRP A C 1
ATOM 2561 O O . TRP A 1 332 ? 9.091 -7.327 -14.634 1.00 94.38 332 TRP A O 1
ATOM 2571 N N . ASN A 1 333 ? 9.699 -7.941 -16.725 1.00 95.81 333 ASN A N 1
ATOM 2572 C CA . ASN A 1 333 ? 8.540 -8.767 -17.084 1.00 95.81 333 ASN A CA 1
ATOM 2573 C C . ASN A 1 333 ? 7.161 -8.133 -16.799 1.00 95.81 333 ASN A C 1
ATOM 2575 O O . ASN A 1 333 ? 6.209 -8.812 -16.408 1.00 95.81 333 ASN A O 1
ATOM 2579 N N . SER A 1 334 ? 7.078 -6.814 -16.971 1.00 96.12 334 SER A N 1
ATOM 2580 C CA . SER A 1 334 ? 5.866 -6.014 -16.806 1.00 96.12 334 SER A CA 1
ATOM 2581 C C . SER A 1 334 ? 5.484 -5.392 -18.145 1.00 96.12 334 SER A C 1
ATOM 2583 O O . SER A 1 334 ? 6.339 -4.819 -18.824 1.00 96.12 334 SER A O 1
ATOM 2585 N N . TYR A 1 335 ? 4.212 -5.495 -18.518 1.00 96.62 335 TYR A N 1
ATOM 2586 C CA . TYR A 1 335 ? 3.699 -5.039 -19.806 1.00 96.62 335 TYR A CA 1
ATOM 2587 C C . TYR A 1 335 ? 2.527 -4.088 -19.606 1.00 96.62 335 TYR A C 1
ATOM 2589 O O . TYR A 1 335 ? 1.611 -4.387 -18.847 1.00 96.62 335 TYR A O 1
ATOM 2597 N N . GLY A 1 336 ? 2.530 -2.971 -20.324 1.00 94.12 336 GLY A N 1
ATOM 2598 C CA . GLY A 1 336 ? 1.456 -1.985 -20.313 1.00 94.12 336 GLY A CA 1
ATOM 2599 C C . GLY A 1 336 ? 1.822 -0.770 -21.154 1.00 94.12 336 GLY A C 1
ATOM 2600 O O . GLY A 1 336 ? 2.804 -0.786 -21.904 1.00 94.12 336 GLY A O 1
ATOM 2601 N N . LYS A 1 337 ? 1.008 0.276 -21.069 1.00 91.25 337 LYS A N 1
ATOM 2602 C CA . LYS A 1 337 ? 1.184 1.513 -21.829 1.00 91.25 337 LYS A CA 1
ATOM 2603 C C . LYS A 1 337 ? 1.952 2.529 -21.006 1.00 91.25 337 LYS A C 1
ATOM 2605 O O . LYS A 1 337 ? 1.772 2.640 -19.797 1.00 91.25 337 LYS A O 1
ATOM 2610 N N . SER A 1 338 ? 2.751 3.341 -21.683 1.00 87.19 338 SER A N 1
ATOM 2611 C CA . SER A 1 338 ? 3.338 4.524 -21.076 1.00 87.19 338 SER A CA 1
ATOM 2612 C C . SER A 1 338 ? 2.923 5.779 -21.846 1.00 87.19 338 SER A C 1
ATOM 2614 O O . SER A 1 338 ? 2.852 5.762 -23.076 1.00 87.19 338 SER A O 1
ATOM 2616 N N . GLN A 1 339 ? 2.559 6.848 -21.132 1.00 82.19 339 GLN A N 1
ATOM 2617 C CA . GLN A 1 339 ? 2.121 8.115 -21.732 1.00 82.19 339 GLN A CA 1
ATOM 2618 C C . GLN A 1 339 ? 2.830 9.295 -21.067 1.00 82.19 339 GLN A C 1
ATOM 2620 O O . GLN A 1 339 ? 2.917 9.378 -19.843 1.00 82.19 339 GLN A O 1
ATOM 2625 N N . ALA A 1 340 ? 3.356 10.188 -21.904 1.00 72.94 340 ALA A N 1
ATOM 2626 C CA . ALA A 1 340 ? 4.169 11.328 -21.503 1.00 72.94 340 ALA A CA 1
ATOM 2627 C C . ALA A 1 340 ? 3.358 12.409 -20.756 1.00 72.94 340 ALA A C 1
ATOM 2629 O O . ALA A 1 340 ? 2.161 12.546 -21.022 1.00 72.94 340 ALA A O 1
ATOM 2630 N N . PRO A 1 341 ? 4.018 13.219 -19.903 1.00 63.66 341 PRO A N 1
ATOM 2631 C CA . PRO A 1 341 ? 5.466 13.255 -19.646 1.00 63.66 341 PRO A CA 1
ATOM 2632 C C . PRO A 1 341 ? 5.952 12.137 -18.702 1.00 63.66 341 PRO A C 1
ATOM 2634 O O . PRO A 1 341 ? 5.366 11.885 -17.659 1.00 63.66 341 PRO A O 1
ATOM 2637 N N . LEU A 1 342 ? 7.035 11.453 -19.093 1.00 63.03 342 LEU A N 1
ATOM 2638 C CA . LEU A 1 342 ? 7.735 10.440 -18.294 1.00 63.03 342 LEU A CA 1
ATOM 2639 C C . LEU A 1 342 ? 9.127 10.981 -17.973 1.00 63.03 342 LEU A C 1
ATOM 2641 O O . LEU A 1 342 ? 9.950 11.127 -18.877 1.00 63.03 342 LEU A O 1
ATOM 2645 N N . LEU A 1 343 ? 9.368 11.311 -16.709 1.00 65.19 343 LEU A N 1
ATOM 2646 C CA . LEU A 1 343 ? 10.669 11.713 -16.190 1.00 65.19 343 LEU A CA 1
ATOM 2647 C C . LEU A 1 343 ? 11.038 10.806 -15.005 1.00 65.19 343 LEU A C 1
ATOM 2649 O O . LEU A 1 343 ? 10.234 10.701 -14.072 1.00 65.19 343 LEU A O 1
ATOM 2653 N N . PRO A 1 344 ? 12.225 10.168 -15.017 1.00 53.06 344 PRO A N 1
ATOM 2654 C CA . PRO A 1 344 ? 13.216 10.160 -16.105 1.00 53.06 344 PRO A CA 1
ATOM 2655 C C . PRO A 1 344 ? 12.695 9.451 -17.373 1.00 53.06 344 PRO A C 1
ATOM 2657 O O . PRO A 1 344 ? 11.844 8.563 -17.293 1.00 53.06 344 PRO A O 1
ATOM 2660 N N . SER A 1 345 ? 13.155 9.891 -18.547 1.00 50.03 345 SER A N 1
ATOM 2661 C CA . SER A 1 345 ? 12.717 9.348 -19.838 1.00 50.03 345 SER A CA 1
ATOM 2662 C C . SER A 1 345 ? 13.286 7.943 -20.076 1.00 50.03 345 SER A C 1
ATOM 2664 O O . SER A 1 345 ? 14.230 7.518 -19.414 1.00 50.03 345 SER A O 1
ATOM 2666 N N . LYS A 1 346 ? 12.743 7.203 -21.054 1.00 47.56 346 LYS A N 1
ATOM 2667 C CA . LYS A 1 346 ? 13.286 5.887 -21.447 1.00 47.56 346 LYS A CA 1
ATOM 2668 C C . LYS A 1 346 ? 14.764 5.971 -21.861 1.00 47.56 346 LYS A C 1
ATOM 2670 O O . LYS A 1 346 ? 15.516 5.040 -21.609 1.00 47.56 346 LYS A O 1
ATOM 2675 N N . GLU A 1 347 ? 15.176 7.095 -22.442 1.00 46.25 347 GLU A N 1
ATOM 2676 C CA . GLU A 1 347 ? 16.565 7.356 -22.822 1.00 46.25 347 GLU A CA 1
ATOM 2677 C C . GLU A 1 347 ? 17.449 7.586 -21.593 1.00 46.25 347 GLU A C 1
ATOM 2679 O O . GLU A 1 347 ? 18.564 7.095 -21.580 1.00 46.25 347 GLU A O 1
ATOM 2684 N N . ASP A 1 348 ? 16.948 8.186 -20.512 1.00 46.28 348 ASP A N 1
ATOM 2685 C CA . ASP A 1 348 ? 17.692 8.311 -19.246 1.00 46.28 348 ASP A CA 1
ATOM 2686 C C . ASP A 1 348 ? 17.848 6.961 -18.507 1.00 46.28 348 ASP A C 1
ATOM 2688 O O . ASP A 1 348 ? 18.723 6.809 -17.657 1.00 46.28 348 ASP A O 1
ATOM 2692 N N . ILE A 1 349 ? 17.011 5.964 -18.832 1.00 49.00 349 ILE A N 1
ATOM 2693 C CA . ILE A 1 349 ? 17.088 4.590 -18.298 1.00 49.00 349 ILE A CA 1
ATOM 2694 C C . ILE A 1 349 ? 18.109 3.730 -19.074 1.00 49.00 349 ILE A C 1
ATOM 2696 O O . ILE A 1 349 ? 18.609 2.750 -18.529 1.00 49.00 349 ILE A O 1
ATOM 2700 N N . ASP A 1 350 ? 18.470 4.107 -20.304 1.00 40.41 350 ASP A N 1
ATOM 2701 C CA . ASP A 1 350 ? 19.461 3.389 -21.126 1.00 40.41 350 ASP A CA 1
ATOM 2702 C C . ASP A 1 350 ? 20.777 4.183 -21.333 1.00 40.41 350 ASP A C 1
ATOM 2704 O O . ASP A 1 350 ? 21.830 3.591 -21.576 1.00 40.41 350 ASP A O 1
ATOM 2708 N N . ALA A 1 351 ? 20.770 5.516 -21.214 1.00 38.75 351 ALA A N 1
ATOM 2709 C CA . ALA A 1 351 ? 21.901 6.384 -21.575 1.00 38.75 351 ALA A CA 1
ATOM 2710 C C . ALA A 1 351 ? 23.100 6.305 -20.617 1.00 38.75 351 ALA A C 1
ATOM 2712 O O . ALA A 1 351 ? 24.231 6.567 -21.036 1.00 38.75 351 ALA A O 1
ATOM 2713 N N . ASP A 1 352 ? 22.910 5.876 -19.368 1.00 42.47 352 ASP A N 1
ATOM 2714 C CA . ASP A 1 352 ? 24.025 5.711 -18.423 1.00 42.47 352 ASP A CA 1
ATOM 2715 C C . ASP A 1 352 ? 24.848 4.432 -18.646 1.00 42.47 352 ASP A C 1
ATOM 2717 O O . ASP A 1 352 ? 25.923 4.279 -18.065 1.00 42.47 352 ASP A O 1
ATOM 2721 N N . LEU A 1 353 ? 24.434 3.542 -19.559 1.00 35.91 353 LEU A N 1
ATOM 2722 C CA . LEU A 1 353 ? 25.299 2.445 -20.007 1.00 35.91 353 LEU A CA 1
ATOM 2723 C C . LEU A 1 353 ? 26.465 2.939 -20.882 1.00 35.91 353 LEU A C 1
ATOM 2725 O O . LEU A 1 353 ? 27.490 2.265 -20.979 1.00 35.91 353 LEU A O 1
ATOM 2729 N N . ILE A 1 354 ? 26.339 4.121 -21.498 1.00 33.34 354 ILE A N 1
ATOM 2730 C CA . ILE A 1 354 ? 27.363 4.691 -22.388 1.00 33.34 354 ILE A CA 1
ATOM 2731 C C . ILE A 1 354 ? 28.301 5.649 -21.628 1.00 33.34 354 ILE A C 1
ATOM 2733 O O . ILE A 1 354 ? 29.438 5.862 -22.054 1.00 33.34 354 ILE A O 1
ATOM 2737 N N . SER A 1 355 ? 27.900 6.161 -20.457 1.00 33.75 355 SER A N 1
ATOM 2738 C CA . SER A 1 355 ? 28.730 7.059 -19.634 1.00 33.75 355 SER A CA 1
ATOM 2739 C C . SER A 1 355 ? 29.802 6.337 -18.793 1.00 33.75 355 SER A C 1
ATOM 2741 O O . SER A 1 355 ? 30.668 6.990 -18.211 1.00 33.75 355 SER A O 1
ATOM 2743 N N . LEU A 1 356 ? 29.812 4.996 -18.791 1.00 33.97 356 LEU A N 1
ATOM 2744 C CA . LEU A 1 356 ? 30.709 4.151 -17.987 1.00 33.97 356 LEU A CA 1
ATOM 2745 C C . LEU A 1 356 ? 31.834 3.444 -18.764 1.00 33.97 356 LEU A C 1
ATOM 2747 O O . LEU A 1 356 ? 32.492 2.572 -18.201 1.00 33.97 356 LEU A O 1
ATOM 2751 N N . ILE A 1 357 ? 32.131 3.843 -20.008 1.00 29.67 357 ILE A N 1
ATOM 2752 C CA . ILE A 1 357 ? 33.426 3.518 -20.633 1.00 29.67 357 ILE A CA 1
ATOM 2753 C C . ILE A 1 357 ? 34.466 4.484 -20.045 1.00 29.67 357 ILE A C 1
ATOM 2755 O O . ILE A 1 357 ? 34.440 5.674 -20.379 1.00 29.67 357 ILE A O 1
ATOM 2759 N N . PRO A 1 358 ? 35.392 4.050 -19.168 1.00 30.42 358 PRO A N 1
ATOM 2760 C CA . PRO A 1 358 ? 36.353 4.968 -18.588 1.00 30.42 358 PRO A CA 1
ATOM 2761 C C . PRO A 1 358 ? 37.290 5.461 -19.687 1.00 30.42 358 PRO A C 1
ATOM 2763 O O . PRO A 1 358 ? 37.916 4.675 -20.400 1.00 30.42 358 PRO A O 1
ATOM 2766 N N . ARG A 1 359 ? 37.423 6.785 -19.783 1.00 31.66 359 ARG A N 1
ATOM 2767 C CA . ARG A 1 359 ? 38.557 7.451 -20.423 1.00 31.66 359 ARG A CA 1
ATOM 2768 C C . ARG A 1 359 ? 39.851 6.960 -19.767 1.00 31.66 359 ARG A C 1
ATOM 2770 O O . ARG A 1 359 ? 40.324 7.553 -18.805 1.00 31.66 359 ARG A O 1
ATOM 2777 N N . VAL A 1 360 ? 40.442 5.906 -20.316 1.00 28.08 360 VAL A N 1
ATOM 2778 C CA . VAL A 1 360 ? 41.861 5.589 -20.147 1.00 28.08 360 VAL A CA 1
ATOM 2779 C C . VAL A 1 360 ? 42.515 5.759 -21.509 1.00 28.08 360 VAL A C 1
ATOM 2781 O O . VAL A 1 360 ? 42.768 4.812 -22.242 1.00 28.08 360 VAL A O 1
ATOM 2784 N N . THR A 1 361 ? 42.776 7.014 -21.856 1.00 25.41 361 THR A N 1
ATOM 2785 C CA . THR A 1 361 ? 43.785 7.363 -22.855 1.00 25.41 361 THR A CA 1
ATOM 2786 C C . THR A 1 361 ? 44.723 8.380 -22.231 1.00 25.41 361 THR A C 1
ATOM 2788 O O . THR A 1 361 ? 44.286 9.452 -21.820 1.00 25.41 361 THR A O 1
ATOM 2791 N N . ASN A 1 362 ? 46.005 8.009 -22.243 1.00 23.66 362 ASN A N 1
ATOM 2792 C CA . ASN A 1 362 ? 47.218 8.792 -21.996 1.00 23.66 362 ASN A CA 1
ATOM 2793 C C . ASN A 1 362 ? 47.776 8.849 -20.568 1.00 23.66 362 ASN A C 1
ATOM 2795 O O . ASN A 1 362 ? 47.655 9.848 -19.870 1.00 23.66 362 ASN A O 1
ATOM 2799 N N . MET A 1 363 ? 48.618 7.857 -20.258 1.00 22.84 363 MET A N 1
ATOM 2800 C CA . MET A 1 363 ? 49.973 8.154 -19.784 1.00 22.84 363 MET A CA 1
ATOM 2801 C C . MET A 1 363 ? 50.961 7.098 -20.318 1.00 22.84 363 MET A C 1
ATOM 2803 O O . MET A 1 363 ? 50.992 5.970 -19.855 1.00 22.84 363 MET A O 1
ATOM 2807 N N . PHE A 1 364 ? 51.682 7.492 -21.373 1.00 23.75 364 PHE A N 1
ATOM 2808 C CA . PHE A 1 364 ? 52.989 7.027 -21.868 1.00 23.75 364 PHE A CA 1
ATOM 2809 C C . PHE A 1 364 ? 53.439 5.560 -21.695 1.00 23.75 364 PHE A C 1
ATOM 2811 O O . PHE A 1 364 ? 53.721 5.109 -20.593 1.00 23.75 364 PHE A O 1
ATOM 2818 N N . GLY A 1 365 ? 53.761 4.919 -22.830 1.00 22.86 365 GLY A N 1
ATOM 2819 C CA . GLY A 1 365 ? 54.831 3.911 -22.895 1.00 22.86 365 GLY A CA 1
ATOM 2820 C C . GLY A 1 365 ? 54.615 2.801 -23.924 1.00 22.86 365 GLY A C 1
ATOM 2821 O O . GLY A 1 365 ? 53.937 1.824 -23.647 1.00 22.86 365 GLY A O 1
ATOM 2822 N N . ARG A 1 366 ? 55.222 2.933 -25.109 1.00 24.12 366 ARG A N 1
ATOM 2823 C CA . ARG A 1 366 ? 55.315 1.877 -26.134 1.00 24.12 366 ARG A CA 1
ATOM 2824 C C . ARG A 1 366 ? 56.102 0.670 -25.602 1.00 24.12 366 ARG A C 1
ATOM 2826 O O . ARG A 1 366 ? 57.243 0.897 -25.231 1.00 24.12 366 ARG A O 1
ATOM 2833 N N . VAL A 1 367 ? 55.578 -0.556 -25.730 1.00 22.72 367 VAL A N 1
ATOM 2834 C CA . VAL A 1 367 ? 56.286 -1.758 -26.239 1.00 22.72 367 VAL A CA 1
ATOM 2835 C C . VAL A 1 367 ? 55.229 -2.745 -26.773 1.00 22.72 367 VAL A C 1
ATOM 2837 O O . VAL A 1 367 ? 54.312 -3.120 -26.052 1.00 22.72 367 VAL A O 1
ATOM 2840 N N . PHE A 1 368 ? 55.357 -3.143 -28.041 1.00 20.91 368 PHE A N 1
ATOM 2841 C CA . PHE A 1 368 ? 54.680 -4.294 -28.661 1.00 20.91 368 PHE A CA 1
ATOM 2842 C C . PHE A 1 368 ? 55.519 -5.555 -28.438 1.00 20.91 368 PHE A C 1
ATOM 2844 O O . PHE A 1 368 ? 56.711 -5.427 -28.696 1.00 20.91 368 PHE A O 1
ATOM 2851 N N . ILE A 1 369 ? 54.913 -6.711 -28.099 1.00 21.97 369 ILE A N 1
ATOM 2852 C CA . ILE A 1 369 ? 55.206 -8.089 -28.591 1.00 21.97 369 ILE A CA 1
ATOM 2853 C C . ILE A 1 369 ? 53.958 -8.983 -28.304 1.00 21.97 369 ILE A C 1
ATOM 2855 O O . ILE A 1 369 ? 53.486 -9.006 -27.170 1.00 21.97 369 ILE A O 1
ATOM 2859 N N . GLU A 1 370 ? 53.418 -9.684 -29.316 1.00 20.22 370 GLU A N 1
ATOM 2860 C CA . GLU A 1 370 ? 52.438 -10.803 -29.208 1.00 20.22 370 GLU A CA 1
ATOM 2861 C C . GLU A 1 370 ? 53.162 -12.178 -29.072 1.00 20.22 370 GLU A C 1
ATOM 2863 O O . GLU A 1 370 ? 54.386 -12.210 -29.171 1.00 20.22 370 GLU A O 1
ATOM 2868 N N . PRO A 1 371 ? 52.453 -13.324 -29.141 1.00 36.12 371 PRO A N 1
ATOM 2869 C CA . PRO A 1 371 ? 51.752 -14.106 -28.115 1.00 36.12 371 PRO A CA 1
ATOM 2870 C C . PRO A 1 371 ? 52.662 -15.255 -27.581 1.00 36.12 371 PRO A C 1
ATOM 2872 O O . PRO A 1 371 ? 53.816 -15.364 -27.976 1.00 36.12 371 PRO A O 1
ATOM 2875 N N . ASP A 1 372 ? 52.311 -16.015 -26.532 1.00 23.20 372 ASP A N 1
ATOM 2876 C CA . ASP A 1 372 ? 51.963 -17.453 -26.630 1.00 23.20 372 ASP A CA 1
ATOM 2877 C C . ASP A 1 372 ? 52.070 -18.110 -25.227 1.00 23.20 372 ASP A C 1
ATOM 2879 O O . ASP A 1 372 ? 52.958 -17.768 -24.450 1.00 23.20 372 ASP A O 1
ATOM 2883 N N . GLY A 1 373 ? 51.247 -19.132 -24.943 1.00 23.39 373 GLY A N 1
ATOM 2884 C CA . GLY A 1 373 ? 51.709 -20.355 -24.254 1.00 23.39 373 GLY A CA 1
ATOM 2885 C C . GLY A 1 373 ? 51.712 -20.463 -22.711 1.00 23.39 373 GLY A C 1
ATOM 2886 O O . GLY A 1 373 ? 52.666 -20.097 -22.044 1.00 23.39 373 GLY A O 1
ATOM 2887 N N . SER A 1 374 ? 50.700 -21.165 -22.182 1.00 23.58 374 SER A N 1
ATOM 2888 C CA . SER A 1 374 ? 50.757 -22.223 -21.138 1.00 23.58 374 SER A CA 1
ATOM 2889 C C . SER A 1 374 ? 51.528 -22.078 -19.796 1.00 23.58 374 SER A C 1
ATOM 2891 O O . SER A 1 374 ? 52.751 -22.001 -19.756 1.00 23.58 374 SER A O 1
ATOM 2893 N N . SER A 1 375 ? 50.792 -22.407 -18.717 1.00 23.66 375 SER A N 1
ATOM 2894 C CA . SER A 1 375 ? 51.146 -23.312 -17.588 1.00 23.66 375 SER A CA 1
ATOM 2895 C C . SER A 1 375 ? 51.249 -22.740 -16.151 1.00 23.66 375 SER A C 1
ATOM 2897 O O . SER A 1 375 ? 51.941 -21.770 -15.880 1.00 23.66 375 SER A O 1
ATOM 2899 N N . SER A 1 376 ? 50.528 -23.435 -15.251 1.00 23.42 376 SER A N 1
ATOM 2900 C CA . SER A 1 376 ? 50.806 -23.815 -13.842 1.00 23.42 376 SER A CA 1
ATOM 2901 C C . SER A 1 376 ? 51.288 -22.813 -12.761 1.00 23.42 376 SER A C 1
ATOM 2903 O O . SER A 1 376 ? 52.350 -22.217 -12.855 1.00 23.42 376 SER A O 1
ATOM 2905 N N . TYR A 1 377 ? 50.532 -22.803 -11.645 1.00 23.23 377 TYR A N 1
ATOM 2906 C CA . TYR A 1 377 ? 50.848 -22.404 -10.244 1.00 23.23 377 TYR A CA 1
ATOM 2907 C C . TYR A 1 377 ? 52.210 -22.934 -9.704 1.00 23.23 377 TYR A C 1
ATOM 2909 O O . TYR A 1 377 ? 52.645 -23.952 -10.249 1.00 23.23 377 TYR A O 1
ATOM 2917 N N . PRO A 1 378 ? 52.850 -22.395 -8.610 1.00 35.16 378 PRO A N 1
ATOM 2918 C CA . PRO A 1 378 ? 52.226 -22.079 -7.296 1.00 35.16 378 PRO A CA 1
ATOM 2919 C C . PRO A 1 378 ? 52.791 -20.929 -6.390 1.00 35.16 378 PRO A C 1
ATOM 2921 O O . PRO A 1 378 ? 53.896 -20.436 -6.549 1.00 35.16 378 PRO A O 1
ATOM 2924 N N . ALA A 1 379 ? 51.960 -20.575 -5.391 1.00 26.25 379 ALA A N 1
ATOM 2925 C CA . ALA A 1 379 ? 52.155 -20.025 -4.025 1.00 26.25 379 ALA A CA 1
ATOM 2926 C C . ALA A 1 379 ? 53.411 -19.222 -3.562 1.00 26.25 379 ALA A C 1
ATOM 2928 O O . ALA A 1 379 ? 54.498 -19.773 -3.437 1.00 26.25 379 ALA A O 1
ATOM 2929 N N . SER A 1 380 ? 53.157 -18.019 -3.009 1.00 27.39 380 SER A N 1
ATOM 2930 C CA . SER A 1 380 ? 53.817 -17.392 -1.829 1.00 27.39 380 SER A CA 1
ATOM 2931 C C . SER A 1 380 ? 52.953 -16.203 -1.346 1.00 27.39 380 SER A C 1
ATOM 2933 O O . SER A 1 380 ? 52.618 -15.340 -2.146 1.00 27.39 380 SER A O 1
ATOM 2935 N N . LYS A 1 381 ? 52.267 -16.277 -0.192 1.00 25.78 381 LYS A N 1
ATOM 2936 C CA . LYS A 1 381 ? 52.618 -15.681 1.123 1.00 25.78 381 LYS A CA 1
ATOM 2937 C C . LYS A 1 381 ? 53.167 -14.240 1.083 1.00 25.78 381 LYS A C 1
ATOM 2939 O O . LYS A 1 381 ? 54.171 -14.006 0.432 1.00 25.78 381 LYS A O 1
ATOM 2944 N N . GLU A 1 382 ? 52.533 -13.388 1.908 1.00 27.66 382 GLU A N 1
ATOM 2945 C CA . GLU A 1 382 ? 52.765 -11.948 2.185 1.00 27.66 382 GLU A CA 1
ATOM 2946 C C . GLU A 1 382 ? 52.086 -11.025 1.153 1.00 27.66 382 GLU A C 1
ATOM 2948 O O . GLU A 1 382 ? 52.399 -11.054 -0.023 1.00 27.66 382 GLU A O 1
ATOM 2953 N N . VAL A 1 383 ? 51.053 -10.240 1.476 1.00 28.88 383 VAL A N 1
ATOM 2954 C CA . VAL A 1 383 ? 50.953 -9.302 2.601 1.00 28.88 383 VAL A CA 1
ATOM 2955 C C . VAL A 1 383 ? 49.565 -9.369 3.240 1.00 28.88 383 VAL A C 1
ATOM 2957 O O . VAL A 1 383 ? 48.529 -9.135 2.624 1.00 28.88 383 VAL A O 1
ATOM 2960 N N . ASN A 1 384 ? 49.590 -9.714 4.519 1.00 34.50 384 ASN A N 1
ATOM 2961 C CA . ASN A 1 384 ? 48.466 -9.929 5.411 1.00 34.50 384 ASN A CA 1
ATOM 2962 C C . ASN A 1 384 ? 48.338 -8.692 6.320 1.00 34.50 384 ASN A C 1
ATOM 2964 O O . ASN A 1 384 ? 48.510 -8.791 7.529 1.00 34.50 384 ASN A O 1
ATOM 2968 N N . GLU A 1 385 ? 48.099 -7.522 5.717 1.00 32.00 385 GLU A N 1
ATOM 2969 C CA . GLU A 1 385 ? 48.182 -6.212 6.393 1.00 32.00 385 GLU A CA 1
ATOM 2970 C C . GLU A 1 385 ? 47.049 -5.257 5.958 1.00 32.00 385 GLU A C 1
ATOM 2972 O O . GLU A 1 385 ? 47.261 -4.081 5.688 1.00 32.00 385 GLU A O 1
ATOM 2977 N N . ALA A 1 386 ? 45.821 -5.772 5.837 1.00 29.94 386 ALA A N 1
ATOM 2978 C CA . ALA A 1 386 ? 44.621 -4.930 5.686 1.00 29.94 386 ALA A CA 1
ATOM 2979 C C . ALA A 1 386 ? 43.345 -5.527 6.314 1.00 29.94 386 ALA A C 1
ATOM 2981 O O . ALA A 1 386 ? 42.293 -4.900 6.301 1.00 29.94 386 ALA A O 1
ATOM 2982 N N . VAL A 1 387 ? 43.423 -6.725 6.910 1.00 31.39 387 VAL A N 1
ATOM 2983 C CA . VAL A 1 387 ? 42.280 -7.402 7.565 1.00 31.39 387 VAL A CA 1
ATOM 2984 C C . VAL A 1 387 ? 42.432 -7.410 9.098 1.00 31.39 387 VAL A C 1
ATOM 2986 O O . VAL A 1 387 ? 41.699 -8.078 9.821 1.00 31.39 387 VAL A O 1
ATOM 2989 N N . ARG A 1 388 ? 43.367 -6.614 9.634 1.00 29.75 388 ARG A N 1
ATOM 2990 C CA . ARG A 1 388 ? 43.683 -6.545 11.071 1.00 29.75 388 ARG A CA 1
ATOM 2991 C C . ARG A 1 388 ? 43.381 -5.182 11.713 1.00 29.75 388 ARG A C 1
ATOM 2993 O O . ARG A 1 388 ? 44.000 -4.830 12.705 1.00 29.75 388 ARG A O 1
ATOM 3000 N N . GLU A 1 389 ? 42.400 -4.458 11.172 1.00 29.22 389 GLU A N 1
ATOM 3001 C CA . GLU A 1 389 ? 41.960 -3.120 11.622 1.00 29.22 389 GLU A CA 1
ATOM 3002 C C . GLU A 1 389 ? 40.416 -3.011 11.679 1.00 29.22 389 GLU A C 1
ATOM 3004 O O . GLU A 1 389 ? 39.821 -2.007 11.305 1.00 29.22 389 GLU A O 1
ATOM 3009 N N . SER A 1 390 ? 39.699 -4.063 12.104 1.00 26.94 390 SER A N 1
ATOM 3010 C CA . SER A 1 390 ? 38.230 -3.965 12.291 1.00 26.94 390 SER A CA 1
ATOM 3011 C C . SER A 1 390 ? 37.624 -4.813 13.410 1.00 26.94 390 SER A C 1
ATOM 3013 O O . SER A 1 390 ? 36.404 -4.874 13.533 1.00 26.94 390 SER A O 1
ATOM 3015 N N . VAL A 1 391 ? 38.419 -5.434 14.286 1.00 27.42 391 VAL A N 1
ATOM 3016 C CA . VAL A 1 391 ? 37.864 -6.112 15.468 1.00 27.42 391 VAL A CA 1
ATOM 3017 C C . VAL A 1 391 ? 38.751 -5.842 16.677 1.00 27.42 391 VAL A C 1
ATOM 3019 O O . VAL A 1 391 ? 39.946 -6.112 16.636 1.00 27.42 391 VAL A O 1
ATOM 3022 N N . MET A 1 392 ? 38.111 -5.374 17.755 1.00 25.33 392 MET A N 1
ATOM 3023 C CA . MET A 1 392 ? 38.626 -5.068 19.100 1.00 25.33 392 MET A CA 1
ATOM 3024 C C . MET A 1 392 ? 39.038 -3.613 19.349 1.00 25.33 392 MET A C 1
ATOM 3026 O O . MET A 1 392 ? 40.202 -3.259 19.195 1.00 25.33 392 MET A O 1
ATOM 3030 N N . ARG A 1 393 ? 38.112 -2.823 19.914 1.00 25.56 393 ARG A N 1
ATOM 3031 C CA . ARG A 1 393 ? 38.348 -2.095 21.179 1.00 25.56 393 ARG A CA 1
ATOM 3032 C C . ARG A 1 393 ? 37.066 -1.445 21.697 1.00 25.56 393 ARG A C 1
ATOM 3034 O O . ARG A 1 393 ? 36.580 -0.454 21.167 1.00 25.56 393 ARG A O 1
ATOM 3041 N N . LEU A 1 394 ? 36.558 -2.027 22.777 1.00 21.52 394 LEU A N 1
ATOM 3042 C CA . LEU A 1 394 ? 35.631 -1.413 23.715 1.00 21.52 394 LEU A CA 1
ATOM 3043 C C . LEU A 1 394 ? 36.408 -1.082 25.004 1.00 21.52 394 LEU A C 1
ATOM 3045 O O . LEU A 1 394 ? 37.184 -1.911 25.474 1.00 21.52 394 LEU A O 1
ATOM 3049 N N . PHE A 1 395 ? 36.101 0.102 25.546 1.00 23.39 395 PHE A N 1
ATOM 3050 C CA . PHE A 1 395 ? 36.358 0.654 26.890 1.00 23.39 395 PHE A CA 1
ATOM 3051 C C . PHE A 1 395 ? 37.765 1.158 27.266 1.00 23.39 395 PHE A C 1
ATOM 3053 O O . PHE A 1 395 ? 38.675 0.366 27.461 1.00 23.39 395 PHE A O 1
ATOM 3060 N N . THR A 1 396 ? 37.872 2.480 27.503 1.00 25.50 396 THR A N 1
ATOM 3061 C CA . THR A 1 396 ? 37.993 3.112 28.847 1.00 25.50 396 THR A CA 1
ATOM 3062 C C . THR A 1 396 ? 37.716 4.636 28.788 1.00 25.50 396 THR A C 1
ATOM 3064 O O . THR A 1 396 ? 38.177 5.306 27.871 1.00 25.50 396 THR A O 1
ATOM 3067 N N . TYR A 1 397 ? 36.954 5.145 29.770 1.00 22.11 397 TYR A N 1
ATOM 3068 C CA . TYR A 1 397 ? 36.588 6.553 30.108 1.00 22.11 397 TYR A CA 1
ATOM 3069 C C . TYR A 1 397 ? 37.771 7.372 30.705 1.00 22.11 397 TYR A C 1
ATOM 3071 O O . TYR A 1 397 ? 38.742 6.713 31.089 1.00 22.11 397 TYR A O 1
ATOM 3079 N N . PRO A 1 398 ? 37.755 8.739 30.812 1.00 28.09 398 PRO A N 1
ATOM 3080 C CA . PRO A 1 398 ? 37.066 9.538 31.885 1.00 28.09 398 PRO A CA 1
ATOM 3081 C C . PRO A 1 398 ? 36.472 10.918 31.435 1.00 28.09 398 PRO A C 1
ATOM 3083 O O . PRO A 1 398 ? 36.948 11.486 30.464 1.00 28.09 398 PRO A O 1
ATOM 3086 N N . TRP A 1 399 ? 35.304 11.412 31.899 1.00 23.00 399 TRP A N 1
ATOM 3087 C CA . TRP A 1 399 ? 34.868 12.086 33.163 1.00 23.00 399 TRP A CA 1
ATOM 3088 C C . TRP A 1 399 ? 35.189 13.607 33.329 1.00 23.00 399 TRP A C 1
ATOM 3090 O O . TRP A 1 399 ? 36.342 13.998 33.192 1.00 23.00 399 TRP A O 1
ATOM 3100 N N . HIS A 1 400 ? 34.150 14.372 33.755 1.00 25.47 400 HIS A N 1
ATOM 3101 C CA . HIS A 1 400 ? 34.024 15.801 34.197 1.00 25.47 400 HIS A CA 1
ATOM 3102 C C . HIS A 1 400 ? 33.960 16.897 33.099 1.00 25.47 400 HIS A C 1
ATOM 3104 O O . HIS A 1 400 ? 34.741 16.842 32.163 1.00 25.47 400 HIS A O 1
ATOM 3110 N N . GLU A 1 401 ? 33.095 17.933 33.074 1.00 26.33 401 GLU A N 1
ATOM 3111 C CA . GLU A 1 401 ? 32.020 18.565 33.894 1.00 26.33 401 GLU A CA 1
ATOM 3112 C C . GLU A 1 401 ? 31.175 19.433 32.906 1.00 26.33 401 GLU A C 1
ATOM 3114 O O . GLU A 1 401 ? 31.693 19.807 31.858 1.00 26.33 401 GLU A O 1
ATOM 3119 N N . TRP A 1 402 ? 29.878 19.728 33.064 1.00 23.73 402 TRP A N 1
ATOM 3120 C CA . TRP A 1 402 ? 29.305 20.727 33.980 1.00 23.73 402 TRP A CA 1
ATOM 3121 C C . TRP A 1 402 ? 27.790 20.499 34.159 1.00 23.73 402 TRP A C 1
ATOM 3123 O O . TRP A 1 402 ? 27.057 20.227 33.206 1.00 23.73 402 TRP A O 1
ATOM 3133 N N . TRP A 1 403 ? 27.365 20.632 35.414 1.00 24.64 403 TRP A N 1
ATOM 3134 C CA . TRP A 1 403 ? 25.996 20.726 35.919 1.00 24.64 403 TRP A CA 1
ATOM 3135 C C . TRP A 1 403 ? 25.539 22.192 35.959 1.00 24.64 403 TRP A C 1
ATOM 3137 O O . TRP A 1 403 ? 26.396 23.050 36.119 1.00 24.64 403 TRP A O 1
ATOM 3147 N N . ASP A 1 404 ? 24.220 22.425 35.842 1.00 25.62 404 ASP A N 1
ATOM 3148 C CA . ASP A 1 404 ? 23.390 23.525 36.411 1.00 25.62 404 ASP A CA 1
ATOM 3149 C C . ASP A 1 404 ? 22.056 23.550 35.607 1.00 25.62 404 ASP A C 1
ATOM 3151 O O . ASP A 1 404 ? 22.109 23.656 34.388 1.00 25.62 404 ASP A O 1
ATOM 3155 N N . ILE A 1 405 ? 20.798 23.419 36.084 1.00 25.92 405 ILE A N 1
ATOM 3156 C CA . ILE A 1 405 ? 20.061 23.585 37.366 1.00 25.92 405 ILE A CA 1
ATOM 3157 C C . ILE A 1 405 ? 18.721 22.735 37.264 1.00 25.92 405 ILE A C 1
ATOM 3159 O O . ILE A 1 405 ? 18.515 22.079 36.246 1.00 25.92 405 ILE A O 1
ATOM 3163 N N . PRO A 1 406 ? 17.741 22.743 38.207 1.00 26.88 406 PRO A N 1
ATOM 3164 C CA . PRO A 1 406 ? 17.434 21.757 39.257 1.00 26.88 406 PRO A CA 1
ATOM 3165 C C . PRO A 1 406 ? 16.190 20.839 39.053 1.00 26.88 406 PRO A C 1
ATOM 3167 O O . PRO A 1 406 ? 15.292 21.073 38.249 1.00 26.88 406 PRO A O 1
ATOM 3170 N N . ILE A 1 407 ? 16.117 19.815 39.914 1.00 31.45 407 ILE A N 1
ATOM 3171 C CA . ILE A 1 407 ? 15.058 18.802 40.103 1.00 31.45 407 ILE A CA 1
ATOM 3172 C C . ILE A 1 407 ? 13.749 19.401 40.649 1.00 31.45 407 ILE A C 1
ATOM 3174 O O . ILE A 1 407 ? 13.759 19.898 41.772 1.00 31.45 407 ILE A O 1
ATOM 3178 N N . VAL A 1 408 ? 12.607 19.184 39.970 1.00 23.91 408 VAL A N 1
ATOM 3179 C CA . VAL A 1 408 ? 11.277 19.076 40.613 1.00 23.91 408 VAL A CA 1
ATOM 3180 C C . VAL A 1 408 ? 10.360 18.084 39.868 1.00 23.91 408 VAL A C 1
ATOM 3182 O O . VAL A 1 408 ? 10.134 18.181 38.668 1.00 23.91 408 VAL A O 1
ATOM 3185 N N . SER A 1 409 ? 9.763 17.186 40.655 1.00 25.11 409 SER A N 1
ATOM 3186 C CA . SER A 1 409 ? 8.682 16.222 40.372 1.00 25.11 409 SER A CA 1
ATOM 3187 C C . SER A 1 409 ? 9.060 14.871 39.736 1.00 25.11 409 SER A C 1
ATOM 3189 O O . SER A 1 409 ? 9.242 14.681 38.541 1.00 25.11 409 SER A O 1
ATOM 3191 N N . LYS A 1 410 ? 9.163 13.905 40.652 1.00 24.69 410 LYS A N 1
ATOM 3192 C CA . LYS A 1 410 ? 9.357 12.467 40.489 1.00 24.69 410 LYS A CA 1
ATOM 3193 C C . LYS A 1 410 ? 8.134 11.794 39.851 1.00 24.69 410 LYS A C 1
ATOM 3195 O O . LYS A 1 410 ? 7.010 12.169 40.161 1.00 24.69 410 LYS A O 1
ATOM 3200 N N . GLN A 1 411 ? 8.405 10.744 39.070 1.00 28.94 411 GLN A N 1
ATOM 3201 C CA . GLN A 1 411 ? 7.591 9.536 38.844 1.00 28.94 411 GLN A CA 1
ATOM 3202 C C . GLN A 1 411 ? 6.097 9.634 39.204 1.00 28.94 411 GLN A C 1
ATOM 3204 O O . GLN A 1 411 ? 5.710 9.446 40.359 1.00 28.94 411 GLN A O 1
ATOM 3209 N N . ALA A 1 412 ? 5.254 9.796 38.184 1.00 22.47 412 ALA A N 1
ATOM 3210 C CA . ALA A 1 412 ? 3.854 9.401 38.259 1.00 22.47 412 ALA A CA 1
ATOM 3211 C C . ALA A 1 412 ? 3.715 7.933 37.815 1.00 22.47 412 ALA A C 1
ATOM 3213 O O . ALA A 1 412 ? 4.221 7.522 36.774 1.00 22.47 412 ALA A O 1
ATOM 3214 N N . MET A 1 413 ? 3.080 7.154 38.686 1.00 25.42 413 MET A N 1
ATOM 3215 C CA . MET A 1 413 ? 2.810 5.720 38.607 1.00 25.42 413 MET A CA 1
ATOM 3216 C C . MET A 1 413 ? 1.969 5.325 37.388 1.00 25.42 413 MET A C 1
ATOM 3218 O O . MET A 1 413 ? 0.887 5.872 37.210 1.00 25.42 413 MET A O 1
ATOM 3222 N N . PHE A 1 414 ? 2.376 4.260 36.695 1.00 23.36 414 PHE A N 1
ATOM 3223 C CA . PHE A 1 414 ? 1.471 3.400 35.930 1.00 23.36 414 PHE A CA 1
ATOM 3224 C C . PHE A 1 414 ? 1.688 1.948 36.378 1.00 23.36 414 PHE A C 1
ATOM 3226 O O . PHE A 1 414 ? 2.743 1.361 36.159 1.00 23.36 414 PHE A O 1
ATOM 3233 N N . GLN A 1 415 ? 0.700 1.401 37.083 1.00 24.12 415 GLN A N 1
ATOM 3234 C CA . GLN A 1 415 ? 0.503 -0.033 37.291 1.00 24.12 415 GLN A CA 1
ATOM 3235 C C . GLN A 1 415 ? -0.938 -0.291 36.850 1.00 24.12 415 GLN A C 1
ATOM 3237 O O . GLN A 1 415 ? -1.866 0.192 37.493 1.00 24.12 415 GLN A O 1
ATOM 3242 N N . GLU A 1 416 ? -1.140 -0.985 35.740 1.00 31.27 416 GLU A N 1
ATOM 3243 C CA . GLU A 1 416 ? -2.477 -1.386 35.296 1.00 31.27 416 GLU A CA 1
ATOM 3244 C C . GLU A 1 416 ? -2.769 -2.821 35.736 1.00 31.27 416 GLU A C 1
ATOM 3246 O O . GLU A 1 416 ? -1.858 -3.617 35.963 1.00 31.27 416 GLU A O 1
ATOM 3251 N N . PHE A 1 417 ? -4.049 -3.132 35.929 1.00 30.16 417 PHE A N 1
ATOM 3252 C CA . PHE A 1 417 ? -4.526 -4.412 36.446 1.00 30.16 417 PHE A CA 1
ATOM 3253 C C . PHE A 1 417 ? -5.435 -5.065 35.403 1.00 30.16 417 PHE A C 1
ATOM 3255 O O . PHE A 1 417 ? -6.184 -4.386 34.707 1.00 30.16 417 PHE A O 1
ATOM 3262 N N . LYS A 1 418 ? -5.408 -6.398 35.332 1.00 30.34 418 LYS A N 1
ATOM 3263 C CA . LYS A 1 418 ? -6.298 -7.191 34.475 1.00 30.34 418 LYS A CA 1
ATOM 3264 C C . LYS A 1 418 ? -7.641 -7.410 35.179 1.00 30.34 418 LYS A C 1
ATOM 3266 O O . LYS A 1 418 ? -7.650 -7.872 36.322 1.00 30.34 418 LYS A O 1
ATOM 3271 N N . VAL A 1 419 ? -8.743 -7.138 34.479 1.00 28.27 419 VAL A N 1
ATOM 3272 C CA . VAL A 1 419 ? -10.107 -7.531 34.864 1.00 28.27 419 VAL A CA 1
ATOM 3273 C C . VAL A 1 419 ? -10.489 -8.777 34.069 1.00 28.27 419 VAL A C 1
ATOM 3275 O O . VAL A 1 419 ? -10.391 -8.768 32.844 1.00 28.27 419 VAL A O 1
ATOM 3278 N N . VAL A 1 420 ? -10.893 -9.854 34.741 1.00 30.61 420 VAL A N 1
ATOM 3279 C CA . VAL A 1 420 ? -11.388 -11.080 34.087 1.00 30.61 420 VAL A CA 1
ATOM 3280 C C . VAL A 1 420 ? -12.794 -11.376 34.605 1.00 30.61 420 VAL A C 1
ATOM 3282 O O . VAL A 1 420 ? -13.014 -11.372 35.818 1.00 30.61 420 VAL A O 1
ATOM 3285 N N . ALA A 1 421 ? -13.739 -11.600 33.690 1.00 27.55 421 ALA A N 1
ATOM 3286 C CA . ALA A 1 421 ? -15.063 -12.129 34.007 1.00 27.55 421 ALA A CA 1
ATOM 3287 C C . ALA A 1 421 ? -14.974 -13.660 34.185 1.00 27.55 421 ALA A C 1
ATOM 3289 O O . ALA A 1 421 ? -14.203 -14.290 33.462 1.00 27.55 421 ALA A O 1
ATOM 3290 N N . PRO A 1 422 ? -15.700 -14.265 35.139 1.00 26.70 422 PRO A N 1
ATOM 3291 C CA . PRO A 1 422 ? -15.638 -15.706 35.363 1.00 26.70 422 PRO A CA 1
ATOM 3292 C C . PRO A 1 422 ? -16.274 -16.487 34.204 1.00 26.70 422 PRO A C 1
ATOM 3294 O O . PRO A 1 422 ? -17.391 -16.182 33.785 1.00 26.70 422 PRO A O 1
ATOM 3297 N N . ASP A 1 423 ? -15.562 -17.509 33.728 1.00 28.55 423 ASP A N 1
ATOM 3298 C CA . ASP A 1 423 ? -16.069 -18.508 32.788 1.00 28.55 423 ASP A CA 1
ATOM 3299 C C . ASP A 1 423 ? -17.216 -19.308 33.421 1.00 28.55 423 ASP A C 1
ATOM 3301 O O . ASP A 1 423 ? -17.121 -19.780 34.556 1.00 28.55 423 ASP A O 1
ATOM 3305 N N . SER A 1 424 ? -18.295 -19.493 32.659 1.00 29.78 424 SER A N 1
ATOM 3306 C CA . SER A 1 424 ? -19.330 -20.488 32.941 1.00 29.78 424 SER A CA 1
ATOM 3307 C C . SER A 1 424 ? -19.197 -21.623 31.930 1.00 29.78 424 SER A C 1
ATOM 3309 O O . SER A 1 424 ? -19.648 -21.526 30.796 1.00 29.78 424 SER A O 1
ATOM 3311 N N . SER A 1 425 ? -18.533 -22.704 32.324 1.00 29.38 425 SER A N 1
ATOM 3312 C CA . SER A 1 425 ? -18.792 -24.027 31.749 1.00 29.38 425 SER A CA 1
ATOM 3313 C C . SER A 1 425 ? -18.300 -25.096 32.719 1.00 29.38 425 SER A C 1
ATOM 3315 O O . SER A 1 425 ? -17.110 -25.349 32.870 1.00 29.38 425 SER A O 1
ATOM 3317 N N . SER A 1 426 ? -19.259 -25.667 33.440 1.00 28.80 426 SER A N 1
ATOM 3318 C CA . SER A 1 426 ? -19.140 -26.967 34.081 1.00 28.80 426 SER A CA 1
ATOM 3319 C C . SER A 1 426 ? -19.098 -28.039 32.996 1.00 28.80 426 SER A C 1
ATOM 3321 O O . SER A 1 426 ? -19.977 -28.085 32.135 1.00 28.80 426 SER A O 1
ATOM 3323 N N . GLU A 1 427 ? -18.076 -28.881 33.054 1.00 28.70 427 GLU A N 1
ATOM 3324 C CA . GLU A 1 427 ? -18.015 -30.159 32.357 1.00 28.70 427 GLU A CA 1
ATOM 3325 C C . GLU A 1 427 ? -19.168 -31.058 32.839 1.00 28.70 427 GLU A C 1
ATOM 3327 O O . GLU A 1 427 ? -19.292 -31.321 34.034 1.00 28.70 427 GLU A O 1
ATOM 3332 N N . GLU A 1 428 ? -19.993 -31.546 31.914 1.00 27.84 428 GLU A N 1
ATOM 3333 C CA . GLU A 1 428 ? -20.764 -32.779 32.096 1.00 27.84 428 GLU A CA 1
ATOM 3334 C C . GLU A 1 428 ? -20.432 -33.710 30.926 1.00 27.84 428 GLU A C 1
ATOM 3336 O O . GLU A 1 428 ? -20.886 -33.529 29.795 1.00 27.84 428 GLU A O 1
ATOM 3341 N N . GLU A 1 429 ? -19.593 -34.708 31.209 1.00 27.62 429 GLU A N 1
ATOM 3342 C CA . GLU A 1 429 ? -19.509 -35.933 30.422 1.00 27.62 429 GLU A CA 1
ATOM 3343 C C . GLU A 1 429 ? -20.839 -36.685 30.547 1.00 27.62 429 GLU A C 1
ATOM 3345 O O . GLU A 1 429 ? -21.178 -37.185 31.619 1.00 27.62 429 GLU A O 1
ATOM 3350 N N . ILE A 1 430 ? -21.566 -36.839 29.439 1.00 28.20 430 ILE A N 1
ATOM 3351 C CA . ILE A 1 430 ? -22.564 -37.901 29.302 1.00 28.20 430 ILE A CA 1
ATOM 3352 C C . ILE A 1 430 ? -22.231 -38.703 28.050 1.00 28.20 430 ILE A C 1
ATOM 3354 O O . ILE A 1 430 ? -22.381 -38.257 26.915 1.00 28.20 430 ILE A O 1
ATOM 3358 N N . ASN A 1 431 ? -21.761 -39.915 28.311 1.00 27.88 431 ASN A N 1
ATOM 3359 C CA . ASN A 1 431 ? -21.527 -40.978 27.357 1.00 27.88 431 ASN A CA 1
ATOM 3360 C C . ASN A 1 431 ? -22.826 -41.793 27.244 1.00 27.88 431 ASN A C 1
ATOM 3362 O O . ASN A 1 431 ? -23.269 -42.361 28.240 1.00 27.88 431 ASN A O 1
ATOM 3366 N N . SER A 1 432 ? -23.452 -41.854 26.069 1.00 30.16 432 SER A N 1
ATOM 3367 C CA . SER A 1 432 ? -24.309 -42.990 25.702 1.00 30.16 432 SER A CA 1
ATOM 3368 C C . SER A 1 432 ? -24.542 -43.042 24.195 1.00 30.16 432 SER A C 1
ATOM 3370 O O . SER A 1 432 ? -25.094 -42.130 23.582 1.00 30.16 432 SER A O 1
ATOM 3372 N N . ASP A 1 433 ? -24.077 -44.149 23.624 1.00 32.75 433 ASP A N 1
ATOM 3373 C CA . ASP A 1 433 ? -24.510 -44.707 22.355 1.00 32.75 433 ASP A CA 1
ATOM 3374 C C . ASP A 1 433 ? -26.040 -44.787 22.290 1.00 32.75 433 ASP A C 1
ATOM 3376 O O . ASP A 1 433 ? -26.644 -45.462 23.118 1.00 32.75 433 ASP A O 1
ATOM 3380 N N . GLU A 1 434 ? -26.657 -44.232 21.246 1.00 31.31 434 GLU A N 1
ATOM 3381 C CA . GLU A 1 434 ? -27.867 -44.836 20.687 1.00 31.31 434 GLU A CA 1
ATOM 3382 C C . GLU A 1 434 ? -28.050 -44.487 19.203 1.00 31.31 434 GLU A C 1
ATOM 3384 O O . GLU A 1 434 ? -28.072 -43.335 18.768 1.00 31.31 434 GLU A O 1
ATOM 3389 N N . LYS A 1 435 ? -28.134 -45.556 18.408 1.00 33.47 435 LYS A N 1
ATOM 3390 C CA . LYS A 1 435 ? -28.358 -45.572 16.964 1.00 33.47 435 LYS A CA 1
ATOM 3391 C C . LYS A 1 435 ? -29.754 -45.039 16.641 1.00 33.47 435 LYS A C 1
ATOM 3393 O O . LYS A 1 435 ? -30.735 -45.639 17.066 1.00 33.47 435 LYS A O 1
ATOM 3398 N N . PHE A 1 436 ? -29.851 -44.049 15.755 1.00 28.55 436 PHE A N 1
ATOM 3399 C CA . PHE A 1 436 ? -31.088 -43.776 15.021 1.00 28.55 436 PHE A CA 1
ATOM 3400 C C . PHE A 1 436 ? -30.981 -44.291 13.585 1.00 28.55 436 PHE A C 1
ATOM 3402 O O . PHE A 1 436 ? -30.308 -43.723 12.726 1.00 28.55 436 PHE A O 1
ATOM 3409 N N . VAL A 1 437 ? -31.656 -45.417 13.361 1.00 33.34 437 VAL A N 1
ATOM 3410 C CA . VAL A 1 437 ? -32.047 -45.940 12.053 1.00 33.34 437 VAL A CA 1
ATOM 3411 C C . VAL A 1 437 ? -33.239 -45.114 11.571 1.00 33.34 437 VAL A C 1
ATOM 3413 O O . VAL A 1 437 ? -34.211 -44.941 12.302 1.00 33.34 437 VAL A O 1
ATOM 3416 N N . GLY A 1 438 ? -33.152 -44.588 10.351 1.00 29.77 438 GLY A N 1
ATOM 3417 C CA . GLY A 1 438 ? -34.268 -43.923 9.688 1.00 29.77 438 GLY A CA 1
ATOM 3418 C C . GLY A 1 438 ? -35.287 -44.919 9.138 1.00 29.77 438 GLY A C 1
ATOM 3419 O O . GLY A 1 438 ? -34.915 -46.001 8.689 1.00 29.77 438 GLY A O 1
ATOM 3420 N N . ALA A 1 439 ? -36.556 -44.515 9.122 1.00 28.94 439 ALA A N 1
ATOM 3421 C CA . ALA A 1 439 ? -37.543 -44.999 8.164 1.00 28.94 439 ALA A CA 1
ATOM 3422 C C . ALA A 1 439 ? -38.727 -44.023 8.075 1.00 28.94 439 ALA A C 1
ATOM 3424 O O . ALA A 1 439 ? -39.436 -43.775 9.047 1.00 28.94 439 ALA A O 1
ATOM 3425 N N . THR A 1 440 ? -38.934 -43.504 6.873 1.00 33.53 440 THR A N 1
ATOM 3426 C CA . THR A 1 440 ? -40.244 -43.236 6.279 1.00 33.53 440 THR A CA 1
ATOM 3427 C C . THR A 1 440 ? -40.268 -43.979 4.941 1.00 33.53 440 THR A C 1
ATOM 3429 O O . THR A 1 440 ? -39.213 -44.086 4.307 1.00 33.53 440 THR A O 1
ATOM 3432 N N . PRO A 1 441 ? -41.442 -44.337 4.409 1.00 44.72 441 PRO A N 1
ATOM 3433 C CA . PRO A 1 441 ? -42.579 -45.034 5.015 1.00 44.72 441 PRO A CA 1
ATOM 3434 C C . PRO A 1 441 ? -42.408 -46.564 5.022 1.00 44.72 441 PRO A C 1
ATOM 3436 O O . PRO A 1 441 ? -41.648 -47.091 4.177 1.00 44.72 441 PRO A O 1
#

Organism: Capsicum baccatum (NCBI:txid33114)

Secondary structure (DSSP, 8-state):
-HHHHHHHHHHHHHHHHHHHS---PPEEEEES-HHHHHHHH-----TT-TT-HHHHHHHHHHHHTTSEEEEE--GGG-TTHHHHS---TT---TTS-S-PPPSEEEES-EEEEEES-EEE--SS-SEEEES-EEEEEES-EEE--TT-TT--SEEEES-EEEEEEEEEEE-SS-SEEE-TTEEEEEEEEEEE-SBS-EEEEEETGGG-EEEEEEEEEEEEEEESBSEEEEEEEETT-EEEEEEEEEEEEEEEEESEEEEEEEEE-SSSS----S---EEEEEEEEEEEEEESS-SEEEE-BTTB-BEEEEEEEEEEEE-TT------PPEEESB---EEEEEES-HHHHHGGGTTTS----------------------------SSSSSS--------------------------EEEPPP------------------

Foldseek 3Di:
DFVLVQVVVQVVVVVVVVVVDVDDFAWEWEDQDPVVLCLLPDDDDDPVCVVPPPSSVVSNVCVVVRNYHYDYDHPLRFPLCVVAPDDDPPDPDPRDPPDFDAQEEAECEEQAEAEDEEFEARLAEHAEYYLYENYEYEHYEYDYDLCRPRHEDYEYYLYENYEHEHYEYEYVEEPYEAWFNYEQYEHEHYEYDAYAEHEYDCYQPPQEEGEYEHYEYEHYEYENYQEHYEYHYDQNHEYEYEHAEHEHYEYYQHAEHEYYYQHDDDDPDDDHHQDGHAAEQHEYENYEYEHAHEHAEYHAHPNHAHYAYEAEAHHYDYHPNRPDDDPYHDDYRYDHYYYDPDPVDPCVSVVVVVVPPDPPDDDDDDDDDDDDDDDDDDDDDDDPPDPPPDDDDDDDDDDDDDDDDDDDDDDDDDDHIDIDGDDDDDDDDDDDDDDDDDDDD

InterPro domains:
  IPR000743 Glycoside hydrolase, family 28 [PF00295] (98-325)
  IPR006626 Parallel beta-helix repeat [SM00710] (132-158)
  IPR006626 Parallel beta-helix repeat [SM00710] (159-180)
  IPR006626 Parallel beta-helix repeat [SM00710] (212-233)
  IPR006626 Parallel beta-helix repeat [SM00710] (241-262)
  IPR011050 Pectin lyase fold/virulence factor [SSF51126] (98-344)
  IPR012334 Pectin lyase fold [G3DSA:2.160.20.10] (6-361)